Protein 6VU9 (pdb70)

CATH classification: 3.10.20.30 (+2 more: 3.30.930.10, 3.40.50.800)

Nearest PDB structures (foldseek):
  6vu9-assembly1_A  TM=1.002E+00  e=0.000E+00  Stenotrophomonas maltophilia K279a
  1qf6-assembly1_A  TM=6.213E-01  e=1.272E-91  Escherichia coli
  8wij-assembly1_A  TM=9.751E-01  e=1.982E-59  Escherichia coli
  7wmf-assembly1_B  TM=9.621E-01  e=9.230E-60  Salmonella enterica subsp. enterica serovar Cubana str. 76814
  4hwr-assembly1_A  TM=9.696E-01  e=5.591E-59  Escherichia coli K-12

Sequence (631 aa):
NITLPDGSRREFENPVSVMEVAQSIGAGLAKATIAGAVDGVLVDASDVIDHDASLRIITAKDEEGVEIIRHSCAHLVGHAVKQLYPDVKMVIGPVIAEGFYYDIYSERPFTPDDMAAIEKRMGELIAQDYDVIKKMTPRAEVIEIFKARGEDYKLRLIEDMSEDIQAMGMYYHQEYVDMCRGPHVPNTRFLKAFKLTRISGAYWRGDAQNEQLQRIYGTAWADKKQLEAYIKRIEEAEMRDHRRIGKQQDLFHLQEEAPGLVFWHPKGWALWQVVEQQYMRKVYRNSGYGEVRCPQILDVSLWKKSGHWDNYQDNMFFTESEKRTYAVKPMNCPGHIQVFNQGLHSYRDLPIRYGEFGSCHRNEPSGALHGILRVRGFTQDDGHVFCTENQIESEVTAFHQQALAVYQHFGFDEIQIKIALRPESRLGDDATWDKAEGALRSALTACGVEWQELPGEGAFYGPKIEYHLKDAIGRTWQLGTMQVDFMMPGRLGAEYVDENSQKKHPVMLHRAIVGSMERFLGILIEHHAGQFPAWLAPTQVVVANITDAQADYVSGVTKTLAEQGFRVSSDLRNEKIGYKIREHTLQRVPYLLVIGDREKENGAVAVRTRSGEDLGSMSLQAFIERLHAEGA

Organism: Stenotrophomonas maltophilia (strain K279a) (NCBI:txid522373)

Secondary structure (DSSP, 8-state):
-EE-TTS-EE--SS-EEHHHHHHHH-HHHHHHEEEEEETTEEEETT-EE-S-EE--EEETTSHHHHHHHHHHHHHHHHHHHHHHSTTSEE----EETTEEEEEEE-SSPPPHHHHHHHHHHHHHHHTT-PBPEEEEEEHHHHHHHHHHTT-HHHHHHHTTS-TT--EEEEEEETTEEEE-S----SBGGGG-SEEEEEEEEEEGGG-TTS-EEEEEEEEE-SSHHHHHHHHHHHHHHHTT-HHHHHHHTT-EEEETTEEEEEEE-HHHHHHHHHHHHHHHHHHHHTT-EE----SEEEHHHHHHSS-HHHHTTSS-EEEETTEEEEE-S-SHHHHHHHHHHS--BTTT--EEEEEEEEEE----GGG-BTTTB-SEEEEEEEEEEE-GGGHHHHHHHHHHHHHHHHHHTT---EEEEEE---SS--S-HHHHHHHHHHHHHHHHHTT---EEETT-SBTTB-EEEEEEE-TTS-EEEEEEEEEESSHHHHTT--EE-TTS-EEPPEEEEEESS-BHHHHHHHHHHHTTT---TTT-SS-EEEEESSSTTHHHHHHHHHHHHHTT--EEEE--SS-HHHHHHHHHHTT-SEEEEE-HHHHHHTEEEEEESS--EEEEEEHHHHHHHHHHTT-

Foldseek 3Di:
DEAEPVGDDDDDDDWDFQLRVQVVVHPVSSVFAFWKQWQNRTDGRGDTDDDYTYMYGDGQPDPVSQQLLQQVLQLLLVVQCCVVPVQKAWADWHADVQHIKTWIDDPDAADVVNQVSSQVSSLVLLVVFDFWDKDWAFLVVVLVVVVVSVRVNVNVVSVPDDPVDGIFIWIDSPPDIDTDNDDHGGISPQNNAKGWDDKDKAADVRDPPGDITIMTIMGTHRDNVVSVVVVVVVVVVCLQQLVSLCVLLVAWDDDDVFFQDIGGDLLNVLLLCLVVVVLVVLCVVLQADEDAFDQKAFVVLVVLQVCCVVAVPWWDWDDDPHTIITGAQDCVLRVLVVLVPDAAALVRPFHKYWYQYWHFTNDDRVPRDQLQRGGIFGFRKMKTWHALVCLQVSLLSVVVSLVVVCVVLPFPAKAKEKEAAAPQADDDPVSSVSQSVSNVVNVVVVPDDHHYHYRGADRFYMKMWIWTAFPVGDIDTAKMWTKGPDSQVSNVAWHAYDPRDIGGTIMIMIGNGTTSSNSSSRSCSRCSLQDDQSNRSAAEEEEEQDLVCQVVSVVLQVVVVVVVHRYYYDDDPDHVVVVVVSVLVNNHQWYWYDYPVCSVVQWTWIAGSVGDTPGIGHSVVVSVVCVVSVD

Structure (mmCIF, N/CA/C/O backbone):
data_6VU9
#
_entry.id   6VU9
#
_cell.length_a   123.070
_cell.length_b   163.930
_cell.length_c   76.830
_cell.angle_alpha   90.000
_cell.angle_beta   90.000
_cell.angle_gamma   90.000
#
_symmetry.space_group_name_H-M   'C 2 2 21'
#
loop_
_entity.id
_entity.type
_entity.pdbx_description
1 polymer 'Threonine--tRNA ligase'
2 non-polymer 'SULFATE ION'
3 non-polymer 'ZINC ION'
4 water water
#
loop_
_atom_site.group_PDB
_atom_site.id
_atom_site.type_symbol
_atom_site.label_atom_id
_atom_site.label_alt_id
_atom_site.label_comp_id
_atom_site.label_asym_id
_atom_site.label_entity_id
_atom_site.label_seq_id
_atom_site.pdbx_PDB_ins_code
_atom_site.Cartn_x
_atom_site.Cartn_y
_atom_site.Cartn_z
_atom_site.occupancy
_atom_site.B_iso_or_equiv
_atom_site.auth_seq_id
_atom_site.auth_comp_id
_atom_site.auth_asym_id
_atom_site.auth_atom_id
_atom_site.pdbx_PDB_model_num
ATOM 1 N N . ASN A 1 11 ? 5.771 -74.644 -9.309 1.00 105.94 3 ASN A N 1
ATOM 2 C CA . ASN A 1 11 ? 6.708 -74.827 -10.416 1.00 107.09 3 ASN A CA 1
ATOM 3 C C . ASN A 1 11 ? 7.102 -73.498 -11.058 1.00 116.32 3 ASN A C 1
ATOM 4 O O . ASN A 1 11 ? 6.500 -73.068 -12.041 1.00 110.95 3 ASN A O 1
ATOM 6 N N . ILE A 1 12 ? 8.131 -72.856 -10.517 1.00 117.60 4 ILE A N 1
ATOM 7 C CA . ILE A 1 12 ? 8.521 -71.510 -10.922 1.00 102.21 4 ILE A CA 1
ATOM 8 C C . ILE A 1 12 ? 9.802 -71.597 -11.742 1.00 104.72 4 ILE A C 1
ATOM 9 O O . ILE A 1 12 ? 10.830 -72.089 -11.258 1.00 104.18 4 ILE A O 1
ATOM 14 N N . THR A 1 13 ? 9.737 -71.122 -12.985 1.00 102.75 5 THR A N 1
ATOM 15 C CA . THR A 1 13 ? 10.846 -71.199 -13.926 1.00 107.55 5 THR A CA 1
ATOM 16 C C . THR A 1 13 ? 11.650 -69.904 -13.892 1.00 104.69 5 THR A C 1
ATOM 17 O O . THR A 1 13 ? 11.086 -68.809 -13.790 1.00 100.45 5 THR A O 1
ATOM 21 N N . LEU A 1 14 ? 12.968 -70.038 -13.972 1.00 108.88 6 LEU A N 1
ATOM 22 C CA . LEU A 1 14 ? 13.923 -68.950 -13.836 1.00 105.14 6 LEU A CA 1
ATOM 23 C C . LEU A 1 14 ? 14.608 -68.651 -15.169 1.00 101.98 6 LEU A C 1
ATOM 24 O O . LEU A 1 14 ? 14.523 -69.449 -16.109 1.00 113.83 6 LEU A O 1
ATOM 29 N N . PRO A 1 15 ? 15.284 -67.495 -15.294 1.00 96.89 7 PRO A N 1
ATOM 30 C CA . PRO A 1 15 ? 15.935 -67.165 -16.577 1.00 91.79 7 PRO A CA 1
ATOM 31 C C . PRO A 1 15 ? 16.886 -68.236 -17.091 1.00 95.84 7 PRO A C 1
ATOM 32 O O . PRO A 1 15 ? 16.965 -68.446 -18.307 1.00 97.90 7 PRO A O 1
ATOM 36 N N . ASP A 1 16 ? 17.609 -68.921 -16.203 1.00 101.28 8 ASP A N 1
ATOM 37 C CA . ASP A 1 16 ? 18.547 -69.965 -16.629 1.00 106.73 8 ASP A CA 1
ATOM 38 C C . ASP A 1 16 ? 17.851 -71.247 -17.122 1.00 110.52 8 ASP A C 1
ATOM 39 O O . ASP A 1 16 ? 18.553 -72.229 -17.402 1.00 121.07 8 ASP A O 1
ATOM 44 N N . GLY A 1 17 ? 16.524 -71.284 -17.235 1.00 110.07 9 GLY A N 1
ATOM 45 C CA . GLY A 1 17 ? 15.825 -72.445 -17.743 1.00 116.40 9 GLY A CA 1
ATOM 46 C C . GLY A 1 17 ? 15.490 -73.507 -16.718 1.00 122.08 9 GLY A C 1
ATOM 47 O O . GLY A 1 17 ? 14.842 -74.502 -17.071 1.00 126.46 9 GLY A O 1
ATOM 48 N N . SER A 1 18 ? 15.902 -73.336 -15.466 1.00 126.59 10 SER A N 1
ATOM 49 C CA . SER A 1 18 ? 15.636 -74.323 -14.432 1.00 123.57 10 SER A CA 1
ATOM 50 C C . SER A 1 18 ? 14.337 -73.998 -13.694 1.00 121.40 10 SER A C 1
ATOM 51 O O . SER A 1 18 ? 13.708 -72.957 -13.905 1.00 105.55 10 SER A O 1
ATOM 54 N N . ARG A 1 19 ? 13.940 -74.916 -12.813 1.00 118.83 11 ARG A N 1
ATOM 55 C CA . ARG A 1 19 ? 12.710 -74.786 -12.047 1.00 121.57 11 ARG A CA 1
ATOM 56 C C . ARG A 1 19 ? 12.999 -74.943 -10.561 1.00 120.93 11 ARG A C 1
ATOM 57 O O . ARG A 1 19 ? 13.995 -75.552 -10.163 1.00 122.38 11 ARG A O 1
ATOM 59 N N . ARG A 1 20 ? 12.119 -74.369 -9.746 1.00 119.31 12 ARG A N 1
ATOM 60 C CA . ARG A 1 20 ? 12.131 -74.552 -8.302 1.00 117.60 12 ARG A CA 1
ATOM 61 C C . ARG A 1 20 ? 10.697 -74.808 -7.863 1.00 118.10 12 ARG A C 1
ATOM 62 O O . ARG A 1 20 ? 9.794 -74.048 -8.225 1.00 119.66 12 ARG A O 1
ATOM 70 N N . GLU A 1 21 ? 10.484 -75.880 -7.105 1.00 121.66 13 GLU A N 1
ATOM 71 C CA . GLU A 1 21 ? 9.139 -76.243 -6.681 1.00 119.14 13 GLU A CA 1
ATOM 72 C C . GLU A 1 21 ? 8.730 -75.453 -5.444 1.00 116.29 13 GLU A C 1
ATOM 73 O O . GLU A 1 21 ? 9.562 -75.105 -4.599 1.00 116.08 13 GLU A O 1
ATOM 75 N N . PHE A 1 22 ? 7.432 -75.167 -5.344 1.00 107.75 14 PHE A N 1
ATOM 76 C CA . PHE A 1 22 ? 6.904 -74.430 -4.201 1.00 105.21 14 PHE A CA 1
ATOM 77 C C . PHE A 1 22 ? 5.505 -74.919 -3.869 1.00 110.09 14 PHE A C 1
ATOM 78 O O . PHE A 1 22 ? 4.629 -74.953 -4.741 1.00 108.26 14 PHE A O 1
ATOM 86 N N . GLU A 1 23 ? 5.310 -75.303 -2.610 1.00 114.43 15 GLU A N 1
ATOM 87 C CA . GLU A 1 23 ? 4.015 -75.720 -2.092 1.00 130.74 15 GLU A CA 1
ATOM 88 C C . GLU A 1 23 ? 3.442 -74.592 -1.250 1.00 139.77 15 GLU A C 1
ATOM 89 O O . GLU A 1 23 ? 4.154 -74.009 -0.423 1.00 141.21 15 GLU A O 1
ATOM 91 N N . ASN A 1 24 ? 2.149 -74.300 -1.462 1.00 146.95 16 ASN A N 1
ATOM 92 C CA . ASN A 1 24 ? 1.416 -73.156 -0.925 1.00 145.37 16 ASN A CA 1
ATOM 93 C C . ASN A 1 24 ? 1.922 -71.886 -1.598 1.00 141.62 16 ASN A C 1
ATOM 94 O O . ASN A 1 24 ? 3.128 -71.603 -1.555 1.00 142.96 16 ASN A O 1
ATOM 96 N N . PRO A 1 25 ? 1.019 -71.102 -2.241 1.00 134.63 17 PRO A N 1
ATOM 97 C CA . PRO A 1 25 ? 1.431 -69.903 -2.990 1.00 124.85 17 PRO A CA 1
ATOM 98 C C . PRO A 1 25 ? 2.501 -69.062 -2.311 1.00 119.94 17 PRO A C 1
ATOM 99 O O . PRO A 1 25 ? 2.441 -68.793 -1.106 1.00 122.91 17 PRO A O 1
ATOM 103 N N . VAL A 1 26 ? 3.487 -68.642 -3.100 1.00 113.70 18 VAL A N 1
ATOM 104 C CA . VAL A 1 26 ? 4.722 -68.050 -2.604 1.00 105.45 18 VAL A CA 1
ATOM 105 C C . VAL A 1 26 ? 4.877 -66.652 -3.192 1.00 105.43 18 VAL A C 1
ATOM 106 O O . VAL A 1 26 ? 4.524 -66.415 -4.354 1.00 101.68 18 VAL A O 1
ATOM 110 N N . SER A 1 27 ? 5.382 -65.723 -2.380 1.00 101.08 19 SER A N 1
ATOM 111 C CA . SER A 1 27 ? 5.654 -64.373 -2.849 1.00 98.48 19 SER A CA 1
ATOM 112 C C . SER A 1 27 ? 6.972 -64.325 -3.620 1.00 94.64 19 SER A C 1
ATOM 113 O O . SER A 1 27 ? 7.830 -65.203 -3.499 1.00 99.72 19 SER A O 1
ATOM 116 N N . VAL A 1 28 ? 7.110 -63.281 -4.441 1.00 88.45 20 VAL A N 1
ATOM 117 C CA . VAL A 1 28 ? 8.347 -63.066 -5.191 1.00 87.02 20 VAL A CA 1
ATOM 118 C C . VAL A 1 28 ? 9.538 -63.013 -4.244 1.00 83.78 20 VAL A C 1
ATOM 119 O O . VAL A 1 28 ? 10.551 -63.696 -4.451 1.00 82.99 20 VAL A O 1
ATOM 123 N N . MET A 1 29 ? 9.428 -62.202 -3.185 1.00 71.71 21 MET A N 1
ATOM 124 C CA . MET A 1 29 ? 10.503 -62.102 -2.201 1.00 77.93 21 MET A CA 1
ATOM 125 C C . MET A 1 29 ? 10.848 -63.468 -1.602 1.00 91.42 21 MET A C 1
ATOM 126 O O . MET A 1 29 ? 12.025 -63.775 -1.383 1.00 92.95 21 MET A O 1
ATOM 131 N N . GLU A 1 30 ? 9.838 -64.306 -1.345 1.00 90.90 22 GLU A N 1
ATOM 132 C CA . GLU A 1 30 ? 10.089 -65.590 -0.692 1.00 92.60 22 GLU A CA 1
ATOM 133 C C . GLU A 1 30 ? 10.878 -66.531 -1.595 1.00 97.75 22 GLU A C 1
ATOM 134 O O . GLU A 1 30 ? 11.710 -67.310 -1.113 1.00 97.94 22 GLU A O 1
ATOM 140 N N . VAL A 1 31 ? 10.629 -66.483 -2.906 1.00 97.78 23 VAL A N 1
ATOM 141 C CA . VAL A 1 31 ? 11.485 -67.206 -3.844 1.00 95.75 23 VAL A CA 1
ATOM 142 C C . VAL A 1 31 ? 12.915 -66.683 -3.763 1.00 94.91 23 VAL A C 1
ATOM 143 O O . VAL A 1 31 ? 13.879 -67.457 -3.824 1.00 94.38 23 VAL A O 1
ATOM 147 N N . ALA A 1 32 ? 13.079 -65.361 -3.615 1.00 84.71 24 ALA A N 1
ATOM 148 C CA . ALA A 1 32 ? 14.421 -64.801 -3.496 1.00 89.00 24 ALA A CA 1
ATOM 149 C C . ALA A 1 32 ? 15.116 -65.304 -2.234 1.00 91.72 24 ALA A C 1
ATOM 150 O O . ALA A 1 32 ? 16.261 -65.772 -2.288 1.00 86.60 24 ALA A O 1
ATOM 152 N N . GLN A 1 33 ? 14.430 -65.231 -1.088 1.00 87.38 25 GLN A N 1
ATOM 153 C CA . GLN A 1 33 ? 15.014 -65.714 0.160 1.00 90.78 25 GLN A CA 1
ATOM 154 C C . GLN A 1 33 ? 15.379 -67.188 0.075 1.00 101.37 25 GLN A C 1
ATOM 155 O O . GLN A 1 33 ? 16.372 -67.614 0.674 1.00 107.10 25 GLN A O 1
ATOM 161 N N . SER A 1 34 ? 14.598 -67.976 -0.670 1.00 109.91 26 SER A N 1
ATOM 162 C CA . SER A 1 34 ? 14.893 -69.399 -0.818 1.00 110.62 26 SER A CA 1
ATOM 163 C C . SER A 1 34 ? 16.206 -69.629 -1.550 1.00 114.75 26 SER A C 1
ATOM 164 O O . SER A 1 34 ? 16.906 -70.611 -1.275 1.00 118.85 26 SER A O 1
ATOM 167 N N . ILE A 1 35 ? 16.550 -68.746 -2.487 1.00 106.74 27 ILE A N 1
ATOM 168 C CA . ILE A 1 35 ? 17.841 -68.844 -3.159 1.00 111.04 27 ILE A CA 1
ATOM 169 C C . ILE A 1 35 ? 18.958 -68.359 -2.244 1.00 104.75 27 ILE A C 1
ATOM 170 O O . ILE A 1 35 ? 20.058 -68.922 -2.237 1.00 104.89 27 ILE A O 1
ATOM 175 N N . GLY A 1 36 ? 18.694 -67.323 -1.451 1.00 102.16 28 GLY A N 1
ATOM 176 C CA . GLY A 1 36 ? 19.669 -66.842 -0.495 1.00 96.01 28 GLY A CA 1
ATOM 177 C C . GLY A 1 36 ? 19.342 -65.471 0.053 1.00 90.84 28 GLY A C 1
ATOM 178 O O . GLY A 1 36 ? 18.669 -64.676 -0.612 1.00 96.81 28 GLY A O 1
ATOM 179 N N . ALA A 1 37 ? 19.821 -65.178 1.266 1.00 92.54 29 ALA A N 1
ATOM 180 C CA . ALA A 1 37 ? 19.625 -63.848 1.840 1.00 91.09 29 ALA A CA 1
ATOM 181 C C . ALA A 1 37 ? 20.177 -62.759 0.928 1.00 82.27 29 ALA A C 1
ATOM 182 O O . ALA A 1 37 ? 19.604 -61.668 0.835 1.00 80.94 29 ALA A O 1
ATOM 184 N N . GLY A 1 38 ? 21.287 -63.040 0.242 1.00 80.91 30 GLY A N 1
ATOM 185 C CA . GLY A 1 38 ? 21.916 -62.020 -0.584 1.00 78.85 30 GLY A CA 1
ATOM 186 C C . GLY A 1 38 ? 21.035 -61.570 -1.733 1.00 76.70 30 GLY A C 1
ATOM 187 O O . GLY A 1 38 ? 20.827 -60.374 -1.939 1.00 78.24 30 GLY A O 1
ATOM 188 N N . LEU A 1 39 ? 20.500 -62.526 -2.495 1.00 78.12 31 LEU A N 1
ATOM 189 C CA . LEU A 1 39 ? 19.593 -62.184 -3.586 1.00 77.44 31 LEU A CA 1
ATOM 190 C C . LEU A 1 39 ? 18.336 -61.502 -3.061 1.00 75.67 31 LEU A C 1
ATOM 191 O O . LEU A 1 39 ? 17.824 -60.564 -3.683 1.00 76.31 31 LEU A O 1
ATOM 196 N N . ALA A 1 40 ? 17.827 -61.963 -1.916 1.00 79.40 32 ALA A N 1
ATOM 197 C CA . ALA A 1 40 ? 16.674 -61.325 -1.292 1.00 81.40 32 ALA A CA 1
ATOM 198 C C . ALA A 1 40 ? 16.964 -59.862 -0.983 1.00 81.43 32 ALA A C 1
ATOM 199 O O . ALA A 1 40 ? 16.163 -58.978 -1.298 1.00 68.23 32 ALA A O 1
ATOM 201 N N . LYS A 1 41 ? 18.125 -59.588 -0.385 1.00 82.54 33 LYS A N 1
ATOM 202 C CA . LYS A 1 41 ? 18.500 -58.217 -0.070 1.00 73.35 33 LYS A CA 1
ATOM 203 C C . LYS A 1 41 ? 18.544 -57.346 -1.318 1.00 77.77 33 LYS A C 1
ATOM 204 O O . LYS A 1 41 ? 18.314 -56.133 -1.237 1.00 68.73 33 LYS A O 1
ATOM 210 N N . ALA A 1 42 ? 18.813 -57.937 -2.478 1.00 82.49 34 ALA A N 1
ATOM 211 C CA . ALA A 1 42 ? 18.917 -57.177 -3.715 1.00 77.33 34 ALA A CA 1
ATOM 212 C C . ALA A 1 42 ? 17.603 -57.088 -4.478 1.00 73.18 34 ALA A C 1
ATOM 213 O O . ALA A 1 42 ? 17.544 -56.393 -5.496 1.00 71.91 34 ALA A O 1
ATOM 215 N N . THR A 1 43 ? 16.553 -57.758 -4.010 1.00 69.03 35 THR A N 1
ATOM 216 C CA . THR A 1 43 ? 15.308 -57.868 -4.762 1.00 64.83 35 THR A CA 1
ATOM 217 C C . THR A 1 43 ? 14.495 -56.584 -4.643 1.00 75.26 35 THR A C 1
ATOM 218 O O . THR A 1 43 ? 14.145 -56.160 -3.536 1.00 72.34 35 THR A O 1
ATOM 222 N N . ILE A 1 44 ? 14.188 -55.978 -5.785 1.00 70.89 36 ILE A N 1
ATOM 223 C CA . ILE A 1 44 ? 13.331 -54.805 -5.849 1.00 63.86 36 ILE A CA 1
ATOM 224 C C . ILE A 1 44 ? 11.907 -55.177 -6.236 1.00 66.72 36 ILE A C 1
ATOM 225 O O . ILE A 1 44 ? 10.950 -54.669 -5.650 1.00 66.70 36 ILE A O 1
ATOM 230 N N . ALA A 1 45 ? 11.768 -56.058 -7.223 1.00 61.91 37 ALA A N 1
ATOM 231 C CA . ALA A 1 45 ? 10.477 -56.490 -7.739 1.00 61.76 37 ALA A CA 1
ATOM 232 C C . ALA A 1 45 ? 10.704 -57.762 -8.544 1.00 73.01 37 ALA A C 1
ATOM 233 O O . ALA A 1 45 ? 11.825 -58.271 -8.632 1.00 78.96 37 ALA A O 1
ATOM 235 N N . GLY A 1 46 ? 9.629 -58.265 -9.152 1.00 71.96 38 GLY A N 1
ATOM 236 C CA . GLY A 1 46 ? 9.718 -59.456 -9.971 1.00 72.92 38 GLY A CA 1
ATOM 237 C C . GLY A 1 46 ? 8.919 -59.298 -11.250 1.00 76.97 38 GLY A C 1
ATOM 238 O O . GLY A 1 46 ? 8.018 -58.459 -11.353 1.00 76.64 38 GLY A O 1
ATOM 239 N N . ALA A 1 47 ? 9.272 -60.123 -12.233 1.00 79.06 39 ALA A N 1
ATOM 240 C CA . ALA A 1 47 ? 8.599 -60.159 -13.530 1.00 85.19 39 ALA A CA 1
ATOM 241 C C . ALA A 1 47 ? 8.015 -61.556 -13.719 1.00 87.24 39 ALA A C 1
ATOM 242 O O . ALA A 1 47 ? 8.718 -62.480 -14.143 1.00 97.96 39 ALA A O 1
ATOM 244 N N . VAL A 1 48 ? 6.736 -61.710 -13.392 1.00 81.44 40 VAL A N 1
ATOM 245 C CA . VAL A 1 48 ? 6.041 -62.985 -13.529 1.00 87.23 40 VAL A CA 1
ATOM 246 C C . VAL A 1 48 ? 5.494 -63.064 -14.949 1.00 100.81 40 VAL A C 1
ATOM 247 O O . VAL A 1 48 ? 4.544 -62.356 -15.295 1.00 105.89 40 VAL A O 1
ATOM 251 N N . ASP A 1 49 ? 6.101 -63.921 -15.773 1.00 101.39 41 ASP A N 1
ATOM 252 C CA . ASP A 1 49 ? 5.692 -64.104 -17.167 1.00 107.54 41 ASP A CA 1
ATOM 253 C C . ASP A 1 49 ? 5.694 -62.782 -17.931 1.00 114.46 41 ASP A C 1
ATOM 254 O O . ASP A 1 49 ? 4.791 -62.495 -18.720 1.00 120.72 41 ASP A O 1
ATOM 259 N N . GLY A 1 50 ? 6.718 -61.968 -17.695 1.00 110.35 42 GLY A N 1
ATOM 260 C CA . GLY A 1 50 ? 6.843 -60.691 -18.359 1.00 107.29 42 GLY A CA 1
ATOM 261 C C . GLY A 1 50 ? 6.029 -59.566 -17.763 1.00 101.82 42 GLY A C 1
ATOM 262 O O . GLY A 1 50 ? 6.068 -58.451 -18.298 1.00 106.36 42 GLY A O 1
ATOM 263 N N . VAL A 1 51 ? 5.297 -59.810 -16.678 1.00 93.91 43 VAL A N 1
ATOM 264 C CA . VAL A 1 51 ? 4.472 -58.791 -16.037 1.00 86.38 43 VAL A CA 1
ATOM 265 C C . VAL A 1 51 ? 5.153 -58.362 -14.743 1.00 81.37 43 VAL A C 1
ATOM 266 O O . VAL A 1 51 ? 5.346 -59.179 -13.832 1.00 78.64 43 VAL A O 1
ATOM 270 N N . LEU A 1 52 ? 5.505 -57.080 -14.658 1.00 78.75 44 LEU A N 1
ATOM 271 C CA . LEU A 1 52 ? 6.163 -56.559 -13.467 1.00 78.47 44 LEU A CA 1
ATOM 272 C C . LEU A 1 52 ? 5.185 -56.509 -12.301 1.00 82.91 44 LEU A C 1
ATOM 273 O O . LEU A 1 52 ? 4.088 -55.954 -12.418 1.00 88.67 44 LEU A O 1
ATOM 278 N N . VAL A 1 53 ? 5.584 -57.099 -11.173 1.00 79.32 45 VAL A N 1
ATOM 279 C CA . VAL A 1 53 ? 4.761 -57.139 -9.974 1.00 73.91 45 VAL A CA 1
ATOM 280 C C . VAL A 1 53 ? 5.617 -56.755 -8.777 1.00 71.84 45 VAL A C 1
ATOM 281 O O . VAL A 1 53 ? 6.848 -56.820 -8.813 1.00 71.18 45 VAL A O 1
ATOM 285 N N . ASP A 1 54 ? 4.944 -56.345 -7.707 1.00 69.51 46 ASP A N 1
ATOM 286 C CA . ASP A 1 54 ? 5.636 -56.037 -6.466 1.00 65.28 46 ASP A CA 1
ATOM 287 C C . ASP A 1 54 ? 6.268 -57.292 -5.873 1.00 72.16 46 ASP A C 1
ATOM 288 O O . ASP A 1 54 ? 5.828 -58.419 -6.121 1.00 68.80 46 ASP A O 1
ATOM 293 N N . ALA A 1 55 ? 7.315 -57.077 -5.074 1.00 67.19 47 ALA A N 1
ATOM 294 C CA . ALA A 1 55 ? 8.027 -58.179 -4.444 1.00 70.77 47 ALA A CA 1
ATOM 295 C C . ALA A 1 55 ? 7.172 -58.914 -3.419 1.00 82.73 47 ALA A C 1
ATOM 296 O O . ALA A 1 55 ? 7.450 -60.082 -3.120 1.00 87.81 47 ALA A O 1
ATOM 298 N N . SER A 1 56 ? 6.136 -58.268 -2.886 1.00 79.13 48 SER A N 1
ATOM 299 C CA . SER A 1 56 ? 5.258 -58.883 -1.902 1.00 81.79 48 SER A CA 1
ATOM 300 C C . SER A 1 56 ? 4.100 -59.649 -2.526 1.00 81.35 48 SER A C 1
ATOM 301 O O . SER A 1 56 ? 3.361 -60.321 -1.798 1.00 79.92 48 SER A O 1
ATOM 304 N N . ASP A 1 57 ? 3.924 -59.572 -3.842 1.00 80.83 49 ASP A N 1
ATOM 305 C CA . ASP A 1 57 ? 2.812 -60.260 -4.484 1.00 79.64 49 ASP A CA 1
ATOM 306 C C . ASP A 1 57 ? 3.052 -61.761 -4.517 1.00 86.23 49 ASP A C 1
ATOM 307 O O . ASP A 1 57 ? 4.176 -62.224 -4.730 1.00 86.07 49 ASP A O 1
ATOM 312 N N . VAL A 1 58 ? 1.993 -62.521 -4.309 1.00 93.62 50 VAL A N 1
ATOM 313 C CA . VAL A 1 58 ? 2.091 -63.973 -4.310 1.00 100.44 50 VAL A CA 1
ATOM 314 C C . VAL A 1 58 ? 1.797 -64.491 -5.709 1.00 102.33 50 VAL A C 1
ATOM 315 O O . VAL A 1 58 ? 1.081 -63.864 -6.497 1.00 102.88 50 VAL A O 1
ATOM 319 N N . ILE A 1 59 ? 2.386 -65.637 -6.029 1.00 106.37 51 ILE A N 1
ATOM 320 C CA . ILE A 1 59 ? 2.049 -66.401 -7.223 1.00 105.40 51 ILE A CA 1
ATOM 321 C C . ILE A 1 59 ? 1.328 -67.653 -6.753 1.00 101.29 51 ILE A C 1
ATOM 322 O O . ILE A 1 59 ? 1.850 -68.393 -5.911 1.00 108.21 51 ILE A O 1
ATOM 324 N N . ASP A 1 60 ? 0.120 -67.878 -7.267 1.00 102.89 52 ASP A N 1
ATOM 325 C CA . ASP A 1 60 ? -0.655 -69.056 -6.892 1.00 107.45 52 ASP A CA 1
ATOM 326 C C . ASP A 1 60 ? -0.585 -70.172 -7.923 1.00 117.14 52 ASP A C 1
ATOM 327 O O . ASP A 1 60 ? -0.620 -71.348 -7.548 1.00 123.92 52 ASP A O 1
ATOM 332 N N . HIS A 1 61 ? -0.486 -69.835 -9.206 1.00 121.15 53 HIS A N 1
ATOM 333 C CA . HIS A 1 61 ? -0.261 -70.815 -10.257 1.00 131.16 53 HIS A CA 1
ATOM 334 C C . HIS A 1 61 ? 1.246 -70.976 -10.463 1.00 129.37 53 HIS A C 1
ATOM 335 O O . HIS A 1 61 ? 2.055 -70.396 -9.734 1.00 128.18 53 HIS A O 1
ATOM 342 N N . ASP A 1 62 ? 1.647 -71.775 -11.449 1.00 125.02 54 ASP A N 1
ATOM 343 C CA . ASP A 1 62 ? 3.053 -71.858 -11.810 1.00 119.27 54 ASP A CA 1
ATOM 344 C C . ASP A 1 62 ? 3.325 -70.998 -13.041 1.00 118.84 54 ASP A C 1
ATOM 345 O O . ASP A 1 62 ? 2.464 -70.825 -13.907 1.00 121.41 54 ASP A O 1
ATOM 350 N N . ALA A 1 63 ? 4.523 -70.427 -13.090 1.00 116.78 55 ALA A N 1
ATOM 351 C CA . ALA A 1 63 ? 4.876 -69.452 -14.117 1.00 108.28 55 ALA A CA 1
ATOM 352 C C . ALA A 1 63 ? 6.389 -69.287 -14.110 1.00 102.47 55 ALA A C 1
ATOM 353 O O . ALA A 1 63 ? 7.093 -69.876 -13.286 1.00 102.90 55 ALA A O 1
ATOM 355 N N . SER A 1 64 ? 6.883 -68.477 -15.041 1.00 99.96 56 SER A N 1
ATOM 356 C CA . SER A 1 64 ? 8.298 -68.148 -15.129 1.00 103.80 56 SER A CA 1
ATOM 357 C C . SER A 1 64 ? 8.553 -66.838 -14.394 1.00 99.77 56 SER A C 1
ATOM 358 O O . SER A 1 64 ? 7.810 -65.868 -14.572 1.00 97.91 56 SER A O 1
ATOM 361 N N . LEU A 1 65 ? 9.594 -66.816 -13.567 1.00 100.51 57 LEU A N 1
ATOM 362 C CA . LEU A 1 65 ? 9.940 -65.653 -12.764 1.00 89.44 57 LEU A CA 1
ATOM 363 C C . LEU A 1 65 ? 11.280 -65.078 -13.208 1.00 91.54 57 LEU A C 1
ATOM 364 O O . LEU A 1 65 ? 12.120 -65.767 -13.796 1.00 110.44 57 LEU A O 1
ATOM 369 N N . ARG A 1 66 ? 11.457 -63.790 -12.929 1.00 92.35 58 ARG A N 1
ATOM 370 C CA . ARG A 1 66 ? 12.720 -63.100 -13.164 1.00 87.53 58 ARG A CA 1
ATOM 371 C C . ARG A 1 66 ? 12.864 -62.033 -12.093 1.00 87.18 58 ARG A C 1
ATOM 372 O O . ARG A 1 66 ? 12.012 -61.147 -11.984 1.00 84.28 58 ARG A O 1
ATOM 380 N N . ILE A 1 67 ? 13.929 -62.116 -11.304 1.00 88.09 59 ILE A N 1
ATOM 381 C CA . ILE A 1 67 ? 14.164 -61.146 -10.239 1.00 82.20 59 ILE A CA 1
ATOM 382 C C . ILE A 1 67 ? 14.648 -59.837 -10.846 1.00 74.39 59 ILE A C 1
ATOM 383 O O . ILE A 1 67 ? 15.573 -59.816 -11.669 1.00 70.25 59 ILE A O 1
ATOM 388 N N . ILE A 1 68 ? 14.022 -58.741 -10.440 1.00 73.61 60 ILE A N 1
ATOM 389 C CA . ILE A 1 68 ? 14.420 -57.401 -10.848 1.00 64.63 60 ILE A CA 1
ATOM 390 C C . ILE A 1 68 ? 15.174 -56.762 -9.693 1.00 63.34 60 ILE A C 1
ATOM 391 O O . ILE A 1 68 ? 14.697 -56.769 -8.552 1.00 70.13 60 ILE A O 1
ATOM 396 N N . THR A 1 69 ? 16.370 -56.262 -9.978 1.00 63.41 61 THR A N 1
ATOM 397 C CA . THR A 1 69 ? 17.273 -55.657 -9.002 1.00 71.84 61 THR A CA 1
ATOM 398 C C . THR A 1 69 ? 17.663 -54.252 -9.457 1.00 70.94 61 THR A C 1
ATOM 399 O O . THR A 1 69 ? 17.292 -53.802 -10.545 1.00 65.20 61 THR A O 1
ATOM 403 N N . ALA A 1 70 ? 18.462 -53.572 -8.625 1.00 75.98 62 ALA A N 1
ATOM 404 C CA . ALA A 1 70 ? 18.868 -52.201 -8.935 1.00 72.74 62 ALA A CA 1
ATOM 405 C C . ALA A 1 70 ? 19.646 -52.122 -10.244 1.00 78.05 62 ALA A C 1
ATOM 406 O O . ALA A 1 70 ? 19.653 -51.074 -10.897 1.00 77.46 62 ALA A O 1
ATOM 408 N N . LYS A 1 71 ? 20.299 -53.214 -10.648 1.00 80.10 63 LYS A N 1
ATOM 409 C CA . LYS A 1 71 ? 21.079 -53.228 -11.880 1.00 84.14 63 LYS A CA 1
ATOM 410 C C . LYS A 1 71 ? 20.218 -53.177 -13.140 1.00 84.06 63 LYS A C 1
ATOM 411 O O . LYS A 1 71 ? 20.750 -52.897 -14.220 1.00 92.58 63 LYS A O 1
ATOM 417 N N . ASP A 1 72 ? 18.919 -53.440 -13.038 1.00 72.49 64 ASP A N 1
ATOM 418 C CA . ASP A 1 72 ? 18.038 -53.448 -14.198 1.00 71.09 64 ASP A CA 1
ATOM 419 C C . ASP A 1 72 ? 17.451 -52.068 -14.450 1.00 77.48 64 ASP A C 1
ATOM 420 O O . ASP A 1 72 ? 17.088 -51.352 -13.511 1.00 70.79 64 ASP A O 1
ATOM 425 N N . GLU A 1 73 ? 17.345 -51.709 -15.734 1.00 85.94 65 GLU A N 1
ATOM 426 C CA . GLU A 1 73 ? 16.661 -50.474 -16.097 1.00 81.81 65 GLU A CA 1
ATOM 427 C C . GLU A 1 73 ? 15.240 -50.454 -15.548 1.00 83.93 65 GLU A C 1
ATOM 428 O O . GLU A 1 73 ? 14.704 -49.379 -15.252 1.00 79.42 65 GLU A O 1
ATOM 430 N N . GLU A 1 74 ? 14.623 -51.629 -15.388 1.00 83.61 66 GLU A N 1
ATOM 431 C CA . GLU A 1 74 ? 13.312 -51.700 -14.750 1.00 84.13 66 GLU A CA 1
ATOM 432 C C . GLU A 1 74 ? 13.406 -51.412 -13.255 1.00 76.80 66 GLU A C 1
ATOM 433 O O . GLU A 1 74 ? 12.494 -50.811 -12.676 1.00 77.30 66 GLU A O 1
ATOM 439 N N . GLY A 1 75 ? 14.501 -51.828 -12.615 1.00 68.80 67 GLY A N 1
ATOM 440 C CA . GLY A 1 75 ? 14.684 -51.511 -11.207 1.00 64.88 67 GLY A CA 1
ATOM 441 C C . GLY A 1 75 ? 14.920 -50.031 -10.966 1.00 65.01 67 GLY A C 1
ATOM 442 O O . GLY A 1 75 ? 14.471 -49.475 -9.959 1.00 63.86 67 GLY A O 1
ATOM 443 N N . VAL A 1 76 ? 15.631 -49.373 -11.881 1.00 59.97 68 VAL A N 1
ATOM 444 C CA . VAL A 1 76 ? 15.830 -47.938 -11.751 1.00 61.71 68 VAL A CA 1
ATOM 445 C C . VAL A 1 76 ? 14.502 -47.212 -11.908 1.00 65.20 68 VAL A C 1
ATOM 446 O O . VAL A 1 76 ? 14.231 -46.224 -11.214 1.00 62.17 68 VAL A O 1
ATOM 450 N N . GLU A 1 77 ? 13.646 -47.701 -12.808 1.00 65.40 69 GLU A N 1
ATOM 451 C CA . GLU A 1 77 ? 12.338 -47.086 -12.998 1.00 66.27 69 GLU A CA 1
ATOM 452 C C . GLU A 1 77 ? 11.499 -47.189 -11.733 1.00 64.70 69 GLU A C 1
ATOM 453 O O . GLU A 1 77 ? 10.917 -46.196 -11.275 1.00 59.15 69 GLU A O 1
ATOM 459 N N . ILE A 1 78 ? 11.432 -48.391 -11.152 1.00 58.24 70 ILE A N 1
ATOM 460 C CA . ILE A 1 78 ? 10.700 -48.591 -9.904 1.00 57.73 70 ILE A CA 1
ATOM 461 C C . ILE A 1 78 ? 11.276 -47.717 -8.799 1.00 60.87 70 ILE A C 1
ATOM 462 O O . ILE A 1 78 ? 10.532 -47.128 -8.003 1.00 64.20 70 ILE A O 1
ATOM 467 N N . ILE A 1 79 ? 12.607 -47.627 -8.725 1.00 56.81 71 ILE A N 1
ATOM 468 C CA . ILE A 1 79 ? 13.252 -46.668 -7.829 1.00 57.39 71 ILE A CA 1
ATOM 469 C C . ILE A 1 79 ? 12.708 -45.264 -8.067 1.00 65.43 71 ILE A C 1
ATOM 470 O O . ILE A 1 79 ? 12.382 -44.534 -7.120 1.00 62.45 71 ILE A O 1
ATOM 475 N N . ARG A 1 80 ? 12.597 -44.866 -9.338 1.00 69.15 72 ARG A N 1
ATOM 476 C CA . ARG A 1 80 ? 12.124 -43.519 -9.643 1.00 67.58 72 ARG A CA 1
ATOM 477 C C . ARG A 1 80 ? 10.655 -43.357 -9.272 1.00 68.18 72 ARG A C 1
ATOM 478 O O . ARG A 1 80 ? 10.249 -42.298 -8.778 1.00 66.68 72 ARG A O 1
ATOM 486 N N . HIS A 1 81 ? 9.852 -44.405 -9.470 1.00 68.34 73 HIS A N 1
ATOM 487 C CA . HIS A 1 81 ? 8.453 -44.355 -9.058 1.00 72.09 73 HIS A CA 1
ATOM 488 C C . HIS A 1 81 ? 8.332 -44.115 -7.558 1.00 67.60 73 HIS A C 1
ATOM 489 O O . HIS A 1 81 ? 7.550 -43.268 -7.113 1.00 64.29 73 HIS A O 1
ATOM 496 N N . SER A 1 82 ? 9.123 -44.836 -6.761 1.00 58.78 74 SER A N 1
ATOM 497 C CA . SER A 1 82 ? 9.013 -44.723 -5.310 1.00 58.20 74 SER A CA 1
ATOM 498 C C . SER A 1 82 ? 9.573 -43.402 -4.798 1.00 56.21 74 SER A C 1
ATOM 499 O O . SER A 1 82 ? 9.134 -42.910 -3.752 1.00 62.81 74 SER A O 1
ATOM 502 N N . CYS A 1 83 ? 10.537 -42.812 -5.505 1.00 54.70 75 CYS A N 1
ATOM 503 C CA . CYS A 1 83 ? 10.975 -41.471 -5.130 1.00 62.59 75 CYS A CA 1
ATOM 504 C C . CYS A 1 83 ? 9.855 -40.453 -5.313 1.00 66.32 75 CYS A C 1
ATOM 505 O O . CYS A 1 83 ? 9.747 -39.505 -4.530 1.00 73.01 75 CYS A O 1
ATOM 508 N N . ALA A 1 84 ? 9.005 -40.639 -6.327 1.00 57.72 76 ALA A N 1
ATOM 509 C CA . ALA A 1 84 ? 7.810 -39.810 -6.449 1.00 52.94 76 ALA A CA 1
ATOM 510 C C . ALA A 1 84 ? 6.920 -39.960 -5.222 1.00 61.45 76 ALA A C 1
ATOM 511 O O . ALA A 1 84 ? 6.447 -38.967 -4.662 1.00 57.99 76 ALA A O 1
ATOM 513 N N . HIS A 1 85 ? 6.695 -41.200 -4.773 1.00 66.10 77 HIS A N 1
ATOM 514 C CA . HIS A 1 85 ? 5.881 -41.390 -3.578 1.00 62.25 77 HIS A CA 1
ATOM 515 C C . HIS A 1 85 ? 6.499 -40.692 -2.374 1.00 60.93 77 HIS A C 1
ATOM 516 O O . HIS A 1 85 ? 5.781 -40.112 -1.549 1.00 59.08 77 HIS A O 1
ATOM 523 N N . LEU A 1 86 ? 7.828 -40.706 -2.270 1.00 54.73 78 LEU A N 1
ATOM 524 C CA . LEU A 1 86 ? 8.467 -40.024 -1.153 1.00 56.67 78 LEU A CA 1
ATOM 525 C C . LEU A 1 86 ? 8.291 -38.509 -1.218 1.00 60.46 78 LEU A C 1
ATOM 526 O O . LEU A 1 86 ? 8.267 -37.854 -0.169 1.00 64.70 78 LEU A O 1
ATOM 531 N N . VAL A 1 87 ? 8.184 -37.931 -2.421 1.00 63.03 79 VAL A N 1
ATOM 532 C CA . VAL A 1 87 ? 7.882 -36.503 -2.525 1.00 60.10 79 VAL A CA 1
ATOM 533 C C . VAL A 1 87 ? 6.568 -36.192 -1.821 1.00 63.11 79 VAL A C 1
ATOM 534 O O . VAL A 1 87 ? 6.471 -35.240 -1.036 1.00 76.99 79 VAL A O 1
ATOM 538 N N . GLY A 1 88 ? 5.538 -36.998 -2.089 1.00 58.64 80 GLY A N 1
ATOM 539 C CA . GLY A 1 88 ? 4.267 -36.809 -1.410 1.00 59.73 80 GLY A CA 1
ATOM 540 C C . GLY A 1 88 ? 4.370 -37.009 0.089 1.00 61.86 80 GLY A C 1
ATOM 541 O O . GLY A 1 88 ? 3.783 -36.253 0.867 1.00 62.23 80 GLY A O 1
ATOM 542 N N . HIS A 1 89 ? 5.121 -38.026 0.516 1.00 56.38 81 HIS A N 1
ATOM 543 C CA . HIS A 1 89 ? 5.306 -38.261 1.944 1.00 63.89 81 HIS A CA 1
ATOM 544 C C . HIS A 1 89 ? 5.879 -37.025 2.627 1.00 69.62 81 HIS A C 1
ATOM 545 O O . HIS A 1 89 ? 5.397 -36.605 3.687 1.00 74.20 81 HIS A O 1
ATOM 552 N N . ALA A 1 90 ? 6.896 -36.413 2.015 1.00 59.57 82 ALA A N 1
ATOM 553 C CA . ALA A 1 90 ? 7.539 -35.256 2.627 1.00 63.06 82 ALA A CA 1
ATOM 554 C C . ALA A 1 90 ? 6.651 -34.015 2.567 1.00 71.90 82 ALA A C 1
ATOM 555 O O . ALA A 1 90 ? 6.627 -33.224 3.520 1.00 78.22 82 ALA A O 1
ATOM 557 N N . VAL A 1 91 ? 5.923 -33.808 1.462 1.00 65.53 83 VAL A N 1
ATOM 558 C CA . VAL A 1 91 ? 5.145 -32.571 1.361 1.00 77.60 83 VAL A CA 1
ATOM 559 C C . VAL A 1 91 ? 3.911 -32.622 2.253 1.00 80.41 83 VAL A C 1
ATOM 560 O O . VAL A 1 91 ? 3.488 -31.592 2.788 1.00 81.05 83 VAL A O 1
ATOM 564 N N . LYS A 1 92 ? 3.314 -33.803 2.434 1.00 81.58 84 LYS A N 1
ATOM 565 C CA . LYS A 1 92 ? 2.148 -33.902 3.303 1.00 79.04 84 LYS A CA 1
ATOM 566 C C . LYS A 1 92 ? 2.500 -33.648 4.764 1.00 76.60 84 LYS A C 1
ATOM 567 O O . LYS A 1 92 ? 1.624 -33.244 5.540 1.00 73.35 84 LYS A O 1
ATOM 573 N N . GLN A 1 93 ? 3.757 -33.868 5.153 1.00 77.88 85 GLN A N 1
ATOM 574 C CA . GLN A 1 93 ? 4.217 -33.449 6.472 1.00 81.88 85 GLN A CA 1
ATOM 575 C C . GLN A 1 93 ? 4.546 -31.962 6.499 1.00 82.66 85 GLN A C 1
ATOM 576 O O . GLN A 1 93 ? 4.224 -31.267 7.471 1.00 84.16 85 GLN A O 1
ATOM 582 N N . LEU A 1 94 ? 5.181 -31.458 5.439 1.00 81.32 86 LEU A N 1
ATOM 583 C CA . LEU A 1 94 ? 5.607 -30.063 5.408 1.00 78.17 86 LEU A CA 1
ATOM 584 C C . LEU A 1 94 ? 4.444 -29.122 5.102 1.00 80.61 86 LEU A C 1
ATOM 585 O O . LEU A 1 94 ? 4.259 -28.110 5.787 1.00 75.45 86 LEU A O 1
ATOM 590 N N . TYR A 1 95 ? 3.649 -29.439 4.077 1.00 80.86 87 TYR A N 1
ATOM 591 C CA . TYR A 1 95 ? 2.532 -28.608 3.626 1.00 77.32 87 TYR A CA 1
ATOM 592 C C . TYR A 1 95 ? 1.275 -29.468 3.648 1.00 75.80 87 TYR A C 1
ATOM 593 O O . TYR A 1 95 ? 0.804 -29.921 2.597 1.00 72.40 87 TYR A O 1
ATOM 602 N N . PRO A 1 96 ? 0.697 -29.705 4.830 1.00 77.39 88 PRO A N 1
ATOM 603 C CA . PRO A 1 96 ? -0.370 -30.716 4.938 1.00 78.17 88 PRO A CA 1
ATOM 604 C C . PRO A 1 96 ? -1.639 -30.383 4.175 1.00 85.28 88 PRO A C 1
ATOM 605 O O . PRO A 1 96 ? -2.457 -31.286 3.955 1.00 87.58 88 PRO A O 1
ATOM 609 N N . ASP A 1 97 ? -1.832 -29.135 3.756 1.00 79.07 89 ASP A N 1
ATOM 610 C CA . ASP A 1 97 ? -3.066 -28.741 3.091 1.00 82.77 89 ASP A CA 1
ATOM 611 C C . ASP A 1 97 ? -3.008 -28.857 1.571 1.00 78.83 89 ASP A C 1
ATOM 612 O O . ASP A 1 97 ? -4.049 -28.714 0.917 1.00 74.56 89 ASP A O 1
ATOM 617 N N . VAL A 1 98 ? -1.836 -29.113 0.990 1.00 77.06 90 VAL A N 1
ATOM 618 C CA . VAL A 1 98 ? -1.748 -29.269 -0.457 1.00 78.60 90 VAL A CA 1
ATOM 619 C C . VAL A 1 98 ? -2.302 -30.631 -0.867 1.00 75.89 90 VAL A C 1
ATOM 620 O O . VAL A 1 98 ? -2.461 -31.543 -0.051 1.00 74.08 90 VAL A O 1
ATOM 624 N N . LYS A 1 99 ? -2.612 -30.762 -2.155 1.00 77.55 91 LYS A N 1
ATOM 625 C CA . LYS A 1 99 ? -3.257 -31.952 -2.700 1.00 73.47 91 LYS A CA 1
ATOM 626 C C . LYS A 1 99 ? -2.318 -32.653 -3.675 1.00 70.48 91 LYS A C 1
ATOM 627 O O . LYS A 1 99 ? -1.774 -32.019 -4.586 1.00 71.63 91 LYS A O 1
ATOM 633 N N . MET A 1 100 ? -2.137 -33.959 -3.494 1.00 62.28 92 MET A N 1
ATOM 634 C CA . MET A 1 100 ? -1.340 -34.726 -4.441 1.00 63.66 92 MET A CA 1
ATOM 635 C C . MET A 1 100 ? -2.170 -35.021 -5.687 1.00 62.60 92 MET A C 1
ATOM 636 O O . MET A 1 100 ? -3.333 -35.425 -5.588 1.00 72.44 92 MET A O 1
ATOM 641 N N . VAL A 1 101 ? -1.577 -34.795 -6.861 1.00 55.40 93 VAL A N 1
ATOM 642 C CA . VAL A 1 101 ? -2.235 -35.103 -8.126 1.00 55.28 93 VAL A CA 1
ATOM 643 C C . VAL A 1 101 ? -1.625 -36.377 -8.710 1.00 61.89 93 VAL A C 1
ATOM 644 O O . VAL A 1 101 ? -2.023 -37.485 -8.331 1.00 72.73 93 VAL A O 1
ATOM 648 N N . ILE A 1 102 ? -0.646 -36.238 -9.611 1.00 61.79 94 ILE A N 1
ATOM 649 C CA . ILE A 1 102 ? 0.002 -37.368 -10.277 1.00 60.53 94 ILE A CA 1
ATOM 650 C C . ILE A 1 102 ? 1.504 -37.310 -10.030 1.00 62.95 94 ILE A C 1
ATOM 651 O O . ILE A 1 102 ? 2.099 -36.228 -9.979 1.00 66.07 94 ILE A O 1
ATOM 656 N N . GLY A 1 103 ? 2.124 -38.486 -9.899 1.00 60.74 95 GLY A N 1
ATOM 657 C CA . GLY A 1 103 ? 3.551 -38.572 -9.702 1.00 49.99 95 GLY A CA 1
ATOM 658 C C . GLY A 1 103 ? 4.218 -39.629 -10.568 1.00 66.40 95 GLY A C 1
ATOM 659 O O . GLY A 1 103 ? 4.675 -40.666 -10.076 1.00 57.87 95 GLY A O 1
ATOM 660 N N . PRO A 1 104 ? 4.313 -39.374 -11.875 1.00 64.83 96 PRO A N 1
ATOM 661 C CA . PRO A 1 104 ? 4.760 -40.432 -12.792 1.00 52.34 96 PRO A CA 1
ATOM 662 C C . PRO A 1 104 ? 6.253 -40.448 -13.036 1.00 60.92 96 PRO A C 1
ATOM 663 O O . PRO A 1 104 ? 6.986 -39.599 -12.527 1.00 62.67 96 PRO A O 1
ATOM 667 N N . VAL A 1 105 ? 6.702 -41.439 -13.815 1.00 52.32 97 VAL A N 1
ATOM 668 C CA . VAL A 1 105 ? 8.105 -41.628 -14.155 1.00 51.96 97 VAL A CA 1
ATOM 669 C C . VAL A 1 105 ? 8.342 -41.063 -15.545 1.00 58.21 97 VAL A C 1
ATOM 670 O O . VAL A 1 105 ? 7.471 -41.115 -16.419 1.00 66.21 97 VAL A O 1
ATOM 674 N N . ILE A 1 106 ? 9.530 -40.503 -15.753 1.00 59.00 98 ILE A N 1
ATOM 675 C CA . ILE A 1 106 ? 9.949 -39.987 -17.047 1.00 60.17 98 ILE A CA 1
ATOM 676 C C . ILE A 1 106 ? 11.371 -40.459 -17.301 1.00 60.08 98 ILE A C 1
ATOM 677 O O . ILE A 1 106 ? 12.040 -40.993 -16.413 1.00 56.56 98 ILE A O 1
ATOM 682 N N . ALA A 1 107 ? 11.829 -40.254 -18.533 1.00 69.11 99 ALA A N 1
ATOM 683 C CA . ALA A 1 107 ? 13.188 -40.631 -18.892 1.00 76.29 99 ALA A CA 1
ATOM 684 C C . ALA A 1 107 ? 14.179 -39.910 -17.991 1.00 85.35 99 ALA A C 1
ATOM 685 O O . ALA A 1 107 ? 14.246 -38.677 -17.990 1.00 94.74 99 ALA A O 1
ATOM 687 N N . GLU A 1 108 ? 14.919 -40.686 -17.201 1.00 75.20 100 GLU A N 1
ATOM 688 C CA . GLU A 1 108 ? 15.984 -40.233 -16.306 1.00 65.61 100 GLU A CA 1
ATOM 689 C C . GLU A 1 108 ? 15.459 -39.597 -15.027 1.00 58.74 100 GLU A C 1
ATOM 690 O O . GLU A 1 108 ? 16.255 -38.994 -14.293 1.00 63.40 100 GLU A O 1
ATOM 696 N N . GLY A 1 109 ? 14.167 -39.716 -14.722 1.00 61.82 101 GLY A N 1
ATOM 697 C CA . GLY A 1 109 ? 13.662 -39.163 -13.480 1.00 58.90 101 GLY A CA 1
ATOM 698 C C . GLY A 1 109 ? 12.189 -39.374 -13.198 1.00 66.57 101 GLY A C 1
ATOM 699 O O . GLY A 1 109 ? 11.623 -40.431 -13.494 1.00 71.56 101 GLY A O 1
ATOM 700 N N . PHE A 1 110 ? 11.563 -38.353 -12.622 1.00 71.95 102 PHE A N 1
ATOM 701 C CA . PHE A 1 110 ? 10.177 -38.393 -12.175 1.00 68.66 102 PHE A CA 1
ATOM 702 C C . PHE A 1 110 ? 9.744 -36.958 -11.903 1.00 67.46 102 PHE A C 1
ATOM 703 O O . PHE A 1 110 ? 10.563 -36.035 -11.895 1.00 65.83 102 PHE A O 1
ATOM 711 N N . TYR A 1 111 ? 8.448 -36.781 -11.663 1.00 58.97 103 TYR A N 1
ATOM 712 C CA . TYR A 1 111 ? 7.938 -35.524 -11.140 1.00 66.42 103 TYR A CA 1
ATOM 713 C C . TYR A 1 111 ? 6.655 -35.813 -10.380 1.00 62.53 103 TYR A C 1
ATOM 714 O O . TYR A 1 111 ? 6.087 -36.903 -10.477 1.00 70.66 103 TYR A O 1
ATOM 723 N N . TYR A 1 112 ? 6.211 -34.828 -9.602 1.00 58.76 104 TYR A N 1
ATOM 724 C CA . TYR A 1 112 ? 4.928 -34.890 -8.912 1.00 65.46 104 TYR A CA 1
ATOM 725 C C . TYR A 1 112 ? 4.204 -33.563 -9.089 1.00 67.43 104 TYR A C 1
ATOM 726 O O . TYR A 1 112 ? 4.696 -32.517 -8.652 1.00 70.68 104 TYR A O 1
ATOM 735 N N . ASP A 1 113 ? 3.047 -33.609 -9.741 1.00 59.67 105 ASP A N 1
ATOM 736 C CA . ASP A 1 113 ? 2.194 -32.442 -9.878 1.00 60.04 105 ASP A CA 1
ATOM 737 C C . ASP A 1 113 ? 1.343 -32.303 -8.623 1.00 71.86 105 ASP A C 1
ATOM 738 O O . ASP A 1 113 ? 0.730 -33.275 -8.165 1.00 70.08 105 ASP A O 1
ATOM 743 N N . ILE A 1 114 ? 1.339 -31.100 -8.049 1.00 70.03 106 ILE A N 1
ATOM 744 C CA . ILE A 1 114 ? 0.738 -30.837 -6.746 1.00 72.86 106 ILE A CA 1
ATOM 745 C C . ILE A 1 114 ? -0.042 -29.535 -6.827 1.00 76.89 106 ILE A C 1
ATOM 746 O O . ILE A 1 114 ? 0.468 -28.532 -7.341 1.00 81.02 106 ILE A O 1
ATOM 751 N N . TYR A 1 115 ? -1.267 -29.538 -6.309 1.00 72.61 107 TYR A N 1
ATOM 752 C CA . TYR A 1 115 ? -2.037 -28.306 -6.207 1.00 74.77 107 TYR A CA 1
ATOM 753 C C . TYR A 1 115 ? -1.661 -27.596 -4.914 1.00 70.29 107 TYR A C 1
ATOM 754 O O . TYR A 1 115 ? -1.916 -28.112 -3.820 1.00 73.22 107 TYR A O 1
ATOM 763 N N . SER A 1 116 ? -1.068 -26.413 -5.040 1.00 85.62 108 SER A N 1
ATOM 764 C CA . SER A 1 116 ? -0.752 -25.562 -3.903 1.00 82.06 108 SER A CA 1
ATOM 765 C C . SER A 1 116 ? -1.263 -24.161 -4.197 1.00 79.49 108 SER A C 1
ATOM 766 O O . SER A 1 116 ? -1.037 -23.633 -5.290 1.00 80.15 108 SER A O 1
ATOM 769 N N . GLU A 1 117 ? -1.960 -23.567 -3.227 1.00 78.91 109 GLU A N 1
ATOM 770 C CA . GLU A 1 117 ? -2.519 -22.237 -3.436 1.00 79.90 109 GLU A CA 1
ATOM 771 C C . GLU A 1 117 ? -1.426 -21.243 -3.812 1.00 85.33 109 GLU A C 1
ATOM 772 O O . GLU A 1 117 ? -1.529 -20.540 -4.824 1.00 79.96 109 GLU A O 1
ATOM 778 N N . ARG A 1 118 ? -0.349 -21.209 -3.033 1.00 88.63 110 ARG A N 1
ATOM 779 C CA . ARG A 1 118 ? 0.844 -20.425 -3.310 1.00 99.63 110 ARG A CA 1
ATOM 780 C C . ARG A 1 118 ? 1.882 -21.273 -4.044 1.00 91.04 110 ARG A C 1
ATOM 781 O O . ARG A 1 118 ? 1.959 -22.489 -3.837 1.00 84.65 110 ARG A O 1
ATOM 789 N N . PRO A 1 119 ? 2.687 -20.662 -4.909 1.00 88.61 111 PRO A N 1
ATOM 790 C CA . PRO A 1 119 ? 3.710 -21.422 -5.637 1.00 82.57 111 PRO A CA 1
ATOM 791 C C . PRO A 1 119 ? 4.809 -21.916 -4.707 1.00 93.47 111 PRO A C 1
ATOM 792 O O . PRO A 1 119 ? 4.913 -21.519 -3.546 1.00 99.74 111 PRO A O 1
ATOM 796 N N . PHE A 1 120 ? 5.644 -22.802 -5.247 1.00 88.02 112 PHE A N 1
ATOM 797 C CA . PHE A 1 120 ? 6.785 -23.359 -4.530 1.00 81.88 112 PHE A CA 1
ATOM 798 C C . PHE A 1 120 ? 8.062 -22.637 -4.947 1.00 82.74 112 PHE A C 1
ATOM 799 O O . PHE A 1 120 ? 8.304 -22.432 -6.141 1.00 80.18 112 PHE A O 1
ATOM 807 N N . THR A 1 121 ? 8.872 -22.262 -3.969 1.00 85.74 113 THR A N 1
ATOM 808 C CA . THR A 1 121 ? 10.127 -21.558 -4.187 1.00 92.83 113 THR A CA 1
ATOM 809 C C . THR A 1 121 ? 11.292 -22.533 -4.128 1.00 92.82 113 THR A C 1
ATOM 810 O O . THR A 1 121 ? 11.119 -23.710 -3.802 1.00 83.68 113 THR A O 1
ATOM 814 N N . PRO A 1 122 ? 12.509 -22.084 -4.464 1.00 101.33 114 PRO A N 1
ATOM 815 C CA . PRO A 1 122 ? 13.678 -22.938 -4.197 1.00 93.61 114 PRO A CA 1
ATOM 816 C C . PRO A 1 122 ? 13.796 -23.343 -2.739 1.00 87.46 114 PRO A C 1
ATOM 817 O O . PRO A 1 122 ? 14.168 -24.488 -2.452 1.00 89.34 114 PRO A O 1
ATOM 821 N N . ASP A 1 123 ? 13.478 -22.441 -1.804 1.00 79.57 115 ASP A N 1
ATOM 822 C CA . ASP A 1 123 ? 13.500 -22.815 -0.393 1.00 86.90 115 ASP A CA 1
ATOM 823 C C . ASP A 1 123 ? 12.523 -23.948 -0.094 1.00 87.19 115 ASP A C 1
ATOM 824 O O . ASP A 1 123 ? 12.765 -24.750 0.818 1.00 77.61 115 ASP A O 1
ATOM 829 N N . ASP A 1 124 ? 11.415 -24.027 -0.837 1.00 83.98 116 ASP A N 1
ATOM 830 C CA . ASP A 1 124 ? 10.500 -25.152 -0.678 1.00 76.46 116 ASP A CA 1
ATOM 831 C C . ASP A 1 124 ? 11.159 -26.446 -1.129 1.00 76.83 116 ASP A C 1
ATOM 832 O O . ASP A 1 124 ? 11.134 -27.447 -0.407 1.00 75.25 116 ASP A O 1
ATOM 837 N N . MET A 1 125 ? 11.751 -26.436 -2.327 1.00 79.52 117 MET A N 1
ATOM 838 C CA . MET A 1 125 ? 12.498 -27.591 -2.814 1.00 80.80 117 MET A CA 1
ATOM 839 C C . MET A 1 125 ? 13.494 -28.084 -1.776 1.00 77.30 117 MET A C 1
ATOM 840 O O . MET A 1 125 ? 13.494 -29.264 -1.414 1.00 76.07 117 MET A O 1
ATOM 845 N N . ALA A 1 126 ? 14.344 -27.181 -1.278 1.00 76.77 118 ALA A N 1
ATOM 846 C CA . ALA A 1 126 ? 15.377 -27.568 -0.321 1.00 74.98 118 ALA A CA 1
ATOM 847 C C . ALA A 1 126 ? 14.769 -28.239 0.904 1.00 77.09 118 ALA A C 1
ATOM 848 O O . ALA A 1 126 ? 15.220 -29.309 1.330 1.00 77.16 118 ALA A O 1
ATOM 850 N N . ALA A 1 127 ? 13.729 -27.629 1.477 1.00 77.45 119 ALA A N 1
ATOM 851 C CA . ALA A 1 127 ? 13.068 -28.248 2.621 1.00 82.77 119 ALA A CA 1
ATOM 852 C C . ALA A 1 127 ? 12.471 -29.600 2.247 1.00 78.59 119 ALA A C 1
ATOM 853 O O . ALA A 1 127 ? 12.494 -30.537 3.054 1.00 74.25 119 ALA A O 1
ATOM 855 N N . ILE A 1 128 ? 11.946 -29.726 1.025 1.00 72.03 120 ILE A N 1
ATOM 856 C CA . ILE A 1 128 ? 11.312 -30.976 0.613 1.00 70.58 120 ILE A CA 1
ATOM 857 C C . ILE A 1 128 ? 12.359 -32.063 0.397 1.00 78.11 120 ILE A C 1
ATOM 858 O O . ILE A 1 128 ? 12.240 -33.172 0.933 1.00 75.60 120 ILE A O 1
ATOM 863 N N . GLU A 1 129 ? 13.395 -31.769 -0.396 1.00 75.38 121 GLU A N 1
ATOM 864 C CA . GLU A 1 129 ? 14.434 -32.765 -0.639 1.00 77.92 121 GLU A CA 1
ATOM 865 C C . GLU A 1 129 ? 15.064 -33.225 0.668 1.00 75.61 121 GLU A C 1
ATOM 866 O O . GLU A 1 129 ? 15.218 -34.428 0.909 1.00 78.07 121 GLU A O 1
ATOM 872 N N . LYS A 1 130 ? 15.431 -32.272 1.528 1.00 71.38 122 LYS A N 1
ATOM 873 C CA . LYS A 1 130 ? 15.975 -32.613 2.837 1.00 69.58 122 LYS A CA 1
ATOM 874 C C . LYS A 1 130 ? 15.033 -33.539 3.593 1.00 76.44 122 LYS A C 1
ATOM 875 O O . LYS A 1 130 ? 15.447 -34.588 4.102 1.00 73.35 122 LYS A O 1
ATOM 881 N N . ARG A 1 131 ? 13.751 -33.169 3.661 1.00 72.36 123 ARG A N 1
ATOM 882 C CA . ARG A 1 131 ? 12.789 -33.998 4.376 1.00 76.98 123 ARG A CA 1
ATOM 883 C C . ARG A 1 131 ? 12.644 -35.371 3.731 1.00 78.69 123 ARG A C 1
ATOM 884 O O . ARG A 1 131 ? 12.458 -36.367 4.437 1.00 70.19 123 ARG A O 1
ATOM 892 N N . MET A 1 132 ? 12.727 -35.448 2.399 1.00 79.11 124 MET A N 1
ATOM 893 C CA . MET A 1 132 ? 12.752 -36.749 1.738 1.00 73.91 124 MET A CA 1
ATOM 894 C C . MET A 1 132 ? 13.975 -37.548 2.165 1.00 81.03 124 MET A C 1
ATOM 895 O O . MET A 1 132 ? 13.868 -38.727 2.524 1.00 78.61 124 MET A O 1
ATOM 900 N N . GLY A 1 133 ? 15.153 -36.916 2.118 1.00 86.23 125 GLY A N 1
ATOM 901 C CA . GLY A 1 133 ? 16.371 -37.597 2.527 1.00 85.81 125 GLY A CA 1
ATOM 902 C C . GLY A 1 133 ? 16.299 -38.112 3.951 1.00 87.55 125 GLY A C 1
ATOM 903 O O . GLY A 1 133 ? 16.782 -39.207 4.250 1.00 96.60 125 GLY A O 1
ATOM 904 N N . GLU A 1 134 ? 15.694 -37.329 4.849 1.00 82.53 126 GLU A N 1
ATOM 905 C CA . GLU A 1 134 ? 15.441 -37.821 6.197 1.00 80.36 126 GLU A CA 1
ATOM 906 C C . GLU A 1 134 ? 14.549 -39.055 6.165 1.00 85.21 126 GLU A C 1
ATOM 907 O O . GLU A 1 134 ? 14.822 -40.046 6.855 1.00 96.57 126 GLU A O 1
ATOM 913 N N . LEU A 1 135 ? 13.486 -39.021 5.354 1.00 70.19 127 LEU A N 1
ATOM 914 C CA . LEU A 1 135 ? 12.536 -40.130 5.345 1.00 79.78 127 LEU A CA 1
ATOM 915 C C . LEU A 1 135 ? 13.152 -41.394 4.746 1.00 80.12 127 LEU A C 1
ATOM 916 O O . LEU A 1 135 ? 12.946 -42.494 5.270 1.00 77.27 127 LEU A O 1
ATOM 921 N N . ILE A 1 136 ? 13.920 -41.260 3.661 1.00 82.37 128 ILE A N 1
ATOM 922 C CA . ILE A 1 136 ? 14.572 -42.428 3.069 1.00 83.67 128 ILE A CA 1
ATOM 923 C C . ILE A 1 136 ? 15.558 -43.051 4.045 1.00 89.97 128 ILE A C 1
ATOM 924 O O . ILE A 1 136 ? 15.760 -44.271 4.042 1.00 92.57 128 ILE A O 1
ATOM 926 N N . ALA A 1 137 ? 16.182 -42.234 4.897 1.00 91.38 129 ALA A N 1
ATOM 927 C CA . ALA A 1 137 ? 17.222 -42.720 5.797 1.00 92.31 129 ALA A CA 1
ATOM 928 C C . ALA A 1 137 ? 16.680 -43.599 6.918 1.00 91.45 129 ALA A C 1
ATOM 929 O O . ALA A 1 137 ? 17.470 -44.276 7.589 1.00 82.10 129 ALA A O 1
ATOM 931 N N . GLN A 1 138 ? 15.365 -43.605 7.143 1.00 96.74 130 GLN A N 1
ATOM 932 C CA . GLN A 1 138 ? 14.793 -44.468 8.170 1.00 98.88 130 GLN A CA 1
ATOM 933 C C . GLN A 1 138 ? 14.845 -45.940 7.789 1.00 93.25 130 GLN A C 1
ATOM 934 O O . GLN A 1 138 ? 14.739 -46.792 8.675 1.00 95.41 130 GLN A O 1
ATOM 940 N N . ASP A 1 139 ? 15.003 -46.252 6.504 1.00 96.36 131 ASP A N 1
ATOM 941 C CA . ASP A 1 139 ? 14.992 -47.627 6.002 1.00 99.92 131 ASP A CA 1
ATOM 942 C C . ASP A 1 139 ? 13.716 -48.356 6.425 1.00 98.51 131 ASP A C 1
ATOM 943 O O . ASP A 1 139 ? 13.750 -49.408 7.062 1.00 106.89 131 ASP A O 1
ATOM 948 N N . TYR A 1 140 ? 12.579 -47.773 6.067 1.00 93.96 132 TYR A N 1
ATOM 949 C CA . TYR A 1 140 ? 11.295 -48.382 6.370 1.00 84.75 132 TYR A CA 1
ATOM 950 C C . TYR A 1 140 ? 10.774 -49.141 5.157 1.00 81.13 132 TYR A C 1
ATOM 951 O O . TYR A 1 140 ? 11.132 -48.857 4.013 1.00 71.61 132 TYR A O 1
ATOM 960 N N . ASP A 1 141 ? 9.929 -50.131 5.430 1.00 81.52 133 ASP A N 1
ATOM 961 C CA . ASP A 1 141 ? 9.315 -50.917 4.374 1.00 73.24 133 ASP A CA 1
ATOM 962 C C . ASP A 1 141 ? 8.149 -50.159 3.754 1.00 73.72 133 ASP A C 1
ATOM 963 O O . ASP A 1 141 ? 7.363 -49.512 4.455 1.00 72.76 133 ASP A O 1
ATOM 968 N N . VAL A 1 142 ? 8.047 -50.235 2.432 1.00 73.97 134 VAL A N 1
ATOM 969 C CA . VAL A 1 142 ? 6.819 -49.855 1.744 1.00 72.14 134 VAL A CA 1
ATOM 970 C C . VAL A 1 142 ? 5.884 -51.058 1.775 1.00 76.81 134 VAL A C 1
ATOM 971 O O . VAL A 1 142 ? 6.255 -52.158 1.347 1.00 74.72 134 VAL A O 1
ATOM 975 N N . ILE A 1 143 ? 4.681 -50.860 2.305 1.00 71.81 135 ILE A N 1
ATOM 976 C CA . ILE A 1 143 ? 3.715 -51.935 2.506 1.00 72.81 135 ILE A CA 1
ATOM 977 C C . ILE A 1 143 ? 2.573 -51.738 1.520 1.00 67.66 135 ILE A C 1
ATOM 978 O O . ILE A 1 143 ? 1.819 -50.761 1.608 1.00 68.86 135 ILE A O 1
ATOM 983 N N . LYS A 1 144 ? 2.441 -52.668 0.581 1.00 65.95 136 LYS A N 1
ATOM 984 C CA . LYS A 1 144 ? 1.368 -52.631 -0.397 1.00 68.42 136 LYS A CA 1
ATOM 985 C C . LYS A 1 144 ? 0.162 -53.391 0.134 1.00 75.32 136 LYS A C 1
ATOM 986 O O . LYS A 1 144 ? 0.286 -54.537 0.577 1.00 80.06 136 LYS A O 1
ATOM 992 N N . LYS A 1 145 ? -1.003 -52.749 0.091 1.00 72.84 137 LYS A N 1
ATOM 993 C CA . LYS A 1 145 ? -2.260 -53.385 0.461 1.00 76.26 137 LYS A CA 1
ATOM 994 C C . LYS A 1 145 ? -3.240 -53.206 -0.686 1.00 76.64 137 LYS A C 1
ATOM 995 O O . LYS A 1 145 ? -3.557 -52.073 -1.059 1.00 77.47 137 LYS A O 1
ATOM 997 N N . MET A 1 146 ? -3.700 -54.316 -1.255 1.00 76.94 138 MET A N 1
ATOM 998 C CA . MET A 1 146 ? -4.742 -54.256 -2.271 1.00 79.73 138 MET A CA 1
ATOM 999 C C . MET A 1 146 ? -6.072 -53.945 -1.594 1.00 82.55 138 MET A C 1
ATOM 1000 O O . MET A 1 146 ? -6.556 -54.733 -0.773 1.00 76.27 138 MET A O 1
ATOM 1005 N N . THR A 1 147 ? -6.660 -52.800 -1.936 1.00 78.93 139 THR A N 1
ATOM 1006 C CA . THR A 1 147 ? -7.768 -52.236 -1.188 1.00 84.51 139 THR A CA 1
ATOM 1007 C C . THR A 1 147 ? -8.993 -52.070 -2.080 1.00 87.41 139 THR A C 1
ATOM 1008 O O . THR A 1 147 ? -8.866 -51.573 -3.209 1.00 83.94 139 THR A O 1
ATOM 1012 N N . PRO A 1 148 ? -10.185 -52.463 -1.619 1.00 85.93 140 PRO A N 1
ATOM 1013 C CA . PRO A 1 148 ? -11.398 -52.271 -2.427 1.00 80.02 140 PRO A CA 1
ATOM 1014 C C . PRO A 1 148 ? -11.623 -50.809 -2.780 1.00 74.45 140 PRO A C 1
ATOM 1015 O O . PRO A 1 148 ? -11.171 -49.894 -2.088 1.00 74.72 140 PRO A O 1
ATOM 1019 N N . ARG A 1 149 ? -12.357 -50.603 -3.878 1.00 73.27 141 ARG A N 1
ATOM 1020 C CA . ARG A 1 149 ? -12.518 -49.266 -4.444 1.00 75.94 141 ARG A CA 1
ATOM 1021 C C . ARG A 1 149 ? -13.272 -48.337 -3.500 1.00 85.15 141 ARG A C 1
ATOM 1022 O O . ARG A 1 149 ? -12.959 -47.143 -3.415 1.00 85.68 141 ARG A O 1
ATOM 1030 N N . ALA A 1 150 ? -14.277 -48.858 -2.793 1.00 89.85 142 ALA A N 1
ATOM 1031 C CA . ALA A 1 150 ? -15.016 -48.023 -1.852 1.00 91.71 142 ALA A CA 1
ATOM 1032 C C . ALA A 1 150 ? -14.139 -47.618 -0.675 1.00 90.34 142 ALA A C 1
ATOM 1033 O O . ALA A 1 150 ? -14.215 -46.478 -0.200 1.00 82.29 142 ALA A O 1
ATOM 1035 N N . GLU A 1 151 ? -13.295 -48.537 -0.197 1.00 91.52 143 GLU A N 1
ATOM 1036 C CA . GLU A 1 151 ? -12.398 -48.211 0.907 1.00 95.68 143 GLU A CA 1
ATOM 1037 C C . GLU A 1 151 ? -11.336 -47.206 0.474 1.00 92.51 143 GLU A C 1
ATOM 1038 O O . GLU A 1 151 ? -11.000 -46.288 1.231 1.00 87.57 143 GLU A O 1
ATOM 1044 N N . VAL A 1 152 ? -10.807 -47.356 -0.744 1.00 92.83 144 VAL A N 1
ATOM 1045 C CA . VAL A 1 152 ? -9.818 -46.407 -1.250 1.00 90.34 144 VAL A CA 1
ATOM 1046 C C . VAL A 1 152 ? -10.411 -45.008 -1.321 1.00 85.22 144 VAL A C 1
ATOM 1047 O O . VAL A 1 152 ? -9.760 -44.025 -0.949 1.00 85.05 144 VAL A O 1
ATOM 1051 N N . ILE A 1 153 ? -11.653 -44.897 -1.801 1.00 88.77 145 ILE A N 1
ATOM 1052 C CA . ILE A 1 153 ? -12.328 -43.600 -1.839 1.00 80.77 145 ILE A CA 1
ATOM 1053 C C . ILE A 1 153 ? -12.492 -43.047 -0.429 1.00 76.24 145 ILE A C 1
ATOM 1054 O O . ILE A 1 153 ? -12.194 -41.876 -0.162 1.00 76.28 145 ILE A O 1
ATOM 1059 N N . GLU A 1 154 ? -12.959 -43.886 0.498 1.00 80.35 146 GLU A N 1
ATOM 1060 C CA . GLU A 1 154 ? -13.091 -43.459 1.888 1.00 84.00 146 GLU A CA 1
ATOM 1061 C C . GLU A 1 154 ? -11.751 -43.005 2.460 1.00 90.82 146 GLU A C 1
ATOM 1062 O O . GLU A 1 154 ? -11.695 -42.044 3.237 1.00 89.38 146 GLU A O 1
ATOM 1064 N N . ILE A 1 155 ? -10.660 -43.675 2.080 1.00 92.57 147 ILE A N 1
ATOM 1065 C CA . ILE A 1 155 ? -9.341 -43.314 2.596 1.00 89.72 147 ILE A CA 1
ATOM 1066 C C . ILE A 1 155 ? -8.932 -41.928 2.110 1.00 79.89 147 ILE A C 1
ATOM 1067 O O . ILE A 1 155 ? -8.525 -41.071 2.902 1.00 78.43 147 ILE A O 1
ATOM 1072 N N . PHE A 1 156 ? -9.026 -41.689 0.798 1.00 76.96 148 PHE A N 1
ATOM 1073 C CA . PHE A 1 156 ? -8.562 -40.418 0.251 1.00 78.53 148 PHE A CA 1
ATOM 1074 C C . PHE A 1 156 ? -9.502 -39.269 0.595 1.00 79.06 148 PHE A C 1
ATOM 1075 O O . PHE A 1 156 ? -9.055 -38.123 0.708 1.00 80.49 148 PHE A O 1
ATOM 1083 N N . LYS A 1 157 ? -10.798 -39.546 0.758 1.00 81.49 149 LYS A N 1
ATOM 1084 C CA . LYS A 1 157 ? -11.719 -38.497 1.189 1.00 87.25 149 LYS A CA 1
ATOM 1085 C C . LYS A 1 157 ? -11.380 -38.015 2.594 1.00 89.74 149 LYS A C 1
ATOM 1086 O O . LYS A 1 157 ? -11.466 -36.817 2.885 1.00 93.90 149 LYS A O 1
ATOM 1088 N N . ALA A 1 158 ? -10.981 -38.932 3.476 1.00 91.23 150 ALA A N 1
ATOM 1089 C CA . ALA A 1 158 ? -10.599 -38.534 4.825 1.00 88.60 150 ALA A CA 1
ATOM 1090 C C . ALA A 1 158 ? -9.290 -37.753 4.835 1.00 91.70 150 ALA A C 1
ATOM 1091 O O . ALA A 1 158 ? -9.059 -36.952 5.747 1.00 91.91 150 ALA A O 1
ATOM 1093 N N . ARG A 1 159 ? -8.425 -37.969 3.843 1.00 87.22 151 ARG A N 1
ATOM 1094 C CA . ARG A 1 159 ? -7.166 -37.241 3.732 1.00 83.61 151 ARG A CA 1
ATOM 1095 C C . ARG A 1 159 ? -7.309 -35.924 2.978 1.00 86.71 151 ARG A C 1
ATOM 1096 O O . ARG A 1 159 ? -6.319 -35.198 2.833 1.00 83.25 151 ARG A O 1
ATOM 1104 N N . GLY A 1 160 ? -8.510 -35.597 2.503 1.00 85.30 152 GLY A N 1
ATOM 1105 C CA . GLY A 1 160 ? -8.714 -34.372 1.756 1.00 73.99 152 GLY A CA 1
ATOM 1106 C C . GLY A 1 160 ? -8.069 -34.340 0.390 1.00 80.76 152 GLY A C 1
ATOM 1107 O O . GLY A 1 160 ? -7.836 -33.254 -0.145 1.00 79.30 152 GLY A O 1
ATOM 1108 N N . GLU A 1 161 ? -7.770 -35.504 -0.196 1.00 82.34 153 GLU A N 1
ATOM 1109 C CA . GLU A 1 161 ? -7.113 -35.575 -1.504 1.00 78.00 153 GLU A CA 1
ATOM 1110 C C . GLU A 1 161 ? -8.181 -35.608 -2.594 1.00 79.79 153 GLU A C 1
ATOM 1111 O O . GLU A 1 161 ? -8.541 -36.654 -3.138 1.00 73.51 153 GLU A O 1
ATOM 1117 N N . ASP A 1 162 ? -8.681 -34.416 -2.926 1.00 79.55 154 ASP A N 1
ATOM 1118 C CA . ASP A 1 162 ? -9.781 -34.309 -3.879 1.00 83.43 154 ASP A CA 1
ATOM 1119 C C . ASP A 1 162 ? -9.352 -34.680 -5.292 1.00 80.00 154 ASP A C 1
ATOM 1120 O O . ASP A 1 162 ? -10.180 -35.141 -6.087 1.00 73.83 154 ASP A O 1
ATOM 1125 N N . TYR A 1 163 ? -8.076 -34.490 -5.629 1.00 82.33 155 TYR A N 1
ATOM 1126 C CA . TYR A 1 163 ? -7.624 -34.835 -6.972 1.00 77.92 155 TYR A CA 1
ATOM 1127 C C . TYR A 1 163 ? -7.447 -36.337 -7.154 1.00 72.14 155 TYR A C 1
ATOM 1128 O O . TYR A 1 163 ? -7.715 -36.850 -8.246 1.00 65.25 155 TYR A O 1
ATOM 1137 N N . LYS A 1 164 ? -7.017 -37.055 -6.113 1.00 69.94 156 LYS A N 1
ATOM 1138 C CA . LYS A 1 164 ? -6.962 -38.513 -6.206 1.00 72.64 156 LYS A CA 1
ATOM 1139 C C . LYS A 1 164 ? -8.351 -39.095 -6.438 1.00 79.97 156 LYS A C 1
ATOM 1140 O O . LYS A 1 164 ? -8.518 -40.037 -7.221 1.00 78.80 156 LYS A O 1
ATOM 1146 N N . LEU A 1 165 ? -9.363 -38.536 -5.768 1.00 81.91 157 LEU A N 1
ATOM 1147 C CA . LEU A 1 165 ? -10.725 -39.041 -5.908 1.00 79.46 157 LEU A CA 1
ATOM 1148 C C . LEU A 1 165 ? -11.255 -38.824 -7.318 1.00 76.72 157 LEU A C 1
ATOM 1149 O O . LEU A 1 165 ? -12.010 -39.656 -7.835 1.00 80.79 157 LEU A O 1
ATOM 1154 N N . ARG A 1 166 ? -10.876 -37.715 -7.957 1.00 76.57 158 ARG A N 1
ATOM 1155 C CA . ARG A 1 166 ? -11.278 -37.503 -9.344 1.00 79.03 158 ARG A CA 1
ATOM 1156 C C . ARG A 1 166 ? -10.594 -38.500 -10.267 1.00 74.63 158 ARG A C 1
ATOM 1157 O O . ARG A 1 166 ? -11.198 -38.973 -11.237 1.00 73.80 158 ARG A O 1
ATOM 1165 N N . LEU A 1 167 ? -9.335 -38.837 -9.975 1.00 73.08 159 LEU A N 1
ATOM 1166 C CA . LEU A 1 167 ? -8.658 -39.883 -10.730 1.00 76.22 159 LEU A CA 1
ATOM 1167 C C . LEU A 1 167 ? -9.326 -41.237 -10.529 1.00 79.51 159 LEU A C 1
ATOM 1168 O O . LEU A 1 167 ? -9.332 -42.067 -11.445 1.00 85.42 159 LEU A O 1
ATOM 1173 N N . ILE A 1 168 ? -9.884 -41.481 -9.343 1.00 79.40 160 ILE A N 1
ATOM 1174 C CA . ILE A 1 168 ? -10.556 -42.752 -9.093 1.00 85.78 160 ILE A CA 1
ATOM 1175 C C . ILE A 1 168 ? -11.886 -42.806 -9.836 1.00 91.41 160 ILE A C 1
ATOM 1176 O O . ILE A 1 168 ? -12.254 -43.844 -10.401 1.00 90.59 160 ILE A O 1
ATOM 1181 N N . GLU A 1 169 ? -12.618 -41.687 -9.868 1.00 89.58 161 GLU A N 1
ATOM 1182 C CA . GLU A 1 169 ? -13.868 -41.631 -10.616 1.00 86.93 161 GLU A CA 1
ATOM 1183 C C . GLU A 1 169 ? -13.653 -41.757 -12.118 1.00 90.48 161 GLU A C 1
ATOM 1184 O O . GLU A 1 169 ? -14.635 -41.822 -12.863 1.00 93.97 161 GLU A O 1
ATOM 1186 N N . ASP A 1 170 ? -12.402 -41.778 -12.577 1.00 95.95 162 ASP A N 1
ATOM 1187 C CA . ASP A 1 170 ? -12.079 -41.968 -13.985 1.00 102.46 162 ASP A CA 1
ATOM 1188 C C . ASP A 1 170 ? -11.949 -43.439 -14.356 1.00 101.14 162 ASP A C 1
ATOM 1189 O O . ASP A 1 170 ? -12.393 -43.846 -15.435 1.00 108.87 162 ASP A O 1
ATOM 1194 N N . MET A 1 171 ? -11.332 -44.234 -13.486 1.00 93.52 163 MET A N 1
ATOM 1195 C CA . MET A 1 171 ? -11.138 -45.650 -13.760 1.00 95.16 163 MET A CA 1
ATOM 1196 C C . MET A 1 171 ? -12.482 -46.343 -13.946 1.00 96.34 163 MET A C 1
ATOM 1197 O O . MET A 1 171 ? -13.455 -46.043 -13.248 1.00 95.66 163 MET A O 1
ATOM 1202 N N . SER A 1 172 ? -12.539 -47.260 -14.910 1.00 99.92 164 SER A N 1
ATOM 1203 C CA . SER A 1 172 ? -13.793 -47.922 -15.239 1.00 93.96 164 SER A CA 1
ATOM 1204 C C . SER A 1 172 ? -14.230 -48.846 -14.104 1.00 91.56 164 SER A C 1
ATOM 1205 O O . SER A 1 172 ? -13.460 -49.181 -13.198 1.00 84.05 164 SER A O 1
ATOM 1208 N N . GLU A 1 173 ? -15.499 -49.262 -14.166 1.00 99.03 165 GLU A N 1
ATOM 1209 C CA . GLU A 1 173 ? -16.045 -50.169 -13.161 1.00 100.26 165 GLU A CA 1
ATOM 1210 C C . GLU A 1 173 ? -15.342 -51.522 -13.156 1.00 99.75 165 GLU A C 1
ATOM 1211 O O . GLU A 1 173 ? -15.467 -52.269 -12.180 1.00 95.62 165 GLU A O 1
ATOM 1213 N N . ASP A 1 174 ? -14.605 -51.849 -14.221 1.00 103.34 166 ASP A N 1
ATOM 1214 C CA . ASP A 1 174 ? -13.816 -53.074 -14.260 1.00 108.18 166 ASP A CA 1
ATOM 1215 C C . ASP A 1 174 ? -12.786 -53.144 -13.140 1.00 101.66 166 ASP A C 1
ATOM 1216 O O . ASP A 1 174 ? -12.374 -54.249 -12.765 1.00 101.09 166 ASP A O 1
ATOM 1221 N N . ILE A 1 175 ? -12.366 -52.003 -12.600 1.00 92.79 167 ILE A N 1
ATOM 1222 C CA . ILE A 1 175 ? -11.360 -51.947 -11.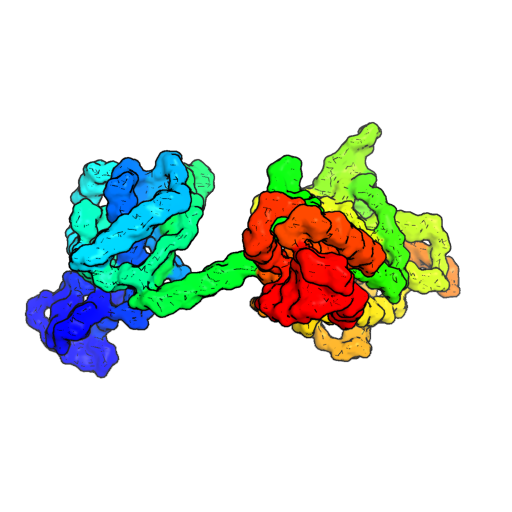547 1.00 86.76 167 ILE A CA 1
ATOM 1223 C C . ILE A 1 175 ? -12.098 -51.800 -10.220 1.00 87.26 167 ILE A C 1
ATOM 1224 O O . ILE A 1 175 ? -12.571 -50.714 -9.873 1.00 93.49 167 ILE A O 1
ATOM 1229 N N . GLN A 1 176 ? -12.195 -52.897 -9.470 1.00 79.55 168 GLN A N 1
ATOM 1230 C CA . GLN A 1 176 ? -12.871 -52.902 -8.181 1.00 73.74 168 GLN A CA 1
ATOM 1231 C C . GLN A 1 176 ? -11.910 -52.908 -6.999 1.00 74.37 168 GLN A C 1
ATOM 1232 O O . GLN A 1 176 ? -12.360 -52.763 -5.856 1.00 78.22 168 GLN A O 1
ATOM 1234 N N . ALA A 1 177 ? -10.612 -53.076 -7.241 1.00 75.35 169 ALA A N 1
ATOM 1235 C CA . ALA A 1 177 ? -9.593 -52.948 -6.209 1.00 79.35 169 ALA A CA 1
ATOM 1236 C C . ALA A 1 177 ? -8.383 -52.241 -6.805 1.00 88.10 169 ALA A C 1
ATOM 1237 O O . ALA A 1 177 ? -8.177 -52.241 -8.020 1.00 91.09 169 ALA A O 1
ATOM 1239 N N . MET A 1 178 ? -7.580 -51.630 -5.937 1.00 87.30 170 MET A N 1
ATOM 1240 C CA . MET A 1 178 ? -6.414 -50.893 -6.398 1.00 84.89 170 MET A CA 1
ATOM 1241 C C . MET A 1 178 ? -5.323 -50.933 -5.339 1.00 78.49 170 MET A C 1
ATOM 1242 O O . MET A 1 178 ? -5.598 -50.984 -4.137 1.00 76.93 170 MET A O 1
ATOM 1247 N N . GLY A 1 179 ? -4.077 -50.906 -5.806 1.00 73.82 171 GLY A N 1
ATOM 1248 C CA . GLY A 1 179 ? -2.943 -51.024 -4.913 1.00 78.17 171 GLY A CA 1
ATOM 1249 C C . GLY A 1 179 ? -2.722 -49.748 -4.123 1.00 74.74 171 GLY A C 1
ATOM 1250 O O . GLY A 1 179 ? -2.516 -48.673 -4.710 1.00 66.05 171 GLY A O 1
ATOM 1251 N N . MET A 1 180 ? -2.765 -49.845 -2.800 1.00 72.43 172 MET A N 1
ATOM 1252 C CA . MET A 1 180 ? -2.444 -48.742 -1.908 1.00 63.95 172 MET A CA 1
ATOM 1253 C C . MET A 1 180 ? -1.080 -49.001 -1.285 1.00 70.55 172 MET A C 1
ATOM 1254 O O . MET A 1 180 ? -0.855 -50.063 -0.693 1.00 72.69 172 MET A O 1
ATOM 1259 N N . TYR A 1 181 ? -0.175 -48.039 -1.429 1.00 60.63 173 TYR A N 1
ATOM 1260 C CA . TYR A 1 181 ? 1.202 -48.167 -0.972 1.00 61.72 173 TYR A CA 1
ATOM 1261 C C . TYR A 1 181 ? 1.408 -47.254 0.228 1.00 70.89 173 TYR A C 1
ATOM 1262 O O . TYR A 1 181 ? 1.334 -46.025 0.099 1.00 71.89 173 TYR A O 1
ATOM 1271 N N . TYR A 1 182 ? 1.671 -47.856 1.386 1.00 75.33 174 TYR A N 1
ATOM 1272 C CA . TYR A 1 182 ? 1.748 -47.140 2.654 1.00 76.96 174 TYR A CA 1
ATOM 1273 C C . TYR A 1 182 ? 3.203 -46.842 2.995 1.00 79.24 174 TYR A C 1
ATOM 1274 O O . TYR A 1 182 ? 4.016 -47.765 3.124 1.00 82.80 174 TYR A O 1
ATOM 1283 N N . HIS A 1 183 ? 3.520 -45.556 3.142 1.00 74.49 175 HIS A N 1
ATOM 1284 C CA . HIS A 1 183 ? 4.836 -45.076 3.561 1.00 81.54 175 HIS A CA 1
ATOM 1285 C C . HIS A 1 183 ? 4.672 -44.508 4.970 1.00 82.63 175 HIS A C 1
ATOM 1286 O O . HIS A 1 183 ? 4.429 -43.311 5.148 1.00 77.78 175 HIS A O 1
ATOM 1293 N N . GLN A 1 184 ? 4.815 -45.378 5.972 1.00 84.40 176 GLN A N 1
ATOM 1294 C CA . GLN A 1 184 ? 4.532 -45.032 7.361 1.00 85.93 176 GLN A CA 1
ATOM 1295 C C . GLN A 1 184 ? 3.112 -44.491 7.488 1.00 89.12 176 GLN A C 1
ATOM 1296 O O . GLN A 1 184 ? 2.148 -45.241 7.307 1.00 94.03 176 GLN A O 1
ATOM 1302 N N . GLU A 1 185 ? 2.960 -43.201 7.790 1.00 87.23 177 GLU A N 1
ATOM 1303 C CA . GLU A 1 185 ? 1.629 -42.617 7.900 1.00 86.96 177 GLU A CA 1
ATOM 1304 C C . GLU A 1 185 ? 1.114 -42.071 6.574 1.00 90.76 177 GLU A C 1
ATOM 1305 O O . GLU A 1 185 ? -0.071 -41.732 6.476 1.00 90.28 177 GLU A O 1
ATOM 1311 N N . TYR A 1 186 ? 1.967 -41.989 5.558 1.00 82.78 178 TYR A N 1
ATOM 1312 C CA . TYR A 1 186 ? 1.561 -41.552 4.232 1.00 77.89 178 TYR A CA 1
ATOM 1313 C C . TYR A 1 186 ? 1.107 -42.747 3.403 1.00 78.12 178 TYR A C 1
ATOM 1314 O O . TYR A 1 186 ? 1.549 -43.878 3.614 1.00 80.73 178 TYR A O 1
ATOM 1323 N N . VAL A 1 187 ? 0.207 -42.491 2.460 1.00 77.75 179 VAL A N 1
ATOM 1324 C CA . VAL A 1 187 ? -0.293 -43.531 1.568 1.00 73.43 179 VAL A CA 1
ATOM 1325 C C . VAL A 1 187 ? -0.547 -42.918 0.197 1.00 72.23 179 VAL A C 1
ATOM 1326 O O . VAL A 1 187 ? -1.040 -41.791 0.084 1.00 69.42 179 VAL A O 1
ATOM 1330 N N . ASP A 1 188 ? -0.188 -43.661 -0.846 1.00 69.70 180 ASP A N 1
ATOM 1331 C CA . ASP A 1 188 ? -0.400 -43.236 -2.220 1.00 69.02 180 ASP A CA 1
ATOM 1332 C C . ASP A 1 188 ? -0.878 -44.439 -3.018 1.00 66.65 180 ASP A C 1
ATOM 1333 O O . ASP A 1 188 ? -0.729 -45.587 -2.594 1.00 67.78 180 ASP A O 1
ATOM 1338 N N . MET A 1 189 ? -1.461 -44.171 -4.180 1.00 66.62 181 MET A N 1
ATOM 1339 C CA . MET A 1 189 ? -1.953 -45.227 -5.048 1.00 75.86 181 MET A CA 1
ATOM 1340 C C . MET A 1 189 ? -1.280 -45.117 -6.407 1.00 81.76 181 MET A C 1
ATOM 1341 O O . MET A 1 189 ? -0.853 -44.036 -6.820 1.00 82.01 181 MET A O 1
ATOM 1346 N N . CYS A 1 190 ? -1.176 -46.254 -7.085 1.00 98.07 182 CYS A N 1
ATOM 1347 C CA . CYS A 1 190 ? -0.549 -46.346 -8.397 1.00 111.79 182 CYS A CA 1
ATOM 1348 C C . CYS A 1 190 ? -0.651 -47.794 -8.847 1.00 111.56 182 CYS A C 1
ATOM 1349 O O . CYS A 1 190 ? -1.043 -48.678 -8.079 1.00 107.08 182 CYS A O 1
ATOM 1352 N N . ARG A 1 191 ? -0.292 -48.027 -10.110 1.00 109.51 183 ARG A N 1
ATOM 1353 C CA . ARG A 1 191 ? -0.152 -49.401 -10.574 1.00 105.92 183 ARG A CA 1
ATOM 1354 C C . ARG A 1 191 ? 1.112 -50.040 -10.016 1.00 90.64 183 ARG A C 1
ATOM 1355 O O . ARG A 1 191 ? 1.124 -51.241 -9.730 1.00 87.70 183 ARG A O 1
ATOM 1357 N N . GLY A 1 192 ? 2.171 -49.252 -9.833 1.00 79.13 184 GLY A N 1
ATOM 1358 C CA . GLY A 1 192 ? 3.440 -49.763 -9.378 1.00 69.29 184 GLY A CA 1
ATOM 1359 C C . GLY A 1 192 ? 4.093 -50.669 -10.406 1.00 70.60 184 GLY A C 1
ATOM 1360 O O . GLY A 1 192 ? 3.714 -50.692 -11.580 1.00 71.67 184 GLY A O 1
ATOM 1361 N N . PRO A 1 193 ? 5.058 -51.489 -9.969 1.00 65.86 185 PRO A N 1
ATOM 1362 C CA . PRO A 1 193 ? 5.391 -51.658 -8.552 1.00 72.24 185 PRO A CA 1
ATOM 1363 C C . PRO A 1 193 ? 6.281 -50.569 -7.961 1.00 70.78 185 PRO A C 1
ATOM 1364 O O . PRO A 1 193 ? 6.696 -49.622 -8.637 1.00 78.49 185 PRO A O 1
ATOM 1368 N N . HIS A 1 194 ? 6.533 -50.702 -6.665 1.00 70.56 186 HIS A N 1
ATOM 1369 C CA . HIS A 1 194 ? 7.379 -49.795 -5.908 1.00 69.68 186 HIS A CA 1
ATOM 1370 C C . HIS A 1 194 ? 8.439 -50.618 -5.189 1.00 70.22 186 HIS A C 1
ATOM 1371 O O . HIS A 1 194 ? 8.361 -51.845 -5.132 1.00 61.77 186 HIS A O 1
ATOM 1378 N N . VAL A 1 195 ? 9.455 -49.945 -4.659 1.00 69.90 187 VAL A N 1
ATOM 1379 C CA . VAL A 1 195 ? 10.531 -50.659 -3.972 1.00 69.12 187 VAL A CA 1
ATOM 1380 C C . VAL A 1 195 ? 9.950 -51.308 -2.720 1.00 61.81 187 VAL A C 1
ATOM 1381 O O . VAL A 1 195 ? 8.911 -50.855 -2.216 1.00 61.96 187 VAL A O 1
ATOM 1385 N N . PRO A 1 196 ? 10.554 -52.379 -2.199 1.00 62.00 188 PRO A N 1
ATOM 1386 C CA . PRO A 1 196 ? 10.045 -52.974 -0.955 1.00 69.58 188 PRO A CA 1
ATOM 1387 C C . PRO A 1 196 ? 10.479 -52.228 0.292 1.00 77.64 188 PRO A C 1
ATOM 1388 O O . PRO A 1 196 ? 9.928 -52.492 1.370 1.00 77.93 188 PRO A O 1
ATOM 1392 N N . ASN A 1 197 ? 11.427 -51.299 0.171 1.00 69.34 189 ASN A N 1
ATOM 1393 C CA . ASN A 1 197 ? 12.061 -50.635 1.301 1.00 65.95 189 ASN A CA 1
ATOM 1394 C C . ASN A 1 197 ? 12.863 -49.456 0.770 1.00 69.68 189 ASN A C 1
ATOM 1395 O O . ASN A 1 197 ? 13.445 -49.530 -0.316 1.00 70.38 189 ASN A O 1
ATOM 1400 N N . THR A 1 198 ? 12.909 -48.382 1.559 1.00 65.23 190 THR A N 1
ATOM 1401 C CA . THR A 1 198 ? 13.560 -47.150 1.127 1.00 65.20 190 THR A CA 1
ATOM 1402 C C . THR A 1 198 ? 15.087 -47.255 1.063 1.00 67.22 190 THR A C 1
ATOM 1403 O O . THR A 1 198 ? 15.734 -46.294 0.631 1.00 64.49 190 THR A O 1
ATOM 1407 N N . ARG A 1 199 ? 15.692 -48.380 1.457 1.00 73.95 191 ARG A N 1
ATOM 1408 C CA . ARG A 1 199 ? 17.145 -48.484 1.345 1.00 73.70 191 ARG A CA 1
ATOM 1409 C C . ARG A 1 199 ? 17.616 -48.424 -0.106 1.00 69.56 191 ARG A C 1
ATOM 1410 O O . ARG A 1 199 ? 18.781 -48.096 -0.353 1.00 79.43 191 ARG A O 1
ATOM 1418 N N . PHE A 1 200 ? 16.732 -48.688 -1.069 1.00 67.84 192 PHE A N 1
ATOM 1419 C CA . PHE A 1 200 ? 17.054 -48.579 -2.487 1.00 70.30 192 PHE A CA 1
ATOM 1420 C C . PHE A 1 200 ? 16.972 -47.151 -3.018 1.00 78.07 192 PHE A C 1
ATOM 1421 O O . PHE A 1 200 ? 17.256 -46.933 -4.200 1.00 81.74 192 PHE A O 1
ATOM 1429 N N . LEU A 1 201 ? 16.580 -46.176 -2.199 1.00 77.58 193 LEU A N 1
ATOM 1430 C CA . LEU A 1 201 ? 16.322 -44.823 -2.681 1.00 77.64 193 LEU A CA 1
ATOM 1431 C C . LEU A 1 201 ? 17.434 -43.849 -2.311 1.00 81.15 193 LEU A C 1
ATOM 1432 O O . LEU A 1 201 ? 17.181 -42.648 -2.157 1.00 89.78 193 LEU A O 1
ATOM 1437 N N . LYS A 1 202 ? 18.668 -44.338 -2.187 1.00 70.56 194 LYS A N 1
ATOM 1438 C CA . LYS A 1 202 ? 19.746 -43.502 -1.671 1.00 76.15 194 LYS A CA 1
ATOM 1439 C C . LYS A 1 202 ? 20.080 -42.368 -2.634 1.00 84.91 194 LYS A C 1
ATOM 1440 O O . LYS A 1 202 ? 20.123 -41.196 -2.240 1.00 97.80 194 LYS A O 1
ATOM 1442 N N . ALA A 1 203 ? 20.291 -42.693 -3.909 1.00 82.49 195 ALA A N 1
ATOM 1443 C CA . ALA A 1 203 ? 20.822 -41.738 -4.879 1.00 76.95 195 ALA A CA 1
ATOM 1444 C C . ALA A 1 203 ? 19.675 -41.091 -5.651 1.00 78.88 195 ALA A C 1
ATOM 1445 O O . ALA A 1 203 ? 19.317 -41.499 -6.756 1.00 81.46 195 ALA A O 1
ATOM 1447 N N . PHE A 1 204 ? 19.103 -40.050 -5.051 1.00 69.99 196 PHE A N 1
ATOM 1448 C CA . PHE A 1 204 ? 18.106 -39.212 -5.696 1.00 69.93 196 PHE A CA 1
ATOM 1449 C C . PHE A 1 204 ? 18.478 -37.749 -5.488 1.00 68.33 196 PHE A C 1
ATOM 1450 O O . PHE A 1 204 ? 19.362 -37.415 -4.696 1.00 71.72 196 PHE A O 1
ATOM 1458 N N . LYS A 1 205 ? 17.786 -36.873 -6.214 1.00 66.33 197 LYS A N 1
ATOM 1459 C CA . LYS A 1 205 ? 17.891 -35.434 -6.009 1.00 75.52 197 LYS A CA 1
ATOM 1460 C C . LYS A 1 205 ? 16.719 -34.760 -6.704 1.00 72.81 197 LYS A C 1
ATOM 1461 O O . LYS A 1 205 ? 16.290 -35.207 -7.771 1.00 70.56 197 LYS A O 1
ATOM 1463 N N . LEU A 1 206 ? 16.193 -33.706 -6.086 1.00 68.09 198 LEU A N 1
ATOM 1464 C CA . LEU A 1 206 ? 15.230 -32.854 -6.764 1.00 69.99 198 LEU A CA 1
ATOM 1465 C C . LEU A 1 206 ? 15.976 -31.859 -7.644 1.00 74.94 198 LEU A C 1
ATOM 1466 O O . LEU A 1 206 ? 17.080 -31.418 -7.319 1.00 69.31 198 LEU A O 1
ATOM 1471 N N . THR A 1 207 ? 15.369 -31.518 -8.783 1.00 74.05 199 THR A N 1
ATOM 1472 C CA . THR A 1 207 ? 16.066 -30.749 -9.797 1.00 77.14 199 THR A CA 1
ATOM 1473 C C . THR A 1 207 ? 15.370 -29.401 -9.948 1.00 72.23 199 THR A C 1
ATOM 1474 O O . THR A 1 207 ? 15.693 -28.457 -9.219 1.00 69.22 199 THR A O 1
ATOM 1478 N N . ARG A 1 208 ? 14.436 -29.266 -10.875 1.00 73.28 200 ARG A N 1
ATOM 1479 C CA . ARG A 1 208 ? 13.716 -28.019 -11.070 1.00 75.71 200 ARG A CA 1
ATOM 1480 C C . ARG A 1 208 ? 12.324 -28.104 -10.458 1.00 83.02 200 ARG A C 1
ATOM 1481 O O . ARG A 1 208 ? 11.777 -29.186 -10.215 1.00 80.42 200 ARG A O 1
ATOM 1483 N N . ILE A 1 209 ? 11.764 -26.934 -10.193 1.00 77.17 201 ILE A N 1
ATOM 1484 C CA . ILE A 1 209 ? 10.358 -26.788 -9.854 1.00 81.05 201 ILE A CA 1
ATOM 1485 C C . ILE A 1 209 ? 9.726 -25.972 -10.970 1.00 79.44 201 ILE A C 1
ATOM 1486 O O . ILE A 1 209 ? 10.330 -25.016 -11.467 1.00 81.27 201 ILE A O 1
ATOM 1491 N N . SER A 1 210 ? 8.549 -26.385 -11.422 1.00 76.03 202 SER A N 1
ATOM 1492 C CA . SER A 1 210 ? 7.977 -25.757 -12.601 1.00 62.49 202 SER A CA 1
ATOM 1493 C C . SER A 1 210 ? 6.461 -25.744 -12.477 1.00 55.21 202 SER A C 1
ATOM 1494 O O . SER A 1 210 ? 5.900 -26.051 -11.421 1.00 60.95 202 SER A O 1
ATOM 1497 N N . GLY A 1 211 ? 5.801 -25.390 -13.573 1.00 56.07 203 GLY A N 1
ATOM 1498 C CA . GLY A 1 211 ? 4.354 -25.248 -13.610 1.00 59.23 203 GLY A CA 1
ATOM 1499 C C . GLY A 1 211 ? 3.707 -26.344 -14.442 1.00 63.56 203 GLY A C 1
ATOM 1500 O O . GLY A 1 211 ? 4.243 -26.757 -15.477 1.00 57.34 203 GLY A O 1
ATOM 1501 N N . ALA A 1 212 ? 2.545 -26.791 -13.984 1.00 53.71 204 ALA A N 1
ATOM 1502 C CA . ALA A 1 212 ? 1.758 -27.793 -14.683 1.00 68.95 204 ALA A CA 1
ATOM 1503 C C . ALA A 1 212 ? 0.296 -27.386 -14.601 1.00 73.83 204 ALA A C 1
ATOM 1504 O O . ALA A 1 212 ? -0.042 -26.316 -14.089 1.00 73.76 204 ALA A O 1
ATOM 1506 N N . TYR A 1 213 ? -0.576 -28.251 -15.114 1.00 68.91 205 TYR A N 1
ATOM 1507 C CA . TYR A 1 213 ? -2.006 -27.998 -15.123 1.00 59.89 205 TYR A CA 1
ATOM 1508 C C . TYR A 1 213 ? -2.761 -29.293 -14.888 1.00 67.01 205 TYR A C 1
ATOM 1509 O O . TYR A 1 213 ? -2.319 -30.372 -15.293 1.00 65.90 205 TYR A O 1
ATOM 1518 N N . TRP A 1 214 ? -3.903 -29.168 -14.219 1.00 67.85 206 TRP A N 1
ATOM 1519 C CA . TRP A 1 214 ? -4.838 -30.273 -14.114 1.00 73.45 206 TRP A CA 1
ATOM 1520 C C . TRP A 1 214 ? -5.232 -30.753 -15.508 1.00 70.45 206 TRP A C 1
ATOM 1521 O O . TRP A 1 214 ? -5.508 -29.943 -16.399 1.00 59.53 206 TRP A O 1
ATOM 1532 N N . ARG A 1 215 ? -5.220 -32.075 -15.704 1.00 70.44 207 ARG A N 1
ATOM 1533 C CA . ARG A 1 215 ? -5.500 -32.711 -16.992 1.00 65.16 207 ARG A CA 1
ATOM 1534 C C . ARG A 1 215 ? -4.560 -32.241 -18.100 1.00 58.49 207 ARG A C 1
ATOM 1535 O O . ARG A 1 215 ? -4.850 -32.437 -19.286 1.00 65.78 207 ARG A O 1
ATOM 1543 N N . GLY A 1 216 ? -3.450 -31.592 -17.756 1.00 57.34 208 GLY A N 1
ATOM 1544 C CA . GLY A 1 216 ? -2.604 -30.966 -18.758 1.00 57.15 208 GLY A CA 1
ATOM 1545 C C . GLY A 1 216 ? -3.279 -29.897 -19.614 1.00 67.92 208 GLY A C 1
ATOM 1546 O O . GLY A 1 216 ? -2.700 -29.444 -20.610 1.00 72.43 208 GLY A O 1
ATOM 1547 N N . ASP A 1 217 ? -4.497 -29.486 -19.257 1.00 64.50 209 ASP A N 1
ATOM 1548 C CA . ASP A 1 217 ? -5.222 -28.466 -20.016 1.00 74.62 209 ASP A CA 1
ATOM 1549 C C . ASP A 1 217 ? -4.961 -27.085 -19.420 1.00 71.70 209 ASP A C 1
ATOM 1550 O O . ASP A 1 217 ? -5.160 -26.877 -18.219 1.00 73.62 209 ASP A O 1
ATOM 1555 N N . ALA A 1 218 ? -4.548 -26.137 -20.271 1.00 74.96 210 ALA A N 1
ATOM 1556 C CA . ALA A 1 218 ? -4.133 -24.805 -19.821 1.00 83.68 210 ALA A CA 1
ATOM 1557 C C . ALA A 1 218 ? -5.274 -23.953 -19.272 1.00 85.89 210 ALA A C 1
ATOM 1558 O O . ALA A 1 218 ? -5.003 -22.888 -18.708 1.00 90.32 210 ALA A O 1
ATOM 1560 N N . GLN A 1 219 ? -6.525 -24.376 -19.425 1.00 79.58 211 GLN A N 1
ATOM 1561 C CA . GLN A 1 219 ? -7.669 -23.616 -18.942 1.00 69.43 211 GLN A CA 1
ATOM 1562 C C . GLN A 1 219 ? -8.144 -24.066 -17.567 1.00 77.96 211 GLN A C 1
ATOM 1563 O O . GLN A 1 219 ? -9.136 -23.531 -17.063 1.00 73.12 211 GLN A O 1
ATOM 1565 N N . ASN A 1 220 ? -7.483 -25.050 -16.964 1.00 79.05 212 ASN A N 1
ATOM 1566 C CA . ASN A 1 220 ? -7.796 -25.484 -15.614 1.00 71.83 212 ASN A CA 1
ATOM 1567 C C . ASN A 1 220 ? -6.749 -24.936 -14.649 1.00 76.50 212 ASN A C 1
ATOM 1568 O O . ASN A 1 220 ? -5.799 -24.251 -15.038 1.00 65.35 212 ASN A O 1
ATOM 1573 N N . GLU A 1 221 ? -6.927 -25.258 -13.370 1.00 86.14 213 GLU A N 1
ATOM 1574 C CA . GLU A 1 221 ? -6.021 -24.772 -12.339 1.00 91.38 213 GLU A CA 1
ATOM 1575 C C . GLU A 1 221 ? -4.588 -25.202 -12.625 1.00 94.81 213 GLU A C 1
ATOM 1576 O O . GLU A 1 221 ? -4.335 -26.312 -13.102 1.00 97.32 213 GLU A O 1
ATOM 1582 N N . GLN A 1 222 ? -3.647 -24.309 -12.343 1.00 91.29 214 GLN A N 1
ATOM 1583 C CA . GLN A 1 222 ? -2.240 -24.633 -12.497 1.00 92.66 214 GLN A CA 1
ATOM 1584 C C . GLN A 1 222 ? -1.737 -25.414 -11.288 1.00 85.79 214 GLN A C 1
ATOM 1585 O O . GLN A 1 222 ? -2.306 -25.351 -10.194 1.00 89.33 214 GLN A O 1
ATOM 1591 N N . LEU A 1 223 ? -0.661 -26.163 -11.499 1.00 80.63 215 LEU A N 1
ATOM 1592 C CA . LEU A 1 223 ? -0.105 -27.028 -10.472 1.00 67.83 215 LEU A CA 1
ATOM 1593 C C . LEU A 1 223 ? 1.385 -26.751 -10.329 1.00 63.10 215 LEU A C 1
ATOM 1594 O O . LEU A 1 223 ? 2.027 -26.198 -11.232 1.00 62.96 215 LEU A O 1
ATOM 1599 N N . GLN A 1 224 ? 1.924 -27.130 -9.171 1.00 59.18 216 GLN A N 1
ATOM 1600 C CA . GLN A 1 224 ? 3.365 -27.131 -8.956 1.00 64.55 216 GLN A CA 1
ATOM 1601 C C . GLN A 1 224 ? 3.922 -28.471 -9.422 1.00 72.89 216 GLN A C 1
ATOM 1602 O O . GLN A 1 224 ? 3.489 -29.522 -8.943 1.00 67.88 216 GLN A O 1
ATOM 1608 N N . ARG A 1 225 ? 4.883 -28.443 -10.339 1.00 79.03 217 ARG A N 1
ATOM 1609 C CA . ARG A 1 225 ? 5.569 -29.650 -10.777 1.00 80.75 217 ARG A CA 1
ATOM 1610 C C . ARG A 1 225 ? 6.934 -29.720 -10.101 1.00 81.91 217 ARG A C 1
ATOM 1611 O O . ARG A 1 225 ? 7.775 -28.836 -10.300 1.00 79.56 217 ARG A O 1
ATOM 1619 N N . ILE A 1 226 ? 7.148 -30.763 -9.302 1.00 72.50 218 ILE A N 1
ATOM 1620 C CA . ILE A 1 226 ? 8.414 -30.980 -8.611 1.00 65.04 218 ILE A CA 1
ATOM 1621 C C . ILE A 1 226 ? 9.178 -32.047 -9.380 1.00 67.55 218 ILE A C 1
ATOM 1622 O O . ILE A 1 226 ? 8.825 -33.231 -9.328 1.00 71.58 218 ILE A O 1
ATOM 1627 N N . TYR A 1 227 ? 10.222 -31.637 -10.097 1.00 61.77 219 TYR A N 1
ATOM 1628 C CA . TYR A 1 227 ? 11.053 -32.579 -10.828 1.00 63.85 219 TYR A CA 1
ATOM 1629 C C . TYR A 1 227 ? 12.123 -33.170 -9.920 1.00 66.19 219 TYR A C 1
ATOM 1630 O O . TYR A 1 227 ? 12.609 -32.522 -8.990 1.00 71.26 219 TYR A O 1
ATOM 1639 N N . GLY A 1 228 ? 12.492 -34.416 -10.209 1.00 65.11 220 GLY A N 1
ATOM 1640 C CA . GLY A 1 228 ? 13.580 -35.084 -9.520 1.00 58.25 220 GLY A CA 1
ATOM 1641 C C . GLY A 1 228 ? 14.152 -36.178 -10.393 1.00 64.68 220 GLY A C 1
ATOM 1642 O O . GLY A 1 228 ? 13.565 -36.570 -11.404 1.00 65.00 220 GLY A O 1
ATOM 1643 N N . THR A 1 229 ? 15.323 -36.666 -9.989 1.00 66.81 221 THR A N 1
ATOM 1644 C CA . THR A 1 229 ? 16.009 -37.740 -10.686 1.00 67.98 221 THR A CA 1
ATOM 1645 C C . THR A 1 229 ? 16.451 -38.784 -9.670 1.00 70.57 221 THR A C 1
ATOM 1646 O O . THR A 1 229 ? 16.607 -38.491 -8.482 1.00 71.79 221 THR A O 1
ATOM 1650 N N . ALA A 1 230 ? 16.641 -40.017 -10.143 1.00 62.70 222 ALA A N 1
ATOM 1651 C CA . ALA A 1 230 ? 17.083 -41.095 -9.266 1.00 63.55 222 ALA A CA 1
ATOM 1652 C C . ALA A 1 230 ? 17.807 -42.159 -10.078 1.00 76.44 222 ALA A C 1
ATOM 1653 O O . ALA A 1 230 ? 17.480 -42.407 -11.243 1.00 75.59 222 ALA A O 1
ATOM 1655 N N . TRP A 1 231 ? 18.785 -42.798 -9.436 1.00 67.04 223 TRP A N 1
ATOM 1656 C CA . TRP A 1 231 ? 19.672 -43.741 -10.100 1.00 67.43 223 TRP A CA 1
ATOM 1657 C C . TRP A 1 231 ? 20.025 -44.851 -9.121 1.00 76.06 223 TRP A C 1
ATOM 1658 O O . TRP A 1 231 ? 19.675 -44.802 -7.940 1.00 74.60 223 TRP A O 1
ATOM 1669 N N . ALA A 1 232 ? 20.727 -45.867 -9.628 1.00 84.78 224 ALA A N 1
ATOM 1670 C CA . ALA A 1 232 ? 21.094 -46.987 -8.768 1.00 84.99 224 ALA A CA 1
ATOM 1671 C C . ALA A 1 232 ? 22.182 -46.598 -7.777 1.00 87.49 224 ALA A C 1
ATOM 1672 O O . ALA A 1 232 ? 22.248 -47.169 -6.682 1.00 89.39 224 ALA A O 1
ATOM 1674 N N . ASP A 1 233 ? 23.026 -45.622 -8.126 1.00 83.55 225 ASP A N 1
ATOM 1675 C CA . ASP A 1 233 ? 24.121 -45.224 -7.252 1.00 87.72 225 ASP A CA 1
ATOM 1676 C C . ASP A 1 233 ? 24.460 -43.757 -7.480 1.00 88.01 225 ASP A C 1
ATOM 1677 O O . ASP A 1 233 ? 24.119 -43.173 -8.511 1.00 83.74 225 ASP A O 1
ATOM 1682 N N . LYS A 1 234 ? 25.149 -43.169 -6.495 1.00 91.78 226 LYS A N 1
ATOM 1683 C CA . LYS A 1 234 ? 25.537 -41.764 -6.583 1.00 95.38 226 LYS A CA 1
ATOM 1684 C C . LYS A 1 234 ? 26.433 -41.505 -7.785 1.00 99.65 226 LYS A C 1
ATOM 1685 O O . LYS A 1 234 ? 26.402 -40.409 -8.354 1.00 100.32 226 LYS A O 1
ATOM 1687 N N . LYS A 1 235 ? 27.226 -42.501 -8.189 1.00 101.61 227 LYS A N 1
ATOM 1688 C CA . LYS A 1 235 ? 28.071 -42.363 -9.371 1.00 102.53 227 LYS A CA 1
ATOM 1689 C C . LYS A 1 235 ? 27.249 -41.966 -10.593 1.00 93.77 227 LYS A C 1
ATOM 1690 O O . LYS A 1 235 ? 27.540 -40.965 -11.257 1.00 85.27 227 LYS A O 1
ATOM 1696 N N . GLN A 1 236 ? 26.205 -42.740 -10.897 1.00 92.10 228 GLN A N 1
ATOM 1697 C CA . GLN A 1 236 ? 25.362 -42.430 -12.047 1.00 85.61 228 GLN A CA 1
ATOM 1698 C C . GLN A 1 236 ? 24.566 -41.150 -11.825 1.00 79.53 228 GLN A C 1
ATOM 1699 O O . GLN A 1 236 ? 24.299 -40.414 -12.783 1.00 72.14 228 GLN A O 1
ATOM 1705 N N . LEU A 1 237 ? 24.181 -40.870 -10.577 1.00 75.12 229 LEU A N 1
ATOM 1706 C CA . LEU A 1 237 ? 23.503 -39.614 -10.275 1.00 81.09 229 LEU A CA 1
ATOM 1707 C C . LEU A 1 237 ? 24.362 -38.419 -10.667 1.00 77.42 229 LEU A C 1
ATOM 1708 O O . LEU A 1 237 ? 23.876 -37.470 -11.289 1.00 84.10 229 LEU A O 1
ATOM 1713 N N . GLU A 1 238 ? 25.649 -38.452 -10.315 1.00 84.76 230 GLU A N 1
ATOM 1714 C CA . GLU A 1 238 ? 26.529 -37.319 -10.599 1.00 92.38 230 GLU A CA 1
ATOM 1715 C C . GLU A 1 238 ? 26.809 -37.192 -12.090 1.00 82.62 230 GLU A C 1
ATOM 1716 O O . GLU A 1 238 ? 26.935 -36.077 -12.608 1.00 76.39 230 GLU A O 1
ATOM 1722 N N . ALA A 1 239 ? 26.928 -38.322 -12.793 1.00 90.55 231 ALA A N 1
ATOM 1723 C CA . ALA A 1 239 ? 27.055 -38.272 -14.245 1.00 84.72 231 ALA A CA 1
ATOM 1724 C C . ALA A 1 239 ? 25.867 -37.552 -14.864 1.00 85.85 231 ALA A C 1
ATOM 1725 O O . ALA A 1 239 ? 26.027 -36.750 -15.793 1.00 86.00 231 ALA A O 1
ATOM 1727 N N . TYR A 1 240 ? 24.666 -37.816 -14.347 1.00 84.48 232 TYR A N 1
ATOM 1728 C CA . TYR A 1 240 ? 23.478 -37.123 -14.826 1.00 84.37 232 TYR A CA 1
ATOM 1729 C C . TYR A 1 240 ? 23.535 -35.634 -14.499 1.00 80.45 232 TYR A C 1
ATOM 1730 O O . TYR A 1 240 ? 23.088 -34.797 -15.295 1.00 78.91 232 TYR A O 1
ATOM 1739 N N . ILE A 1 241 ? 24.083 -35.279 -13.335 1.00 82.37 233 ILE A N 1
ATOM 1740 C CA . ILE A 1 241 ? 24.136 -33.871 -12.948 1.00 80.94 233 ILE A CA 1
ATOM 1741 C C . ILE A 1 241 ? 25.083 -33.096 -13.856 1.00 75.71 233 ILE A C 1
ATOM 1742 O O . ILE A 1 241 ? 24.783 -31.968 -14.269 1.00 67.17 233 ILE A O 1
ATOM 1747 N N . LYS A 1 242 ? 26.239 -33.685 -14.182 1.00 78.18 234 LYS A N 1
ATOM 1748 C CA . LYS A 1 242 ? 27.176 -33.023 -15.084 1.00 75.95 234 LYS A CA 1
ATOM 1749 C C . LYS A 1 242 ? 26.542 -32.771 -16.445 1.00 73.20 234 LYS A C 1
ATOM 1750 O O . LYS A 1 242 ? 26.718 -31.693 -17.026 1.00 84.62 234 LYS A O 1
ATOM 1752 N N . ARG A 1 243 ? 25.779 -33.742 -16.958 1.00 68.32 235 ARG A N 1
ATOM 1753 C CA . ARG A 1 243 ? 25.112 -33.554 -18.244 1.00 69.28 235 ARG A CA 1
ATOM 1754 C C . ARG A 1 243 ? 24.117 -32.400 -18.185 1.00 75.58 235 ARG A C 1
ATOM 1755 O O . ARG A 1 243 ? 24.067 -31.563 -19.095 1.00 77.52 235 ARG A O 1
ATOM 1763 N N . ILE A 1 244 ? 23.316 -32.341 -17.119 1.00 73.97 236 ILE A N 1
ATOM 1764 C CA . ILE A 1 244 ? 22.341 -31.261 -16.980 1.00 79.68 236 ILE A CA 1
ATOM 1765 C C . ILE A 1 244 ? 23.045 -29.910 -16.892 1.00 81.55 236 ILE A C 1
ATOM 1766 O O . ILE A 1 244 ? 22.587 -28.916 -17.469 1.00 75.31 236 ILE A O 1
ATOM 1771 N N . GLU A 1 245 ? 24.172 -29.852 -16.180 1.00 88.59 237 GLU A N 1
ATOM 1772 C CA . GLU A 1 245 ? 24.926 -28.607 -16.093 1.00 86.15 237 GLU A CA 1
ATOM 1773 C C . GLU A 1 245 ? 25.512 -28.230 -17.450 1.00 85.10 237 GLU A C 1
ATOM 1774 O O . GLU A 1 245 ? 25.345 -27.094 -17.917 1.00 74.70 237 GLU A O 1
ATOM 1776 N N . GLU A 1 246 ? 26.189 -29.180 -18.106 1.00 86.46 238 GLU A N 1
ATOM 1777 C CA . GLU A 1 246 ? 26.787 -28.914 -19.410 1.00 89.48 238 GLU A CA 1
ATOM 1778 C C . GLU A 1 246 ? 25.742 -28.585 -20.471 1.00 99.61 238 GLU A C 1
ATOM 1779 O O . GLU A 1 246 ? 26.082 -27.968 -21.490 1.00 101.26 238 GLU A O 1
ATOM 1781 N N . ALA A 1 247 ? 24.480 -28.977 -20.260 1.00 93.00 239 ALA A N 1
ATOM 1782 C CA . ALA A 1 247 ? 23.435 -28.689 -21.237 1.00 81.74 239 ALA A CA 1
ATOM 1783 C C . ALA A 1 247 ? 22.852 -27.295 -21.039 1.00 75.95 239 ALA A C 1
ATOM 1784 O O . ALA A 1 247 ? 22.544 -26.604 -22.017 1.00 75.34 239 ALA A O 1
ATOM 1786 N N . GLU A 1 248 ? 22.676 -26.868 -19.784 1.00 75.50 240 GLU A N 1
ATOM 1787 C CA . GLU A 1 248 ? 22.300 -25.484 -19.521 1.00 81.91 240 GLU A CA 1
ATOM 1788 C C . GLU A 1 248 ? 23.399 -24.517 -19.945 1.00 86.16 240 GLU A C 1
ATOM 1789 O O . GLU A 1 248 ? 23.121 -23.335 -20.179 1.00 86.16 240 GLU A O 1
ATOM 1791 N N . MET A 1 249 ? 24.636 -25.008 -20.056 1.00 81.80 241 MET A N 1
ATOM 1792 C CA . MET A 1 249 ? 25.774 -24.251 -20.564 1.00 82.00 241 MET A CA 1
ATOM 1793 C C . MET A 1 249 ? 25.604 -23.835 -22.023 1.00 79.75 241 MET A C 1
ATOM 1794 O O . MET A 1 249 ? 26.427 -23.065 -22.529 1.00 85.84 241 MET A O 1
ATOM 1799 N N . ARG A 1 250 ? 24.572 -24.319 -22.714 1.00 71.10 242 ARG A N 1
ATOM 1800 C CA . ARG A 1 250 ? 24.374 -23.991 -24.121 1.00 71.96 242 ARG A CA 1
ATOM 1801 C C . ARG A 1 250 ? 22.957 -23.504 -24.390 1.00 66.98 242 ARG A C 1
ATOM 1802 O O . ARG A 1 250 ? 22.439 -23.672 -25.495 1.00 72.68 242 ARG A O 1
ATOM 1810 N N . ASP A 1 251 ? 22.309 -22.918 -23.390 1.00 58.57 243 ASP A N 1
ATOM 1811 C CA . ASP A 1 251 ? 21.011 -22.278 -23.570 1.00 64.03 243 ASP A CA 1
ATOM 1812 C C . ASP A 1 251 ? 21.267 -20.780 -23.721 1.00 58.87 243 ASP A C 1
ATOM 1813 O O . ASP A 1 251 ? 21.699 -20.119 -22.772 1.00 57.69 243 ASP A O 1
ATOM 1818 N N . HIS A 1 252 ? 21.024 -20.253 -24.924 1.00 60.48 244 HIS A N 1
ATOM 1819 C CA . HIS A 1 252 ? 21.359 -18.859 -25.203 1.00 56.07 244 HIS A CA 1
ATOM 1820 C C . HIS A 1 252 ? 20.529 -17.902 -24.360 1.00 57.64 244 HIS A C 1
ATOM 1821 O O . HIS A 1 252 ? 20.994 -16.805 -24.028 1.00 62.30 244 HIS A O 1
ATOM 1828 N N . ARG A 1 253 ? 19.306 -18.295 -24.003 1.00 55.96 245 ARG A N 1
ATOM 1829 C CA . ARG A 1 253 ? 18.513 -17.470 -23.101 1.00 54.59 245 ARG A CA 1
ATOM 1830 C C . ARG A 1 253 ? 19.169 -17.372 -21.730 1.00 61.98 245 ARG A C 1
ATOM 1831 O O . ARG A 1 253 ? 19.249 -16.279 -21.156 1.00 62.78 245 ARG A O 1
ATOM 1839 N N . ARG A 1 254 ? 19.654 -18.501 -21.193 1.00 58.87 246 ARG A N 1
ATOM 1840 C CA . ARG A 1 254 ? 20.357 -18.468 -19.912 1.00 55.14 246 ARG A CA 1
ATOM 1841 C C . ARG A 1 254 ? 21.680 -17.722 -20.028 1.00 61.41 246 ARG A C 1
ATOM 1842 O O . ARG A 1 254 ? 22.075 -16.999 -19.104 1.00 55.65 246 ARG A O 1
ATOM 1844 N N . ILE A 1 255 ? 22.393 -17.898 -21.143 1.00 50.81 247 ILE A N 1
ATOM 1845 C CA . ILE A 1 255 ? 23.660 -17.193 -21.299 1.00 55.05 247 ILE A CA 1
ATOM 1846 C C . ILE A 1 255 ? 23.408 -15.710 -21.530 1.00 54.79 247 ILE A C 1
ATOM 1847 O O . ILE A 1 255 ? 24.103 -14.856 -20.969 1.00 60.47 247 ILE A O 1
ATOM 1852 N N . GLY A 1 256 ? 22.396 -15.381 -22.335 1.00 53.38 248 GLY A N 1
ATOM 1853 C CA . GLY A 1 256 ? 22.038 -13.985 -22.528 1.00 58.03 248 GLY A CA 1
ATOM 1854 C C . GLY A 1 256 ? 21.696 -13.282 -21.229 1.00 65.69 248 GLY A C 1
ATOM 1855 O O . GLY A 1 256 ? 22.033 -12.110 -21.043 1.00 69.92 248 GLY A O 1
ATOM 1856 N N . LYS A 1 257 ? 21.038 -13.989 -20.303 1.00 59.83 249 LYS A N 1
ATOM 1857 C CA . LYS A 1 257 ? 20.706 -13.354 -19.033 1.00 66.80 249 LYS A CA 1
ATOM 1858 C C . LYS A 1 257 ? 21.933 -13.222 -18.143 1.00 72.62 249 LYS A C 1
ATOM 1859 O O . LYS A 1 257 ? 22.138 -12.180 -17.512 1.00 71.14 249 LYS A O 1
ATOM 1865 N N . GLN A 1 258 ? 22.760 -14.265 -18.089 1.00 73.71 250 GLN A N 1
ATOM 1866 C CA . GLN A 1 258 ? 23.894 -14.265 -17.172 1.00 70.22 250 GLN A CA 1
ATOM 1867 C C . GLN A 1 258 ? 24.958 -13.258 -17.594 1.00 60.74 250 GLN A C 1
ATOM 1868 O O . GLN A 1 258 ? 25.623 -12.659 -16.743 1.00 57.73 250 GLN A O 1
ATOM 1874 N N . GLN A 1 259 ? 25.136 -13.059 -18.897 1.00 60.91 251 GLN A N 1
ATOM 1875 C CA . GLN A 1 259 ? 26.151 -12.148 -19.406 1.00 66.87 251 GLN A CA 1
ATOM 1876 C C . GLN A 1 259 ? 25.591 -10.781 -19.778 1.00 59.66 251 GLN A C 1
ATOM 1877 O O . GLN A 1 259 ? 26.336 -9.956 -20.313 1.00 56.78 251 GLN A O 1
ATOM 1883 N N . ASP A 1 260 ? 24.303 -10.529 -19.514 1.00 58.24 252 ASP A N 1
ATOM 1884 C CA . ASP A 1 260 ? 23.679 -9.221 -19.735 1.00 51.07 252 ASP A CA 1
ATOM 1885 C C . ASP A 1 260 ? 23.782 -8.808 -21.203 1.00 53.92 252 ASP A C 1
ATOM 1886 O O . ASP A 1 260 ? 24.229 -7.709 -21.536 1.00 54.41 252 ASP A O 1
ATOM 1891 N N . LEU A 1 261 ? 23.360 -9.704 -22.093 1.00 50.99 253 LEU A N 1
ATOM 1892 C CA . LEU A 1 261 ? 23.473 -9.435 -23.520 1.00 47.35 253 LEU A CA 1
ATOM 1893 C C . LEU A 1 261 ? 22.203 -8.847 -24.121 1.00 53.76 253 LEU A C 1
ATOM 1894 O O . LEU A 1 261 ? 22.287 -8.014 -25.035 1.00 50.48 253 LEU A O 1
ATOM 1899 N N . PHE A 1 262 ? 21.033 -9.257 -23.640 1.00 56.02 254 PHE A N 1
ATOM 1900 C CA . PHE A 1 262 ? 19.774 -8.874 -24.267 1.00 52.77 254 PHE A CA 1
ATOM 1901 C C . PHE A 1 262 ? 18.626 -9.272 -23.348 1.00 56.31 254 PHE A C 1
ATOM 1902 O O . PHE A 1 262 ? 18.812 -9.981 -22.359 1.00 55.62 254 PHE A O 1
ATOM 1910 N N . HIS A 1 263 ? 17.428 -8.811 -23.702 1.00 51.33 255 HIS A N 1
ATOM 1911 C CA . HIS A 1 263 ? 16.212 -9.241 -23.027 1.00 45.50 255 HIS A CA 1
ATOM 1912 C C . HIS A 1 263 ? 15.035 -8.930 -23.934 1.00 51.41 255 HIS A C 1
ATOM 1913 O O . HIS A 1 263 ? 15.111 -8.054 -24.802 1.00 52.66 255 HIS A O 1
ATOM 1920 N N . LEU A 1 264 ? 13.953 -9.678 -23.741 1.00 44.76 256 LEU A N 1
ATOM 1921 C CA . LEU A 1 264 ? 12.690 -9.387 -24.395 1.00 40.33 256 LEU A CA 1
ATOM 1922 C C . LEU A 1 264 ? 11.638 -9.095 -23.336 1.00 46.07 256 LEU A C 1
ATOM 1923 O O . LEU A 1 264 ? 11.815 -9.407 -22.158 1.00 51.22 256 LEU A O 1
ATOM 1928 N N . GLN A 1 265 ? 10.547 -8.461 -23.764 1.00 46.39 257 GLN A N 1
ATOM 1929 C CA . GLN A 1 265 ? 9.465 -8.146 -22.845 1.00 43.69 257 GLN A CA 1
ATOM 1930 C C . GLN A 1 265 ? 8.180 -7.959 -23.639 1.00 47.77 257 GLN A C 1
ATOM 1931 O O . GLN A 1 265 ? 8.202 -7.769 -24.862 1.00 47.67 257 GLN A O 1
ATOM 1937 N N . GLU A 1 266 ? 7.051 -8.043 -22.923 1.00 53.40 258 GLU A N 1
ATOM 1938 C CA . GLU A 1 266 ? 5.749 -8.169 -23.575 1.00 47.62 258 GLU A CA 1
ATOM 1939 C C . GLU A 1 266 ? 5.305 -6.895 -24.285 1.00 51.95 258 GLU A C 1
ATOM 1940 O O . GLU A 1 266 ? 4.415 -6.960 -25.139 1.00 46.59 258 GLU A O 1
ATOM 1946 N N . GLU A 1 267 ? 5.905 -5.744 -23.974 1.00 46.80 259 GLU A N 1
ATOM 1947 C CA . GLU A 1 267 ? 5.571 -4.536 -24.718 1.00 51.07 259 GLU A CA 1
ATOM 1948 C C . GLU A 1 267 ? 6.005 -4.621 -26.173 1.00 47.91 259 GLU A C 1
ATOM 1949 O O . GLU A 1 267 ? 5.498 -3.854 -27.001 1.00 42.14 259 GLU A O 1
ATOM 1955 N N . ALA A 1 268 ? 6.923 -5.532 -26.498 1.00 40.74 260 ALA A N 1
ATOM 1956 C CA . ALA A 1 268 ? 7.392 -5.723 -27.874 1.00 43.43 260 ALA A CA 1
ATOM 1957 C C . ALA A 1 268 ? 7.728 -7.192 -28.075 1.00 43.84 260 ALA A C 1
ATOM 1958 O O . ALA A 1 268 ? 8.895 -7.600 -28.005 1.00 45.83 260 ALA A O 1
ATOM 1960 N N . PRO A 1 269 ? 6.715 -8.028 -28.311 1.00 52.30 261 PRO A N 1
ATOM 1961 C CA . PRO A 1 269 ? 6.945 -9.479 -28.378 1.00 47.36 261 PRO A CA 1
ATOM 1962 C C . PRO A 1 269 ? 7.778 -9.861 -29.594 1.00 48.09 261 PRO A C 1
ATOM 1963 O O . PRO A 1 269 ? 7.498 -9.432 -30.718 1.00 47.94 261 PRO A O 1
ATOM 1967 N N . GLY A 1 270 ? 8.792 -10.694 -29.364 1.00 46.76 262 GLY A N 1
ATOM 1968 C CA . GLY A 1 270 ? 9.646 -11.137 -30.449 1.00 48.65 262 GLY A CA 1
ATOM 1969 C C . GLY A 1 270 ? 10.603 -10.092 -30.983 1.00 49.31 262 GLY A C 1
ATOM 1970 O O . GLY A 1 270 ? 11.118 -10.249 -32.091 1.00 42.22 262 GLY A O 1
ATOM 1971 N N . LEU A 1 271 ? 10.849 -9.024 -30.229 1.00 48.90 263 LEU A N 1
ATOM 1972 C CA . LEU A 1 271 ? 11.755 -7.955 -30.633 1.00 42.74 263 LEU A CA 1
ATOM 1973 C C . LEU A 1 271 ? 12.807 -7.793 -29.553 1.00 37.39 263 LEU A C 1
ATOM 1974 O O . LEU A 1 271 ? 12.477 -7.679 -28.368 1.00 39.80 263 LEU A O 1
ATOM 1979 N N . VAL A 1 272 ? 14.064 -7.782 -29.956 1.00 40.07 264 VAL A N 1
ATOM 1980 C CA . VAL A 1 272 ? 15.169 -7.914 -29.021 1.00 44.72 264 VAL A CA 1
ATOM 1981 C C . VAL A 1 272 ? 15.620 -6.542 -28.539 1.00 47.93 264 VAL A C 1
ATOM 1982 O O . VAL A 1 272 ? 15.835 -5.633 -29.344 1.00 49.08 264 VAL A O 1
ATOM 1986 N N . PHE A 1 273 ? 15.768 -6.402 -27.217 1.00 48.28 265 PHE A N 1
ATOM 1987 C CA . PHE A 1 273 ? 16.509 -5.310 -26.598 1.00 42.57 265 PHE A CA 1
ATOM 1988 C C . PHE A 1 273 ? 17.956 -5.762 -26.455 1.00 49.81 265 PHE A C 1
ATOM 1989 O O . PHE A 1 273 ? 18.273 -6.549 -25.561 1.00 50.97 265 PHE A O 1
ATOM 1997 N N . TRP A 1 274 ? 18.843 -5.255 -27.303 1.00 42.42 266 TRP A N 1
ATOM 1998 C CA . TRP A 1 274 ? 20.261 -5.574 -27.194 1.00 46.09 266 TRP A CA 1
ATOM 1999 C C . TRP A 1 274 ? 20.918 -4.657 -26.167 1.00 46.66 266 TRP A C 1
ATOM 2000 O O . TRP A 1 274 ? 20.955 -3.441 -26.355 1.00 47.70 266 TRP A O 1
ATOM 2011 N N . HIS A 1 275 ? 21.434 -5.235 -25.088 1.00 48.46 267 HIS A N 1
ATOM 2012 C CA . HIS A 1 275 ? 22.177 -4.471 -24.094 1.00 43.89 267 HIS A CA 1
ATOM 2013 C C . HIS A 1 275 ? 23.578 -4.185 -24.627 1.00 52.09 267 HIS A C 1
ATOM 2014 O O . HIS A 1 275 ? 23.971 -4.728 -25.662 1.00 52.10 267 HIS A O 1
ATOM 2021 N N . PRO A 1 276 ? 24.353 -3.314 -23.956 1.00 48.42 268 PRO A N 1
ATOM 2022 C CA . PRO A 1 276 ? 25.672 -2.939 -24.509 1.00 50.54 268 PRO A CA 1
ATOM 2023 C C . PRO A 1 276 ? 26.567 -4.111 -24.889 1.00 44.85 268 PRO A C 1
ATOM 2024 O O . PRO A 1 276 ? 27.142 -4.116 -25.984 1.00 44.10 268 PRO A O 1
ATOM 2028 N N . LYS A 1 277 ? 26.702 -5.109 -24.016 1.00 44.42 269 LYS A N 1
ATOM 2029 C CA . LYS A 1 277 ? 27.558 -6.250 -24.336 1.00 56.60 269 LYS A CA 1
ATOM 2030 C C . LYS A 1 277 ? 27.004 -7.070 -25.497 1.00 55.76 269 LYS A C 1
ATOM 2031 O O . LYS A 1 277 ? 27.777 -7.589 -26.313 1.00 45.27 269 LYS A O 1
ATOM 2037 N N . GLY A 1 278 ? 25.680 -7.179 -25.608 1.00 51.90 270 GLY A N 1
ATOM 2038 C CA . GLY A 1 278 ? 25.111 -7.937 -26.710 1.00 44.74 270 GLY A CA 1
ATOM 2039 C C . GLY A 1 278 ? 25.270 -7.223 -28.037 1.00 50.99 270 GLY A C 1
ATOM 2040 O O . GLY A 1 278 ? 25.568 -7.849 -29.061 1.00 42.55 270 GLY A O 1
ATOM 2041 N N . TRP A 1 279 ? 25.073 -5.899 -28.036 1.00 36.86 271 TRP A N 1
ATOM 2042 C CA . TRP A 1 279 ? 25.232 -5.118 -29.255 1.00 40.15 271 TRP A CA 1
ATOM 2043 C C . TRP A 1 279 ? 26.693 -5.032 -29.678 1.00 35.63 271 TRP A C 1
ATOM 2044 O O . TRP A 1 279 ? 26.985 -4.981 -30.878 1.00 41.28 271 TRP A O 1
ATOM 2055 N N . ALA A 1 280 ? 27.619 -5.023 -28.716 1.00 34.17 272 ALA A N 1
ATOM 2056 C CA . ALA A 1 280 ? 29.035 -5.173 -29.044 1.00 45.20 272 ALA A CA 1
ATOM 2057 C C . ALA A 1 280 ? 29.296 -6.469 -29.811 1.00 52.64 272 ALA A C 1
ATOM 2058 O O . ALA A 1 280 ? 30.041 -6.477 -30.801 1.00 51.03 272 ALA A O 1
ATOM 2060 N N . LEU A 1 281 ? 28.695 -7.579 -29.370 1.00 50.60 273 LEU A N 1
ATOM 2061 C CA . LEU A 1 281 ? 28.817 -8.823 -30.129 1.00 48.59 273 LEU A CA 1
ATOM 2062 C C . LEU A 1 281 ? 28.213 -8.669 -31.517 1.00 42.78 273 LEU A C 1
ATOM 2063 O O . LEU A 1 281 ? 28.818 -9.080 -32.518 1.00 40.39 273 LEU A O 1
ATOM 2068 N N . TRP A 1 282 ? 27.017 -8.078 -31.599 1.00 41.72 274 TRP A N 1
ATOM 2069 C CA . TRP A 1 282 ? 26.406 -7.821 -32.901 1.00 44.56 274 TRP A CA 1
ATOM 2070 C C . TRP A 1 282 ? 27.346 -7.023 -33.799 1.00 46.77 274 TRP A C 1
ATOM 2071 O O . TRP A 1 282 ? 27.562 -7.379 -34.967 1.00 40.77 274 TRP A O 1
ATOM 2082 N N . GLN A 1 283 ? 27.928 -5.945 -33.261 1.00 43.70 275 GLN A N 1
ATOM 2083 C CA . GLN A 1 283 ? 28.757 -5.063 -34.077 1.00 46.97 275 GLN A CA 1
ATOM 2084 C C . GLN A 1 283 ? 29.964 -5.799 -34.654 1.00 43.33 275 GLN A C 1
ATOM 2085 O O . GLN A 1 283 ? 30.344 -5.569 -35.807 1.00 43.52 275 GLN A O 1
ATOM 2091 N N . VAL A 1 284 ? 30.592 -6.679 -33.870 1.00 43.67 276 VAL A N 1
ATOM 2092 C CA . VAL A 1 284 ? 31.701 -7.464 -34.411 1.00 46.44 276 VAL A CA 1
ATOM 2093 C C . VAL A 1 284 ? 31.261 -8.187 -35.678 1.00 45.44 276 VAL A C 1
ATOM 2094 O O . VAL A 1 284 ? 31.923 -8.121 -36.721 1.00 45.57 276 VAL A O 1
ATOM 2098 N N . VAL A 1 285 ? 30.111 -8.859 -35.615 1.00 47.29 277 VAL A N 1
ATOM 2099 C CA . VAL A 1 285 ? 29.646 -9.639 -36.757 1.00 46.80 277 VAL A CA 1
ATOM 2100 C C . VAL A 1 285 ? 29.230 -8.723 -37.903 1.00 48.67 277 VAL A C 1
ATOM 2101 O O . VAL A 1 285 ? 29.626 -8.932 -39.057 1.00 47.68 277 VAL A O 1
ATOM 2105 N N . GLU A 1 286 ? 28.435 -7.684 -37.614 1.00 40.38 278 GLU A N 1
ATOM 2106 C CA . GLU A 1 286 ? 27.960 -6.850 -38.714 1.00 34.89 278 GLU A CA 1
ATOM 2107 C C . GLU A 1 286 ? 29.121 -6.150 -39.420 1.00 35.55 278 GLU A C 1
ATOM 2108 O O . GLU A 1 286 ? 29.146 -6.072 -40.655 1.00 38.87 278 GLU A O 1
ATOM 2114 N N . GLN A 1 287 ? 30.110 -5.663 -38.666 1.00 35.59 279 GLN A N 1
ATOM 2115 C CA A GLN A 1 287 ? 31.233 -4.989 -39.314 0.50 44.51 279 GLN A CA 1
ATOM 2116 C CA B GLN A 1 287 ? 31.238 -4.990 -39.303 0.50 44.53 279 GLN A CA 1
ATOM 2117 C C . GLN A 1 287 ? 32.085 -5.962 -40.120 1.00 51.92 279 GLN A C 1
ATOM 2118 O O . GLN A 1 287 ? 32.665 -5.574 -41.143 1.00 49.79 279 GLN A O 1
ATOM 2129 N N . TYR A 1 288 ? 32.177 -7.225 -39.689 1.00 41.65 280 TYR A N 1
ATOM 2130 C CA . TYR A 1 288 ? 32.883 -8.204 -40.510 1.00 40.26 280 TYR A CA 1
ATOM 2131 C C . TYR A 1 288 ? 32.100 -8.510 -41.784 1.00 41.13 280 TYR A C 1
ATOM 2132 O O . TYR A 1 288 ? 32.674 -8.552 -42.878 1.00 44.88 280 TYR A O 1
ATOM 2141 N N . MET A 1 289 ? 30.783 -8.703 -41.666 1.00 40.89 281 MET A N 1
ATOM 2142 C CA . MET A 1 289 ? 29.969 -8.941 -42.854 1.00 44.34 281 MET A CA 1
ATOM 2143 C C . MET A 1 289 ? 29.898 -7.719 -43.761 1.00 43.50 281 MET A C 1
ATOM 2144 O O . MET A 1 289 ? 29.666 -7.874 -44.968 1.00 40.29 281 MET A O 1
ATOM 2149 N N . ARG A 1 290 ? 30.092 -6.513 -43.215 1.00 43.90 282 ARG A N 1
ATOM 2150 C CA . ARG A 1 290 ? 30.147 -5.329 -44.073 1.00 41.21 282 ARG A CA 1
ATOM 2151 C C . ARG A 1 290 ? 31.382 -5.373 -44.961 1.00 40.37 282 ARG A C 1
ATOM 2152 O O . ARG A 1 290 ? 31.319 -5.007 -46.145 1.00 45.17 282 ARG A O 1
ATOM 2160 N N . LYS A 1 291 ? 32.511 -5.840 -44.415 1.00 40.23 283 LYS A N 1
ATOM 2161 C CA . LYS A 1 291 ? 33.686 -6.070 -45.253 1.00 53.33 283 LYS A CA 1
ATOM 2162 C C . LYS A 1 291 ? 33.402 -7.111 -46.329 1.00 51.58 283 LYS A C 1
ATOM 2163 O O . LYS A 1 291 ? 33.878 -6.986 -47.463 1.00 53.21 283 LYS A O 1
ATOM 2169 N N . VAL A 1 292 ? 32.624 -8.145 -45.996 1.00 44.56 284 VAL A N 1
ATOM 2170 C CA . VAL A 1 292 ? 32.275 -9.150 -46.997 1.00 44.05 284 VAL A CA 1
ATOM 2171 C C . VAL A 1 292 ? 31.532 -8.498 -48.156 1.00 45.59 284 VAL A C 1
ATOM 2172 O O . VAL A 1 292 ? 31.829 -8.761 -49.328 1.00 46.67 284 VAL A O 1
ATOM 2176 N N . TYR A 1 293 ? 30.559 -7.633 -47.843 1.00 41.38 285 TYR A N 1
ATOM 2177 C CA . TYR A 1 293 ? 29.902 -6.831 -48.879 1.00 46.12 285 TYR A CA 1
ATOM 2178 C C . TYR A 1 293 ? 30.922 -6.125 -49.752 1.00 46.92 285 TYR A C 1
ATOM 2179 O O . TYR A 1 293 ? 30.883 -6.221 -50.983 1.00 45.20 285 TYR A O 1
ATOM 2188 N N . ARG A 1 294 ? 31.841 -5.403 -49.109 1.00 49.87 286 ARG A N 1
ATOM 2189 C CA . ARG A 1 294 ? 32.845 -4.612 -49.809 1.00 50.19 286 ARG A CA 1
ATOM 2190 C C . ARG A 1 294 ? 33.711 -5.488 -50.709 1.00 57.37 286 ARG A C 1
ATOM 2191 O O . ARG A 1 294 ? 33.902 -5.189 -51.893 1.00 56.12 286 ARG A O 1
ATOM 2199 N N . ASN A 1 295 ? 34.237 -6.588 -50.164 1.00 50.33 287 ASN A N 1
ATOM 2200 C CA . ASN A 1 295 ? 35.149 -7.429 -50.928 1.00 50.39 287 ASN A CA 1
ATOM 2201 C C . ASN A 1 295 ? 34.433 -8.306 -51.949 1.00 56.72 287 ASN A C 1
ATOM 2202 O O . ASN A 1 295 ? 35.086 -8.829 -52.857 1.00 61.06 287 ASN A O 1
ATOM 2207 N N . SER A 1 296 ? 33.116 -8.471 -51.837 1.00 55.86 288 SER A N 1
ATOM 2208 C CA . SER A 1 296 ? 32.353 -9.284 -52.777 1.00 53.82 288 SER A CA 1
ATOM 2209 C C . SER A 1 296 ? 31.721 -8.477 -53.901 1.00 57.72 288 SER A C 1
ATOM 2210 O O . SER A 1 296 ? 31.006 -9.052 -54.725 1.00 52.45 288 SER A O 1
ATOM 2213 N N . GLY A 1 297 ? 31.940 -7.164 -53.945 1.00 53.44 289 GLY A N 1
ATOM 2214 C CA . GLY A 1 297 ? 31.363 -6.365 -55.006 1.00 46.44 289 GLY A CA 1
ATOM 2215 C C . GLY A 1 297 ? 29.942 -5.906 -54.775 1.00 47.88 289 GLY A C 1
ATOM 2216 O O . GLY A 1 297 ? 29.224 -5.634 -55.744 1.00 56.82 289 GLY A O 1
ATOM 2217 N N . TYR A 1 298 ? 29.506 -5.811 -53.523 1.00 44.29 290 TYR A N 1
ATOM 2218 C CA . TYR A 1 298 ? 28.187 -5.292 -53.189 1.00 48.51 290 TYR A CA 1
ATOM 2219 C C . TYR A 1 298 ? 28.298 -3.830 -52.772 1.00 50.79 290 TYR A C 1
ATOM 2220 O O . TYR A 1 298 ? 29.177 -3.467 -51.981 1.00 47.36 290 TYR A O 1
ATOM 2229 N N . GLY A 1 299 ? 27.416 -2.995 -53.310 1.00 50.01 291 GLY A N 1
ATOM 2230 C CA . GLY A 1 299 ? 27.249 -1.657 -52.775 1.00 47.79 291 GLY A CA 1
ATOM 2231 C C . GLY A 1 299 ? 26.215 -1.686 -51.669 1.00 49.57 291 GLY A C 1
ATOM 2232 O O . GLY A 1 299 ? 25.044 -1.982 -51.931 1.00 49.37 291 GLY A O 1
ATOM 2233 N N . GLU A 1 300 ? 26.621 -1.421 -50.428 1.00 42.12 292 GLU A N 1
ATOM 2234 C CA . GLU A 1 300 ? 25.664 -1.473 -49.333 1.00 42.03 292 GLU A CA 1
ATOM 2235 C C . GLU A 1 300 ? 24.699 -0.302 -49.432 1.00 46.42 292 GLU A C 1
ATOM 2236 O O . GLU A 1 300 ? 25.102 0.828 -49.724 1.00 42.43 292 GLU A O 1
ATOM 2242 N N . VAL A 1 301 ? 23.420 -0.582 -49.179 1.00 38.54 293 VAL A N 1
ATOM 2243 C CA . VAL A 1 301 ? 22.355 0.405 -49.242 1.00 38.01 293 VAL A CA 1
ATOM 2244 C C . VAL A 1 301 ? 21.554 0.347 -47.949 1.00 40.41 293 VAL A C 1
ATOM 2245 O O . VAL A 1 301 ? 21.777 -0.499 -47.080 1.00 44.07 293 VAL A O 1
ATOM 2249 N N . ARG A 1 302 ? 20.606 1.273 -47.839 1.00 47.46 294 ARG A N 1
ATOM 2250 C CA . ARG A 1 302 ? 19.644 1.303 -46.744 1.00 45.75 294 ARG A CA 1
ATOM 2251 C C . ARG A 1 302 ? 18.337 1.845 -47.306 1.00 50.17 294 ARG A C 1
ATOM 2252 O O . ARG A 1 302 ? 18.326 2.921 -47.908 1.00 43.36 294 ARG A O 1
ATOM 2260 N N . CYS A 1 303 ? 17.247 1.094 -47.131 1.00 46.06 295 CYS A N 1
ATOM 2261 C CA . CYS A 1 303 ? 15.997 1.446 -47.783 1.00 41.57 295 CYS A CA 1
ATOM 2262 C C . CYS A 1 303 ? 14.857 1.556 -46.778 1.00 43.84 295 CYS A C 1
ATOM 2263 O O . CYS A 1 303 ? 14.902 0.930 -45.714 1.00 41.47 295 CYS A O 1
ATOM 2266 N N . PRO A 1 304 ? 13.816 2.335 -47.095 1.00 35.05 296 PRO A N 1
ATOM 2267 C CA . PRO A 1 304 ? 12.713 2.535 -46.150 1.00 31.33 296 PRO A CA 1
ATOM 2268 C C . PRO A 1 304 ? 12.098 1.231 -45.656 1.00 37.73 296 PRO A C 1
ATOM 2269 O O . PRO A 1 304 ? 12.043 0.234 -46.376 1.00 38.59 296 PRO A O 1
ATOM 2273 N N . GLN A 1 305 ? 11.602 1.271 -44.420 1.00 37.81 297 GLN A N 1
ATOM 2274 C CA . GLN A 1 305 ? 10.930 0.145 -43.794 1.00 41.98 297 GLN A CA 1
ATOM 2275 C C . GLN A 1 305 ? 9.419 0.167 -43.953 1.00 44.13 297 GLN A C 1
ATOM 2276 O O . GLN A 1 305 ? 8.773 -0.833 -43.634 1.00 40.42 297 GLN A O 1
ATOM 2282 N N . ILE A 1 306 ? 8.826 1.275 -44.389 1.00 41.10 298 ILE A N 1
ATOM 2283 C CA . ILE A 1 306 ? 7.374 1.396 -44.443 1.00 38.64 298 ILE A CA 1
ATOM 2284 C C . ILE A 1 306 ? 7.002 1.734 -45.873 1.00 45.39 298 ILE A C 1
ATOM 2285 O O . ILE A 1 306 ? 7.298 2.838 -46.358 1.00 38.90 298 ILE A O 1
ATOM 2290 N N . LEU A 1 307 ? 6.356 0.780 -46.555 1.00 40.79 299 LEU A N 1
ATOM 2291 C CA . LEU A 1 307 ? 6.126 0.867 -47.989 1.00 45.39 299 LEU A CA 1
ATOM 2292 C C . LEU A 1 307 ? 4.652 0.663 -48.315 1.00 47.94 299 LEU A C 1
ATOM 2293 O O . LEU A 1 307 ? 3.970 -0.154 -47.685 1.00 47.35 299 LEU A O 1
ATOM 2298 N N . ASP A 1 308 ? 4.172 1.425 -49.300 1.00 39.68 300 ASP A N 1
ATOM 2299 C CA . ASP A 1 308 ? 2.773 1.386 -49.708 1.00 39.40 300 ASP A CA 1
ATOM 2300 C C . ASP A 1 308 ? 2.329 -0.056 -49.937 1.00 46.61 300 ASP A C 1
ATOM 2301 O O . ASP A 1 308 ? 3.033 -0.846 -50.570 1.00 38.48 300 ASP A O 1
ATOM 2306 N N . VAL A 1 309 ? 1.152 -0.391 -49.412 1.00 43.53 301 VAL A N 1
ATOM 2307 C CA . VAL A 1 309 ? 0.596 -1.722 -49.615 1.00 54.61 301 VAL A CA 1
ATOM 2308 C C . VAL A 1 309 ? 0.529 -2.063 -51.101 1.00 56.74 301 VAL A C 1
ATOM 2309 O O . VAL A 1 309 ? 0.654 -3.231 -51.480 1.00 57.52 301 VAL A O 1
ATOM 2313 N N . SER A 1 310 ? 0.389 -1.050 -51.965 1.00 51.33 302 SER A N 1
ATOM 2314 C CA . SER A 1 310 ? 0.316 -1.289 -53.404 1.00 53.46 302 SER A CA 1
ATOM 2315 C C . SER A 1 310 ? 1.579 -1.953 -53.933 1.00 53.26 302 SER A C 1
ATOM 2316 O O . SER A 1 310 ? 1.516 -2.743 -54.883 1.00 56.83 302 SER A O 1
ATOM 2319 N N . LEU A 1 311 ? 2.733 -1.643 -53.346 1.00 50.86 303 LEU A N 1
ATOM 2320 C CA . LEU A 1 311 ? 3.964 -2.290 -53.777 1.00 53.46 303 LEU A CA 1
ATOM 2321 C C . LEU A 1 311 ? 3.978 -3.767 -53.387 1.00 53.53 303 LEU A C 1
ATOM 2322 O O . LEU A 1 311 ? 4.439 -4.615 -54.157 1.00 56.73 303 LEU A O 1
ATOM 2327 N N . TRP A 1 312 ? 3.480 -4.097 -52.194 1.00 48.67 304 TRP A N 1
ATOM 2328 C CA . TRP A 1 312 ? 3.471 -5.495 -51.779 1.00 51.57 304 TRP A CA 1
ATOM 2329 C C . TRP A 1 312 ? 2.462 -6.306 -52.582 1.00 47.55 304 TRP A C 1
ATOM 2330 O O . TRP A 1 312 ? 2.677 -7.499 -52.811 1.00 54.38 304 TRP A O 1
ATOM 2341 N N . LYS A 1 313 ? 1.384 -5.675 -53.057 1.00 43.74 305 LYS A N 1
ATOM 2342 C CA . LYS A 1 313 ? 0.426 -6.389 -53.892 1.00 53.41 305 LYS A CA 1
ATOM 2343 C C . LYS A 1 313 ? 0.977 -6.659 -55.286 1.00 59.80 305 LYS A C 1
ATOM 2344 O O . LYS A 1 313 ? 0.554 -7.622 -55.938 1.00 68.61 305 LYS A O 1
ATOM 2350 N N . LYS A 1 314 ? 1.905 -5.826 -55.763 1.00 51.69 306 LYS A N 1
ATOM 2351 C CA . LYS A 1 314 ? 2.537 -6.061 -57.057 1.00 55.63 306 LYS A CA 1
ATOM 2352 C C . LYS A 1 314 ? 3.699 -7.040 -56.976 1.00 56.97 306 LYS A C 1
ATOM 2353 O O . LYS A 1 314 ? 4.117 -7.570 -58.011 1.00 63.81 306 LYS A O 1
ATOM 2359 N N . SER A 1 315 ? 4.236 -7.274 -55.778 1.00 52.26 307 SER A N 1
ATOM 2360 C CA . SER A 1 315 ? 5.531 -7.927 -55.642 1.00 54.27 307 SER A CA 1
ATOM 2361 C C . SER A 1 315 ? 5.499 -9.382 -56.069 1.00 58.53 307 SER A C 1
ATOM 2362 O O . SER A 1 315 ? 6.549 -9.935 -56.410 1.00 65.60 307 SER A O 1
ATOM 2365 N N . GLY A 1 316 ? 4.325 -10.004 -56.068 1.00 54.65 308 GLY A N 1
ATOM 2366 C CA . GLY A 1 316 ? 4.210 -11.433 -56.253 1.00 57.33 308 GLY A CA 1
ATOM 2367 C C . GLY A 1 316 ? 4.168 -12.230 -54.968 1.00 56.40 308 GLY A C 1
ATOM 2368 O O . GLY A 1 316 ? 3.967 -13.447 -55.022 1.00 56.71 308 GLY A O 1
ATOM 2369 N N . HIS A 1 317 ? 4.340 -11.579 -53.816 1.00 52.27 309 HIS A N 1
ATOM 2370 C CA . HIS A 1 317 ? 4.388 -12.233 -52.515 1.00 50.42 309 HIS A CA 1
ATOM 2371 C C . HIS A 1 317 ? 3.204 -11.875 -51.631 1.00 51.75 309 HIS A C 1
ATOM 2372 O O . HIS A 1 317 ? 3.224 -12.192 -50.438 1.00 55.90 309 HIS A O 1
ATOM 2379 N N . TRP A 1 318 ? 2.169 -11.239 -52.187 1.00 54.57 310 TRP A N 1
ATOM 2380 C CA . TRP A 1 318 ? 1.083 -10.716 -51.363 1.00 49.46 310 TRP A CA 1
ATOM 2381 C C . TRP A 1 318 ? 0.362 -11.819 -50.593 1.00 58.03 310 TRP A C 1
ATOM 2382 O O . TRP A 1 318 ? 0.038 -11.647 -49.412 1.00 60.31 310 TRP A O 1
ATOM 2393 N N . ASP A 1 319 ? 0.092 -12.955 -51.243 1.00 59.49 311 ASP A N 1
ATOM 2394 C CA . ASP A 1 319 ? -0.647 -14.023 -50.577 1.00 62.27 311 ASP A CA 1
ATOM 2395 C C . ASP A 1 319 ? 0.157 -14.661 -49.445 1.00 60.47 311 ASP A C 1
ATOM 2396 O O . ASP A 1 319 ? -0.422 -15.044 -48.422 1.00 55.04 311 ASP A O 1
ATOM 2401 N N . ASN A 1 320 ? 1.482 -14.764 -49.588 1.00 54.48 312 ASN A N 1
ATOM 2402 C CA . ASN A 1 320 ? 2.290 -15.311 -48.502 1.00 64.31 312 ASN A CA 1
ATOM 2403 C C . ASN A 1 320 ? 2.360 -14.369 -47.303 1.00 64.85 312 ASN A C 1
ATOM 2404 O O . ASN A 1 320 ? 2.451 -14.835 -46.161 1.00 64.46 312 ASN A O 1
ATOM 2409 N N . TYR A 1 321 ? 2.323 -13.052 -47.527 1.00 48.97 313 TYR A N 1
ATOM 2410 C CA . TYR A 1 321 ? 2.595 -12.103 -46.455 1.00 54.44 313 TYR A CA 1
ATOM 2411 C C . TYR A 1 321 ? 1.389 -11.287 -46.000 1.00 50.42 313 TYR A C 1
ATOM 2412 O O . TYR A 1 321 ? 1.499 -10.583 -44.992 1.00 60.86 313 TYR A O 1
ATOM 2421 N N . GLN A 1 322 ? 0.245 -11.380 -46.688 1.00 46.66 314 GLN A N 1
ATOM 2422 C CA . GLN A 1 322 ? -0.914 -10.556 -46.346 1.00 51.59 314 GLN A CA 1
ATOM 2423 C C . GLN A 1 322 ? -1.355 -10.737 -44.898 1.00 60.91 314 GLN A C 1
ATOM 2424 O O . GLN A 1 322 ? -1.934 -9.817 -44.308 1.00 67.11 314 GLN A O 1
ATOM 2430 N N . ASP A 1 323 ? -1.099 -11.904 -44.309 1.00 55.64 315 ASP A N 1
ATOM 2431 C CA . ASP A 1 323 ? -1.453 -12.168 -42.919 1.00 56.00 315 ASP A CA 1
ATOM 2432 C C . ASP A 1 323 ? -0.229 -12.244 -42.016 1.00 50.93 315 ASP A C 1
ATOM 2433 O O . ASP A 1 323 ? -0.342 -12.652 -40.855 1.00 52.20 315 ASP A O 1
ATOM 2438 N N . ASN A 1 324 ? 0.936 -11.842 -42.517 1.00 52.25 316 ASN A N 1
ATOM 2439 C CA . ASN A 1 324 ? 2.184 -11.971 -41.778 1.00 47.60 316 ASN A CA 1
ATOM 2440 C C . ASN A 1 324 ? 2.960 -10.655 -41.749 1.00 44.40 316 ASN A C 1
ATOM 2441 O O . ASN A 1 324 ? 4.182 -10.667 -41.559 1.00 43.45 316 ASN A O 1
ATOM 2446 N N . MET A 1 325 ? 2.281 -9.519 -41.938 1.00 44.44 317 MET A N 1
ATOM 2447 C CA . MET A 1 325 ? 2.922 -8.208 -41.948 1.00 47.33 317 MET A CA 1
ATOM 2448 C C . MET A 1 325 ? 2.248 -7.270 -40.952 1.00 44.40 317 MET A C 1
ATOM 2449 O O . MET A 1 325 ? 1.053 -7.382 -40.678 1.00 43.64 317 MET A O 1
ATOM 2454 N N . PHE A 1 326 ? 3.024 -6.343 -40.400 1.00 42.05 318 PHE A N 1
ATOM 2455 C CA . PHE A 1 326 ? 2.427 -5.210 -39.701 1.00 47.99 318 PHE A CA 1
ATOM 2456 C C . PHE A 1 326 ? 1.968 -4.193 -40.737 1.00 42.38 318 PHE A C 1
ATOM 2457 O O . PHE A 1 326 ? 2.745 -3.792 -41.607 1.00 43.94 318 PHE A O 1
ATOM 2465 N N . PHE A 1 327 ? 0.705 -3.798 -40.658 1.00 48.56 319 PHE A N 1
ATOM 2466 C CA . PHE A 1 327 ? 0.149 -2.760 -41.513 1.00 46.27 319 PHE A CA 1
ATOM 2467 C C . PHE A 1 327 ? 0.015 -1.468 -40.725 1.00 46.00 319 PHE A C 1
ATOM 2468 O O . PHE A 1 327 ? -0.182 -1.481 -39.508 1.00 39.60 319 PHE A O 1
ATOM 2476 N N . THR A 1 328 ? 0.135 -0.346 -41.430 1.00 43.48 320 THR A N 1
ATOM 2477 C CA . THR A 1 328 ? -0.025 0.953 -40.797 1.00 48.38 320 THR A CA 1
ATOM 2478 C C . THR A 1 328 ? -0.564 1.933 -41.826 1.00 49.09 320 THR A C 1
ATOM 2479 O O . THR A 1 328 ? -0.470 1.717 -43.038 1.00 57.01 320 THR A O 1
ATOM 2483 N N . GLU A 1 329 ? -1.151 3.008 -41.322 1.00 50.04 321 GLU A N 1
ATOM 2484 C CA . GLU A 1 329 ? -1.871 3.971 -42.139 1.00 55.31 321 GLU A CA 1
ATOM 2485 C C . GLU A 1 329 ? -1.312 5.367 -41.926 1.00 53.59 321 GLU A C 1
ATOM 2486 O O . GLU A 1 329 ? -0.910 5.724 -40.815 1.00 47.17 321 GLU A O 1
ATOM 2492 N N . SER A 1 330 ? -1.311 6.159 -42.998 1.00 52.96 322 SER A N 1
ATOM 2493 C CA . SER A 1 330 ? -1.028 7.585 -42.897 1.00 55.52 322 SER A CA 1
ATOM 2494 C C . SER A 1 330 ? -1.771 8.331 -43.994 1.00 51.96 322 SER A C 1
ATOM 2495 O O . SER A 1 330 ? -1.656 7.973 -45.171 1.00 48.06 322 SER A O 1
ATOM 2498 N N . GLU A 1 331 ? -2.519 9.367 -43.603 1.00 53.23 323 GLU A N 1
ATOM 2499 C CA . GLU A 1 331 ? -3.187 10.258 -44.553 1.00 54.27 323 GLU A CA 1
ATOM 2500 C C . GLU A 1 331 ? -3.996 9.462 -45.572 1.00 53.78 323 GLU A C 1
ATOM 2501 O O . GLU A 1 331 ? -3.970 9.734 -46.774 1.00 56.05 323 GLU A O 1
ATOM 2507 N N . LYS A 1 332 ? -4.688 8.436 -45.077 1.00 51.54 324 LYS A N 1
ATOM 2508 C CA . LYS A 1 332 ? -5.596 7.574 -45.829 1.00 65.29 324 LYS A CA 1
ATOM 2509 C C . LYS A 1 332 ? -4.888 6.613 -46.785 1.00 59.86 324 LYS A C 1
ATOM 2510 O O . LYS A 1 3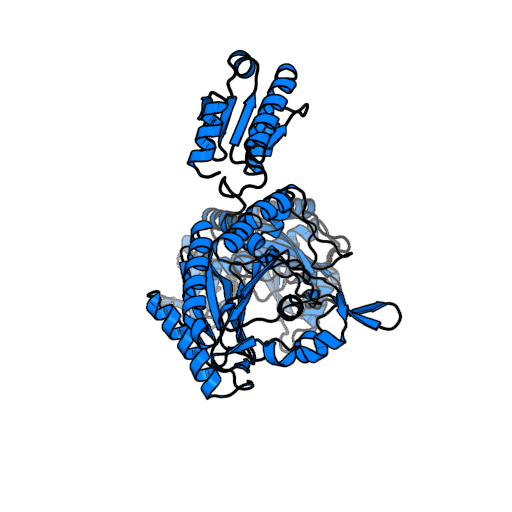32 ? -5.558 5.971 -47.603 1.00 64.53 324 LYS A O 1
ATOM 2512 N N . ARG A 1 333 ? -3.564 6.489 -46.713 1.00 52.58 325 ARG A N 1
ATOM 2513 C CA . ARG A 1 333 ? -2.832 5.473 -47.464 1.00 54.90 325 ARG A CA 1
ATOM 2514 C C . ARG A 1 333 ? -2.463 4.322 -46.537 1.00 55.88 325 ARG A C 1
ATOM 2515 O O . ARG A 1 333 ? -2.132 4.540 -45.367 1.00 57.36 325 ARG A O 1
ATOM 2523 N N . THR A 1 334 ? -2.499 3.098 -47.065 1.00 53.63 326 THR A N 1
ATOM 2524 C CA . THR A 1 334 ? -2.170 1.914 -46.285 1.00 45.67 326 THR A CA 1
ATOM 2525 C C . THR A 1 334 ? -0.759 1.443 -46.625 1.00 47.97 326 THR A C 1
ATOM 2526 O O . THR A 1 334 ? -0.398 1.334 -47.801 1.00 48.96 326 THR A O 1
ATOM 2530 N N . TYR A 1 335 ? 0.030 1.159 -45.595 1.00 39.41 327 TYR A N 1
ATOM 2531 C CA . TYR A 1 335 ? 1.404 0.723 -45.760 1.00 38.30 327 TYR A CA 1
ATOM 2532 C C . TYR A 1 335 ? 1.613 -0.577 -44.995 1.00 43.92 327 TYR A C 1
ATOM 2533 O O . TYR A 1 335 ? 0.832 -0.933 -44.110 1.00 37.60 327 TYR A O 1
ATOM 2542 N N . ALA A 1 336 ? 2.704 -1.266 -45.314 1.00 38.13 328 ALA A N 1
ATOM 2543 C CA . ALA A 1 336 ? 3.156 -2.401 -44.526 1.00 43.16 328 ALA A CA 1
ATOM 2544 C C . ALA A 1 336 ? 4.600 -2.182 -44.108 1.00 37.22 328 ALA A C 1
ATOM 2545 O O . ALA A 1 336 ? 5.414 -1.677 -44.888 1.00 40.79 328 ALA A O 1
ATOM 2547 N N . VAL A 1 337 ? 4.914 -2.551 -42.867 1.00 40.99 329 VAL A N 1
ATOM 2548 C CA . VAL A 1 337 ? 6.307 -2.610 -42.458 1.00 40.88 329 VAL A CA 1
ATOM 2549 C C . VAL A 1 337 ? 6.977 -3.744 -43.218 1.00 41.79 329 VAL A C 1
ATOM 2550 O O . VAL A 1 337 ? 6.415 -4.842 -43.349 1.00 43.29 329 VAL A O 1
ATOM 2554 N N . LYS A 1 338 ? 8.161 -3.482 -43.764 1.00 37.37 330 LYS A N 1
ATOM 2555 C CA . LYS A 1 338 ? 8.727 -4.426 -44.731 1.00 40.47 330 LYS A CA 1
ATOM 2556 C C . LYS A 1 338 ? 9.098 -5.751 -44.060 1.00 38.45 330 LYS A C 1
ATOM 2557 O O . LYS A 1 338 ? 9.707 -5.755 -42.981 1.00 37.43 330 LYS A O 1
ATOM 2563 N N . PRO A 1 339 ? 8.720 -6.886 -44.647 1.00 41.40 331 PRO A N 1
ATOM 2564 C CA . PRO A 1 339 ? 9.232 -8.193 -44.188 1.00 37.46 331 PRO A CA 1
ATOM 2565 C C . PRO A 1 339 ? 10.412 -8.710 -45.000 1.00 42.93 331 PRO A C 1
ATOM 2566 O O . PRO A 1 339 ? 10.976 -9.749 -44.636 1.00 46.81 331 PRO A O 1
ATOM 2570 N N . MET A 1 340 ? 10.781 -8.010 -46.067 1.00 45.03 332 MET A N 1
ATOM 2571 C CA . MET A 1 340 ? 11.869 -8.388 -46.954 1.00 42.33 332 MET A CA 1
ATOM 2572 C C . MET A 1 340 ? 12.393 -7.113 -47.608 1.00 44.65 332 MET A C 1
ATOM 2573 O O . MET A 1 340 ? 11.673 -6.117 -47.720 1.00 42.40 332 MET A O 1
ATOM 2578 N N . ASN A 1 341 ? 13.658 -7.146 -48.037 1.00 40.40 333 ASN A N 1
ATOM 2579 C CA . ASN A 1 341 ? 14.304 -5.973 -48.626 1.00 38.59 333 ASN A CA 1
ATOM 2580 C C . ASN A 1 341 ? 14.195 -5.917 -50.134 1.00 42.12 333 ASN A C 1
ATOM 2581 O O . ASN A 1 341 ? 14.543 -4.890 -50.721 1.00 39.91 333 ASN A O 1
ATOM 2586 N N . CYS A 1 342 ? 13.769 -7.003 -50.777 1.00 40.16 334 CYS A N 1
ATOM 2587 C CA . CYS A 1 342 ? 13.984 -7.125 -52.218 1.00 35.98 334 CYS A CA 1
ATOM 2588 C C . CYS A 1 342 ? 13.262 -6.052 -53.028 1.00 38.04 334 CYS A C 1
ATOM 2589 O O . CYS A 1 342 ? 13.865 -5.528 -53.982 1.00 44.25 334 CYS A O 1
ATOM 2592 N N . PRO A 1 343 ? 11.997 -5.707 -52.773 1.00 40.89 335 PRO A N 1
ATOM 2593 C CA . PRO A 1 343 ? 11.386 -4.660 -53.608 1.00 46.73 335 PRO A CA 1
ATOM 2594 C C . PRO A 1 343 ? 12.025 -3.299 -53.396 1.00 43.95 335 PRO A C 1
ATOM 2595 O O . PRO A 1 343 ? 12.147 -2.535 -54.360 1.00 47.91 335 PRO A O 1
ATOM 2599 N N . GLY A 1 344 ? 12.469 -2.984 -52.176 1.00 40.37 336 GLY A N 1
ATOM 2600 C CA . GLY A 1 344 ? 13.246 -1.772 -51.983 1.00 43.27 336 GLY A CA 1
ATOM 2601 C C . GLY A 1 344 ? 14.490 -1.753 -52.849 1.00 51.80 336 GLY A C 1
ATOM 2602 O O . GLY A 1 344 ? 14.829 -0.727 -53.440 1.00 49.97 336 GLY A O 1
ATOM 2603 N N . HIS A 1 345 ? 15.173 -2.899 -52.964 1.00 48.76 337 HIS A N 1
ATOM 2604 C CA . HIS A 1 345 ? 16.390 -2.932 -53.768 1.00 42.58 337 HIS A CA 1
ATOM 2605 C C . HIS A 1 345 ? 16.082 -2.797 -55.249 1.00 44.08 337 HIS A C 1
ATOM 2606 O O . HIS A 1 345 ? 16.885 -2.222 -55.996 1.00 48.39 337 HIS A O 1
ATOM 2613 N N . ILE A 1 346 ? 14.918 -3.288 -55.683 1.00 34.31 338 ILE A N 1
ATOM 2614 C CA . ILE A 1 346 ? 14.519 -3.089 -57.069 1.00 41.91 338 ILE A CA 1
ATOM 2615 C C . ILE A 1 346 ? 14.225 -1.616 -57.333 1.00 42.96 338 ILE A C 1
ATOM 2616 O O . ILE A 1 346 ? 14.501 -1.115 -58.432 1.00 48.60 338 ILE A O 1
ATOM 2621 N N . GLN A 1 347 ? 13.677 -0.897 -56.344 1.00 46.36 339 GLN A N 1
ATOM 2622 C CA . GLN A 1 347 ? 13.464 0.544 -56.517 1.00 53.79 339 GLN A CA 1
ATOM 2623 C C . GLN A 1 347 ? 14.779 1.264 -56.783 1.00 48.40 339 GLN A C 1
ATOM 2624 O O . GLN A 1 347 ? 14.850 2.139 -57.653 1.00 53.00 339 GLN A O 1
ATOM 2630 N N . VAL A 1 348 ? 15.830 0.909 -56.037 1.00 47.26 340 VAL A N 1
ATOM 2631 C CA . VAL A 1 348 ? 17.149 1.489 -56.277 1.00 49.13 340 VAL A CA 1
ATOM 2632 C C . VAL A 1 348 ? 17.616 1.171 -57.691 1.00 47.99 340 VAL A C 1
ATOM 2633 O O . VAL A 1 348 ? 18.041 2.055 -58.441 1.00 53.91 340 VAL A O 1
ATOM 2637 N N . PHE A 1 349 ? 17.530 -0.103 -58.077 1.00 53.41 341 PHE A N 1
ATOM 2638 C CA . PHE A 1 349 ? 17.952 -0.509 -59.412 1.00 48.24 341 PHE A CA 1
ATOM 2639 C C . PHE A 1 349 ? 17.169 0.236 -60.488 1.00 55.84 341 PHE A C 1
ATOM 2640 O O . PHE A 1 349 ? 17.720 0.585 -61.538 1.00 58.21 341 PHE A O 1
ATOM 2648 N N . ASN A 1 350 ? 15.885 0.511 -60.236 1.00 54.28 342 ASN A N 1
ATOM 2649 C CA . ASN A 1 350 ? 15.042 1.155 -61.239 1.00 55.66 342 ASN A CA 1
ATOM 2650 C C . ASN A 1 350 ? 15.341 2.636 -61.422 1.00 58.66 342 ASN A C 1
ATOM 2651 O O . ASN A 1 350 ? 14.822 3.233 -62.370 1.00 60.34 342 ASN A O 1
ATOM 2656 N N . GLN A 1 351 ? 16.155 3.242 -60.554 1.00 60.11 343 GLN A N 1
ATOM 2657 C CA . GLN A 1 351 ? 16.434 4.673 -60.686 1.00 61.78 343 GLN A CA 1
ATOM 2658 C C . GLN A 1 351 ? 17.249 4.977 -61.933 1.00 67.15 343 GLN A C 1
ATOM 2659 O O . GLN A 1 351 ? 17.039 6.007 -62.583 1.00 75.95 343 GLN A O 1
ATOM 2665 N N . GLY A 1 352 ? 18.187 4.105 -62.280 1.00 75.50 344 GLY A N 1
ATOM 2666 C CA . GLY A 1 352 ? 19.030 4.360 -63.429 1.00 78.85 344 GLY A CA 1
ATOM 2667 C C . GLY A 1 352 ? 18.695 3.506 -64.632 1.00 81.00 344 GLY A C 1
ATOM 2668 O O . GLY A 1 352 ? 18.001 2.490 -64.512 1.00 84.24 344 GLY A O 1
ATOM 2669 N N . LEU A 1 353 ? 19.170 3.922 -65.801 1.00 81.98 345 LEU A N 1
ATOM 2670 C CA . LEU A 1 353 ? 19.116 3.096 -66.997 1.00 80.59 345 LEU A CA 1
ATOM 2671 C C . LEU A 1 353 ? 20.381 2.251 -67.051 1.00 81.86 345 LEU A C 1
ATOM 2672 O O . LEU A 1 353 ? 21.493 2.786 -66.983 1.00 87.36 345 LEU A O 1
ATOM 2674 N N . HIS A 1 354 ? 20.213 0.937 -67.155 1.00 76.32 346 HIS A N 1
ATOM 2675 C CA . HIS A 1 354 ? 21.337 0.013 -67.174 1.00 76.39 346 HIS A CA 1
ATOM 2676 C C . HIS A 1 354 ? 21.426 -0.689 -68.519 1.00 76.09 346 HIS A C 1
ATOM 2677 O O . HIS A 1 354 ? 20.407 -1.026 -69.128 1.00 73.36 346 HIS A O 1
ATOM 2684 N N . SER A 1 355 ? 22.652 -0.904 -68.972 1.00 78.45 347 SER A N 1
ATOM 2685 C CA . SER A 1 355 ? 22.937 -1.736 -70.127 1.00 78.05 347 SER A CA 1
ATOM 2686 C C . SER A 1 355 ? 23.495 -3.073 -69.659 1.00 74.40 347 SER A C 1
ATOM 2687 O O . SER A 1 355 ? 23.901 -3.229 -68.505 1.00 72.92 347 SER A O 1
ATOM 2690 N N . TYR A 1 356 ? 23.506 -4.048 -70.571 1.00 80.68 348 TYR A N 1
ATOM 2691 C CA . TYR A 1 356 ? 24.163 -5.314 -70.267 1.00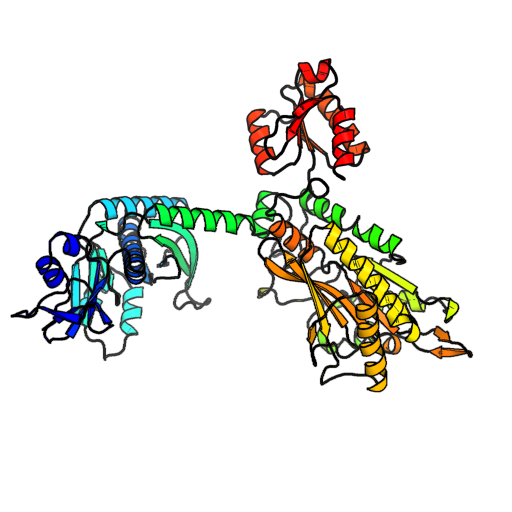 76.97 348 TYR A CA 1
ATOM 2692 C C . TYR A 1 356 ? 25.594 -5.081 -69.802 1.00 82.41 348 TYR A C 1
ATOM 2693 O O . TYR A 1 356 ? 26.112 -5.840 -68.975 1.00 81.70 348 TYR A O 1
ATOM 2702 N N . ARG A 1 357 ? 26.235 -4.023 -70.312 1.00 90.41 349 ARG A N 1
ATOM 2703 C CA . ARG A 1 357 ? 27.572 -3.641 -69.865 1.00 89.43 349 ARG A CA 1
ATOM 2704 C C . ARG A 1 357 ? 27.629 -3.444 -68.356 1.00 82.08 349 ARG A C 1
ATOM 2705 O O . ARG A 1 357 ? 28.620 -3.804 -67.710 1.00 82.72 349 ARG A O 1
ATOM 2713 N N . ASP A 1 358 ? 26.572 -2.871 -67.778 1.00 72.44 350 ASP A N 1
ATOM 2714 C CA . ASP A 1 358 ? 26.579 -2.490 -66.372 1.00 68.82 350 ASP A CA 1
ATOM 2715 C C . ASP A 1 358 ? 26.362 -3.669 -65.431 1.00 75.40 350 ASP A C 1
ATOM 2716 O O . ASP A 1 358 ? 26.789 -3.606 -64.273 1.00 68.79 350 ASP A O 1
ATOM 2721 N N . LEU A 1 359 ? 25.717 -4.736 -65.894 1.00 76.81 351 LEU A N 1
ATOM 2722 C CA . LEU A 1 359 ? 25.513 -5.899 -65.046 1.00 73.31 351 LEU A CA 1
ATOM 2723 C C . LEU A 1 359 ? 26.813 -6.693 -64.912 1.00 68.98 351 LEU A C 1
ATOM 2724 O O . LEU A 1 359 ? 27.642 -6.693 -65.824 1.00 69.57 351 LEU A O 1
ATOM 2729 N N . PRO A 1 360 ? 27.021 -7.378 -63.771 1.00 65.17 352 PRO A N 1
ATOM 2730 C CA . PRO A 1 360 ? 26.104 -7.485 -62.627 1.00 60.69 352 PRO A CA 1
ATOM 2731 C C . PRO A 1 360 ? 26.120 -6.260 -61.711 1.00 58.11 352 PRO A C 1
ATOM 2732 O O . PRO A 1 360 ? 27.172 -5.650 -61.530 1.00 62.74 352 PRO A O 1
ATOM 2736 N N . ILE A 1 361 ? 24.965 -5.906 -61.151 1.00 50.91 353 ILE A N 1
ATOM 2737 C CA . ILE A 1 361 ? 24.865 -4.879 -60.119 1.00 48.47 353 ILE A CA 1
ATOM 2738 C C . ILE A 1 361 ? 24.384 -5.556 -58.845 1.00 52.52 353 ILE A C 1
ATOM 2739 O O . ILE A 1 361 ? 23.390 -6.291 -58.866 1.00 56.85 353 ILE A O 1
ATOM 2744 N N . ARG A 1 362 ? 25.094 -5.321 -57.744 1.00 44.06 354 ARG A N 1
ATOM 2745 C CA . ARG A 1 362 ? 24.850 -6.014 -56.487 1.00 43.71 354 ARG A CA 1
ATOM 2746 C C . ARG A 1 362 ? 24.604 -4.997 -55.382 1.00 51.01 354 ARG A C 1
ATOM 2747 O O . ARG A 1 362 ? 25.420 -4.089 -55.180 1.00 49.19 354 ARG A O 1
ATOM 2755 N N . TYR A 1 363 ? 23.484 -5.144 -54.673 1.00 40.03 355 TYR A N 1
ATOM 2756 C CA . TYR A 1 363 ? 23.207 -4.341 -53.489 1.00 42.14 355 TYR A CA 1
ATOM 2757 C C . TYR A 1 363 ? 23.158 -5.246 -52.268 1.00 46.93 355 TYR A C 1
ATOM 2758 O O . TYR A 1 363 ? 22.589 -6.340 -52.318 1.00 51.46 355 TYR A O 1
ATOM 2767 N N . GLY A 1 364 ? 23.770 -4.796 -51.178 1.00 41.84 356 GLY A N 1
ATOM 2768 C CA . GLY A 1 364 ? 23.664 -5.473 -49.900 1.00 41.43 356 GLY A CA 1
ATOM 2769 C C . GLY A 1 364 ? 22.960 -4.568 -48.907 1.00 45.72 356 GLY A C 1
ATOM 2770 O O . GLY A 1 364 ? 22.978 -3.344 -49.044 1.00 41.34 356 GLY A O 1
ATOM 2771 N N . GLU A 1 365 ? 22.327 -5.174 -47.908 1.00 37.32 357 GLU A N 1
ATOM 2772 C CA . GLU A 1 365 ? 21.694 -4.348 -46.888 1.00 43.17 357 GLU A CA 1
ATOM 2773 C C . GLU A 1 365 ? 21.445 -5.166 -45.638 1.00 40.41 357 GLU A C 1
ATOM 2774 O O . GLU A 1 365 ? 20.830 -6.234 -45.701 1.00 43.26 357 GLU A O 1
ATOM 2780 N N . PHE A 1 366 ? 21.899 -4.646 -44.503 1.00 42.71 358 PHE A N 1
ATOM 2781 C CA . PHE A 1 366 ? 21.462 -5.152 -43.206 1.00 43.77 358 PHE A CA 1
ATOM 2782 C C . PHE A 1 366 ? 20.091 -4.535 -42.950 1.00 44.58 358 PHE A C 1
ATOM 2783 O O . PHE A 1 366 ? 19.946 -3.494 -42.301 1.00 41.24 358 PHE A O 1
ATOM 2791 N N . GLY A 1 367 ? 19.069 -5.168 -43.529 1.00 33.83 359 GLY A N 1
ATOM 2792 C CA . GLY A 1 367 ? 17.749 -4.564 -43.527 1.00 32.77 359 GLY A CA 1
ATOM 2793 C C . GLY A 1 367 ? 16.887 -4.947 -42.344 1.00 41.77 359 GLY A C 1
ATOM 2794 O O . GLY A 1 367 ? 16.559 -6.126 -42.169 1.00 47.94 359 GLY A O 1
ATOM 2795 N N . SER A 1 368 ? 16.497 -3.971 -41.528 1.00 36.41 360 SER A N 1
ATOM 2796 C CA . SER A 1 368 ? 15.614 -4.254 -40.402 1.00 40.89 360 SER A CA 1
ATOM 2797 C C . SER A 1 368 ? 14.234 -4.625 -40.928 1.00 43.94 360 SER A C 1
ATOM 2798 O O . SER A 1 368 ? 13.528 -3.780 -41.487 1.00 39.42 360 SER A O 1
ATOM 2801 N N . CYS A 1 369 ? 13.850 -5.888 -40.758 1.00 33.52 361 CYS A N 1
ATOM 2802 C CA . CYS A 1 369 ? 12.579 -6.390 -41.258 1.00 35.35 361 CYS A CA 1
ATOM 2803 C C . CYS A 1 369 ? 11.695 -6.837 -40.102 1.00 42.32 361 CYS A C 1
ATOM 2804 O O . CYS A 1 369 ? 12.167 -7.125 -38.995 1.00 46.04 361 CYS A O 1
ATOM 2807 N N . HIS A 1 370 ? 10.397 -6.876 -40.368 1.00 42.68 362 HIS A N 1
ATOM 2808 C CA . HIS A 1 370 ? 9.426 -7.330 -39.387 1.00 41.41 362 HIS A CA 1
ATOM 2809 C C . HIS A 1 370 ? 8.459 -8.296 -40.046 1.00 43.90 362 HIS A C 1
ATOM 2810 O O . HIS A 1 370 ? 8.097 -8.135 -41.213 1.00 43.58 362 HIS A O 1
ATOM 2817 N N . ARG A 1 371 ? 8.066 -9.312 -39.297 1.00 44.31 363 ARG A N 1
ATOM 2818 C CA . ARG A 1 371 ? 7.004 -10.210 -39.704 1.00 41.18 363 ARG A CA 1
ATOM 2819 C C . ARG A 1 371 ? 6.112 -10.427 -38.498 1.00 42.86 363 ARG A C 1
ATOM 2820 O O . ARG A 1 371 ? 6.601 -10.544 -37.370 1.00 48.21 363 ARG A O 1
ATOM 2828 N N . ASN A 1 372 ? 4.803 -10.466 -38.740 1.00 44.06 364 ASN A N 1
ATOM 2829 C CA . ASN A 1 372 ? 3.818 -10.653 -37.679 1.00 40.53 364 ASN A CA 1
ATOM 2830 C C . ASN A 1 372 ? 3.649 -12.143 -37.366 1.00 39.05 364 ASN A C 1
ATOM 2831 O O . ASN A 1 372 ? 2.578 -12.725 -37.513 1.00 42.41 364 ASN A O 1
ATOM 2836 N N . GLU A 1 373 ? 4.747 -12.765 -36.940 1.00 43.42 365 GLU A N 1
ATOM 2837 C CA . GLU A 1 373 ? 4.729 -14.187 -36.605 1.00 43.61 365 GLU A CA 1
ATOM 2838 C C . GLU A 1 373 ? 3.828 -14.442 -35.398 1.00 49.29 365 GLU A C 1
ATOM 2839 O O . GLU A 1 373 ? 3.673 -13.571 -34.537 1.00 52.70 365 GLU A O 1
ATOM 2845 N N . PRO A 1 374 ? 3.233 -15.634 -35.300 1.00 56.00 366 PRO A N 1
ATOM 2846 C CA . PRO A 1 374 ? 2.403 -15.939 -34.128 1.00 50.14 366 PRO A CA 1
ATOM 2847 C C . PRO A 1 374 ? 3.232 -15.878 -32.855 1.00 51.03 366 PRO A C 1
ATOM 2848 O O . PRO A 1 374 ? 4.357 -16.380 -32.800 1.00 53.83 366 PRO A O 1
ATOM 2852 N N . SER A 1 375 ? 2.668 -15.249 -31.820 1.00 49.49 367 SER A N 1
ATOM 2853 C CA . SER A 1 375 ? 3.463 -14.972 -30.628 1.00 46.21 367 SER A CA 1
ATOM 2854 C C . SER A 1 375 ? 3.804 -16.242 -29.862 1.00 55.06 367 SER A C 1
ATOM 2855 O O . SER A 1 375 ? 4.848 -16.300 -29.202 1.00 52.76 367 SER A O 1
ATOM 2858 N N . GLY A 1 376 ? 2.949 -17.263 -29.932 1.00 52.24 368 GLY A N 1
ATOM 2859 C CA . GLY A 1 376 ? 3.225 -18.494 -29.228 1.00 52.59 368 GLY A CA 1
ATOM 2860 C C . GLY A 1 376 ? 4.408 -19.271 -29.763 1.00 60.49 368 GLY A C 1
ATOM 2861 O O . GLY A 1 376 ? 4.915 -20.146 -29.058 1.00 63.28 368 GLY A O 1
ATOM 2862 N N . ALA A 1 377 ? 4.857 -18.973 -30.978 1.00 60.58 369 ALA A N 1
ATOM 2863 C CA . ALA A 1 377 ? 5.991 -19.650 -31.596 1.00 66.18 369 ALA A CA 1
ATOM 2864 C C . ALA A 1 377 ? 7.314 -18.901 -31.435 1.00 62.90 369 ALA A C 1
ATOM 2865 O O . ALA A 1 377 ? 8.332 -19.362 -31.958 1.00 59.58 369 ALA A O 1
ATOM 2867 N N . LEU A 1 378 ? 7.326 -17.765 -30.737 1.00 57.42 370 LEU A N 1
ATOM 2868 C CA . LEU A 1 378 ? 8.549 -16.988 -30.550 1.00 54.16 370 LEU A CA 1
ATOM 2869 C C . LEU A 1 378 ? 9.446 -17.632 -29.497 1.00 58.67 370 LEU A C 1
ATOM 2870 O O . LEU A 1 378 ? 8.969 -18.266 -28.553 1.00 61.49 370 LEU A O 1
ATOM 2875 N N . HIS A 1 379 ? 10.758 -17.457 -29.655 1.00 54.56 371 HIS A N 1
ATOM 2876 C CA . HIS A 1 379 ? 11.699 -18.136 -28.765 1.00 57.66 371 HIS A CA 1
ATOM 2877 C C . HIS A 1 379 ? 13.014 -17.370 -28.755 1.00 46.61 371 HIS A C 1
ATOM 2878 O O . HIS A 1 379 ? 13.716 -17.337 -29.772 1.00 46.12 371 HIS A O 1
ATOM 2885 N N . GLY A 1 380 ? 13.342 -16.776 -27.610 1.00 46.81 372 GLY A N 1
ATOM 2886 C CA . GLY A 1 380 ? 14.628 -16.128 -27.434 1.00 47.84 372 GLY A CA 1
ATOM 2887 C C . GLY A 1 380 ? 14.942 -15.226 -28.599 1.00 50.74 372 GLY A C 1
ATOM 2888 O O . GLY A 1 380 ? 14.095 -14.459 -29.058 1.00 51.02 372 GLY A O 1
ATOM 2889 N N . ILE A 1 381 ? 16.154 -15.348 -29.129 1.00 51.69 373 ILE A N 1
ATOM 2890 C CA . ILE A 1 381 ? 16.532 -14.647 -30.344 1.00 52.11 373 ILE A CA 1
ATOM 2891 C C . ILE A 1 381 ? 16.589 -15.593 -31.536 1.00 43.28 373 ILE A C 1
ATOM 2892 O O . ILE A 1 381 ? 17.022 -15.191 -32.623 1.00 42.33 373 ILE A O 1
ATOM 2897 N N . LEU A 1 382 ? 16.155 -16.845 -31.366 1.00 38.92 374 LEU A N 1
ATOM 2898 C CA . LEU A 1 382 ? 16.176 -17.783 -32.484 1.00 50.18 374 LEU A CA 1
ATOM 2899 C C . LEU A 1 382 ? 14.945 -17.629 -33.371 1.00 51.95 374 LEU A C 1
ATOM 2900 O O . LEU A 1 382 ? 15.044 -17.756 -34.594 1.00 57.46 374 LEU A O 1
ATOM 2905 N N . ARG A 1 383 ? 13.778 -17.370 -32.781 1.00 48.22 375 ARG A N 1
ATOM 2906 C CA . ARG A 1 383 ? 12.552 -17.122 -33.539 1.00 49.17 375 ARG A CA 1
ATOM 2907 C C . ARG A 1 383 ? 11.992 -15.781 -33.090 1.00 44.71 375 ARG A C 1
ATOM 2908 O O . ARG A 1 383 ? 11.524 -15.648 -31.956 1.00 42.88 375 ARG A O 1
ATOM 2916 N N . VAL A 1 384 ? 12.047 -14.787 -33.971 1.00 40.40 376 VAL A N 1
ATOM 2917 C CA . VAL A 1 384 ? 11.686 -13.423 -33.620 1.00 43.64 376 VAL A CA 1
ATOM 2918 C C . VAL A 1 384 ? 10.709 -12.881 -34.655 1.00 44.95 376 VAL A C 1
ATOM 2919 O O . VAL A 1 384 ? 10.493 -13.472 -35.714 1.00 42.85 376 VAL A O 1
ATOM 2923 N N . ARG A 1 385 ? 10.127 -11.728 -34.331 1.00 47.49 377 ARG A N 1
ATOM 2924 C CA . ARG A 1 385 ? 9.342 -10.973 -35.296 1.00 39.83 377 ARG A CA 1
ATOM 2925 C C . ARG A 1 385 ? 10.176 -9.936 -36.026 1.00 39.59 377 ARG A C 1
ATOM 2926 O O . ARG A 1 385 ? 9.840 -9.564 -37.155 1.00 43.94 377 ARG A O 1
ATOM 2934 N N . GLY A 1 386 ? 11.248 -9.455 -35.407 1.00 38.14 378 GLY A N 1
ATOM 2935 C CA . GLY A 1 386 ? 12.064 -8.418 -36.011 1.00 35.44 378 GLY A CA 1
ATOM 2936 C C . GLY A 1 386 ? 13.478 -8.906 -36.220 1.00 43.24 378 GLY A C 1
ATOM 2937 O O . GLY A 1 386 ? 14.165 -9.283 -35.262 1.00 46.46 378 GLY A O 1
ATOM 2938 N N . PHE A 1 387 ? 13.919 -8.935 -37.473 1.00 38.33 379 PHE A N 1
ATOM 2939 C CA . PHE A 1 387 ? 15.181 -9.576 -37.804 1.00 45.25 379 PHE A CA 1
ATOM 2940 C C . PHE A 1 387 ? 15.912 -8.764 -38.857 1.00 40.74 379 PHE A C 1
ATOM 2941 O O . PHE A 1 387 ? 15.301 -8.150 -39.731 1.00 38.12 379 PHE A O 1
ATOM 2949 N N . THR A 1 388 ? 17.234 -8.815 -38.778 1.00 39.13 380 THR A N 1
ATOM 2950 C CA . THR A 1 388 ? 18.129 -8.245 -39.768 1.00 34.77 380 THR A CA 1
ATOM 2951 C C . THR A 1 388 ? 18.968 -9.368 -40.360 1.00 35.47 380 THR A C 1
ATOM 2952 O O . THR A 1 388 ? 19.640 -10.098 -39.623 1.00 43.10 380 THR A O 1
ATOM 2956 N N . GLN A 1 389 ? 18.940 -9.506 -41.679 1.00 36.81 381 GLN A N 1
ATOM 2957 C CA . GLN A 1 389 ? 19.826 -10.449 -42.351 1.00 43.15 381 GLN A CA 1
ATOM 2958 C C . GLN A 1 389 ? 20.969 -9.709 -43.035 1.00 46.76 381 GLN A C 1
ATOM 2959 O O . GLN A 1 389 ? 20.873 -8.520 -43.341 1.00 44.91 381 GLN A O 1
ATOM 2965 N N . ASP A 1 390 ? 22.053 -10.441 -43.300 1.00 40.65 382 ASP A N 1
ATOM 2966 C CA . ASP A 1 390 ? 23.086 -9.984 -44.232 1.00 35.20 382 ASP A CA 1
ATOM 2967 C C . ASP A 1 390 ? 22.582 -10.169 -45.668 1.00 40.73 382 ASP A C 1
ATOM 2968 O O . ASP A 1 390 ? 23.151 -10.890 -46.490 1.00 46.13 382 ASP A O 1
ATOM 2973 N N . ASP A 1 391 ? 21.468 -9.499 -45.952 1.00 38.51 383 ASP A N 1
ATOM 2974 C CA . ASP A 1 391 ? 20.736 -9.686 -47.197 1.00 32.73 383 ASP A CA 1
ATOM 2975 C C . ASP A 1 391 ? 21.487 -9.045 -48.357 1.00 40.46 383 ASP A C 1
ATOM 2976 O O . ASP A 1 391 ? 22.334 -8.163 -48.178 1.00 38.28 383 ASP A O 1
ATOM 2981 N N . GLY A 1 392 ? 21.168 -9.501 -49.559 1.00 40.28 384 GLY A N 1
ATOM 2982 C CA . GLY A 1 392 ? 21.781 -8.950 -50.747 1.00 35.02 384 GLY A CA 1
ATOM 2983 C C . GLY A 1 392 ? 21.052 -9.415 -51.982 1.00 43.91 384 GLY A C 1
ATOM 2984 O O . GLY A 1 392 ? 20.415 -10.476 -51.993 1.00 44.83 384 GLY A O 1
ATOM 2985 N N . HIS A 1 393 ? 21.155 -8.608 -53.035 1.00 39.47 385 HIS A N 1
ATOM 2986 C CA . HIS A 1 393 ? 20.549 -8.971 -54.305 1.00 40.16 385 HIS A CA 1
ATOM 2987 C C . HIS A 1 393 ? 21.503 -8.664 -55.441 1.00 42.37 385 HIS A C 1
ATOM 2988 O O . HIS A 1 393 ? 22.120 -7.599 -55.473 1.00 47.50 385 HIS A O 1
ATOM 2995 N N . VAL A 1 394 ? 21.633 -9.619 -56.356 1.00 45.97 386 VAL A N 1
ATOM 2996 C CA . VAL A 1 394 ? 22.456 -9.479 -57.547 1.00 47.95 386 VAL A CA 1
ATOM 2997 C C . VAL A 1 394 ? 21.530 -9.389 -58.750 1.00 49.34 386 VAL A C 1
ATOM 2998 O O . VAL A 1 394 ? 20.648 -10.239 -58.928 1.00 57.14 386 VAL A O 1
ATOM 3002 N N . PHE A 1 395 ? 21.725 -8.360 -59.571 1.00 47.12 387 PHE A N 1
ATOM 3003 C CA . PHE A 1 395 ? 21.029 -8.233 -60.844 1.00 51.04 387 PHE A CA 1
ATOM 3004 C C . PHE A 1 395 ? 22.011 -8.591 -61.950 1.00 54.03 387 PHE A C 1
ATOM 3005 O O . PHE A 1 395 ? 23.068 -7.966 -62.069 1.00 61.04 387 PHE A O 1
ATOM 3013 N N . CYS A 1 396 ? 21.672 -9.603 -62.743 1.00 54.03 388 CYS A N 1
ATOM 3014 C CA . CYS A 1 396 ? 22.571 -10.099 -63.772 1.00 57.62 388 CYS A CA 1
ATOM 3015 C C . CYS A 1 396 ? 21.743 -10.639 -64.929 1.00 63.73 388 CYS A C 1
ATOM 3016 O O . CYS A 1 396 ? 20.533 -10.845 -64.811 1.00 66.73 388 CYS A O 1
ATOM 3019 N N . THR A 1 397 ? 22.407 -10.857 -66.060 1.00 66.45 389 THR A N 1
ATOM 3020 C CA . THR A 1 397 ? 21.787 -11.629 -67.123 1.00 72.64 389 THR A CA 1
ATOM 3021 C C . THR A 1 397 ? 21.787 -13.103 -66.737 1.00 69.41 389 THR A C 1
ATOM 3022 O O . THR A 1 397 ? 22.544 -13.538 -65.867 1.00 69.47 389 THR A O 1
ATOM 3026 N N . GLU A 1 398 ? 20.915 -13.879 -67.381 1.00 69.76 390 GLU A N 1
ATOM 3027 C CA . GLU A 1 398 ? 20.865 -15.299 -67.049 1.00 76.61 390 GLU A CA 1
ATOM 3028 C C . GLU A 1 398 ? 22.133 -16.030 -67.470 1.00 73.51 390 GLU A C 1
ATOM 3029 O O . GLU A 1 398 ? 22.450 -17.074 -66.892 1.00 75.62 390 GLU A O 1
ATOM 3035 N N . ASN A 1 399 ? 22.873 -15.493 -68.442 1.00 72.63 391 ASN A N 1
ATOM 3036 C CA . ASN A 1 399 ? 24.169 -16.057 -68.802 1.00 77.06 391 ASN A CA 1
ATOM 3037 C C . ASN A 1 399 ? 25.185 -15.955 -67.673 1.00 76.25 391 ASN A C 1
ATOM 3038 O O . ASN A 1 399 ? 26.127 -16.754 -67.632 1.00 79.47 391 ASN A O 1
ATOM 3043 N N . GLN A 1 400 ? 25.022 -14.997 -66.763 1.00 66.94 392 GLN A N 1
ATOM 3044 C CA . GLN A 1 400 ? 26.004 -14.747 -65.716 1.00 65.88 392 GLN A CA 1
ATOM 3045 C C . GLN A 1 400 ? 25.678 -15.442 -64.404 1.00 61.07 392 GLN A C 1
ATOM 3046 O O . GLN A 1 400 ? 26.468 -15.339 -63.459 1.00 56.25 392 GLN A O 1
ATOM 3052 N N . ILE A 1 401 ? 24.535 -16.130 -64.320 1.00 58.56 393 ILE A N 1
ATOM 3053 C CA . ILE A 1 401 ? 24.117 -16.744 -63.062 1.00 60.95 393 ILE A CA 1
ATOM 3054 C C . ILE A 1 401 ? 25.225 -17.623 -62.498 1.00 63.83 393 ILE A C 1
ATOM 3055 O O . ILE A 1 401 ? 25.558 -17.541 -61.308 1.00 62.04 393 ILE A O 1
ATOM 3060 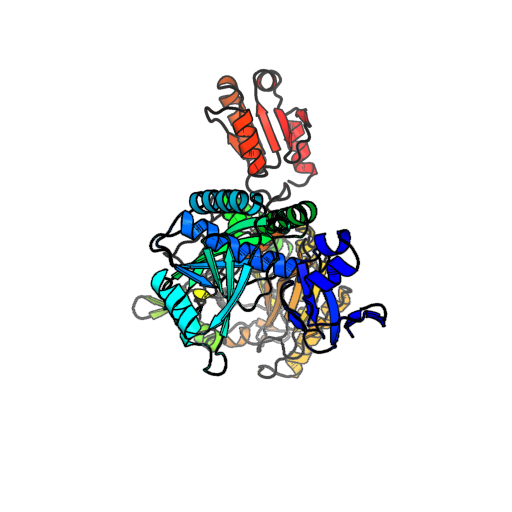N N . GLU A 1 402 ? 25.833 -18.453 -63.351 1.00 65.79 394 GLU A N 1
ATOM 3061 C CA . GLU A 1 402 ? 26.781 -19.451 -62.867 1.00 64.61 394 GLU A CA 1
ATOM 3062 C C . GLU A 1 402 ? 27.990 -18.796 -62.214 1.00 67.24 394 GLU A C 1
ATOM 3063 O O . GLU A 1 402 ? 28.326 -19.101 -61.065 1.00 76.20 394 GLU A O 1
ATOM 3069 N N . SER A 1 403 ? 28.655 -17.885 -62.931 1.00 65.92 395 SER A N 1
ATOM 3070 C CA . SER A 1 403 ? 29.823 -17.207 -62.371 1.00 63.85 395 SER A CA 1
ATOM 3071 C C . SER A 1 403 ? 29.484 -16.497 -61.065 1.00 61.90 395 SER A C 1
ATOM 3072 O O . SER A 1 403 ? 30.241 -16.575 -60.091 1.00 68.42 395 SER A O 1
ATOM 3075 N N . GLU A 1 404 ? 28.344 -15.806 -61.022 1.00 55.40 396 GLU A N 1
ATOM 3076 C CA . GLU A 1 404 ? 27.925 -15.143 -59.788 1.00 54.38 396 GLU A CA 1
ATOM 3077 C C . GLU A 1 404 ? 27.721 -16.138 -58.650 1.00 61.80 396 GLU A C 1
ATOM 3078 O O . GLU A 1 404 ? 28.025 -15.828 -57.493 1.00 55.15 396 GLU A O 1
ATOM 3084 N N . VAL A 1 405 ? 27.219 -17.337 -58.952 1.00 60.03 397 VAL A N 1
ATOM 3085 C CA . VAL A 1 405 ? 26.976 -18.314 -57.893 1.00 63.68 397 VAL A CA 1
ATOM 3086 C C . VAL A 1 405 ? 28.282 -18.925 -57.399 1.00 64.82 397 VAL A C 1
ATOM 3087 O O . VAL A 1 405 ? 28.444 -19.165 -56.196 1.00 65.66 397 VAL A O 1
ATOM 3091 N N . THR A 1 406 ? 29.231 -19.189 -58.306 1.00 65.21 398 THR A N 1
ATOM 3092 C CA . THR A 1 406 ? 30.533 -19.696 -57.876 1.00 61.06 398 THR A CA 1
ATOM 3093 C C . THR A 1 406 ? 31.236 -18.696 -56.966 1.00 66.22 398 THR A C 1
ATOM 3094 O O . THR A 1 406 ? 31.838 -19.082 -55.957 1.00 63.07 398 THR A O 1
ATOM 3098 N N . ALA A 1 407 ? 31.165 -17.405 -57.302 1.00 60.24 399 ALA A N 1
ATOM 3099 C CA . ALA A 1 407 ? 31.789 -16.394 -56.454 1.00 60.06 399 ALA A CA 1
ATOM 3100 C C . ALA A 1 407 ? 31.142 -16.377 -55.078 1.00 61.43 399 ALA A C 1
ATOM 3101 O O . ALA A 1 407 ? 31.833 -16.385 -54.052 1.00 60.15 399 ALA A O 1
ATOM 3103 N N . PHE A 1 408 ? 29.809 -16.380 -55.037 1.00 57.52 400 PHE A N 1
ATOM 3104 C CA . PHE A 1 408 ? 29.119 -16.374 -53.753 1.00 55.99 400 PHE A CA 1
ATOM 3105 C C . PHE A 1 408 ? 29.451 -17.625 -52.950 1.00 54.27 400 PHE A C 1
ATOM 3106 O O . PHE A 1 408 ? 29.628 -17.568 -51.726 1.00 53.66 400 PHE A O 1
ATOM 3114 N N . HIS A 1 409 ? 29.526 -18.771 -53.622 1.00 51.39 401 HIS A N 1
ATOM 3115 C CA . HIS A 1 409 ? 29.885 -20.002 -52.936 1.00 48.69 401 HIS A CA 1
ATOM 3116 C C . HIS A 1 409 ? 31.246 -19.869 -52.265 1.00 49.68 401 HIS A C 1
ATOM 3117 O O . HIS A 1 409 ? 31.408 -20.203 -51.084 1.00 54.14 401 HIS A O 1
ATOM 3124 N N . GLN A 1 410 ? 32.236 -19.368 -53.004 1.00 49.70 402 GLN A N 1
ATOM 3125 C CA . GLN A 1 410 ? 33.553 -19.151 -52.419 1.00 57.03 402 GLN A CA 1
ATOM 3126 C C . GLN A 1 410 ? 33.487 -18.151 -51.275 1.00 57.76 402 GLN A C 1
ATOM 3127 O O . GLN A 1 410 ? 34.157 -18.321 -50.250 1.00 62.68 402 GLN A O 1
ATOM 3133 N N . GLN A 1 411 ? 32.672 -17.105 -51.427 1.00 53.92 403 GLN A N 1
ATOM 3134 C CA . GLN A 1 411 ? 32.569 -16.095 -50.382 1.00 45.75 403 GLN A CA 1
ATOM 3135 C C . GLN A 1 411 ? 31.919 -16.666 -49.127 1.00 52.04 403 GLN A C 1
ATOM 3136 O O . GLN A 1 411 ? 32.369 -16.393 -48.008 1.00 49.47 403 GLN A O 1
ATOM 3142 N N . ALA A 1 412 ? 30.871 -17.477 -49.292 1.00 47.64 404 ALA A N 1
ATOM 3143 C CA . ALA A 1 412 ? 30.179 -18.032 -48.134 1.00 49.77 404 ALA A CA 1
ATOM 3144 C C . ALA A 1 412 ? 31.080 -18.988 -47.349 1.00 51.52 404 ALA A C 1
ATOM 3145 O O . ALA A 1 412 ? 31.149 -18.915 -46.115 1.00 50.38 404 ALA A O 1
ATOM 3147 N N . LEU A 1 413 ? 31.788 -19.886 -48.045 1.00 57.02 405 LEU A N 1
ATOM 3148 C CA . LEU A 1 413 ? 32.643 -20.849 -47.348 1.00 55.05 405 LEU A CA 1
ATOM 3149 C C . LEU A 1 413 ? 33.721 -20.146 -46.527 1.00 62.12 405 LEU A C 1
ATOM 3150 O O . LEU A 1 413 ? 34.001 -20.539 -45.388 1.00 61.03 405 LEU A O 1
ATOM 3155 N N . ALA A 1 414 ? 34.347 -19.111 -47.090 1.00 54.06 406 ALA A N 1
ATOM 3156 C CA . ALA A 1 414 ? 35.324 -18.342 -46.323 1.00 58.87 406 ALA A CA 1
ATOM 3157 C C . ALA A 1 414 ? 34.711 -17.781 -45.041 1.00 58.10 406 ALA A C 1
ATOM 3158 O O . ALA A 1 414 ? 35.358 -17.773 -43.986 1.00 60.17 406 ALA A O 1
ATOM 3160 N N . VAL A 1 415 ? 33.460 -17.325 -45.102 1.00 50.32 407 VAL A N 1
ATOM 3161 C CA . VAL A 1 415 ? 32.816 -16.803 -43.900 1.00 49.46 407 VAL A CA 1
ATOM 3162 C C . VAL A 1 415 ? 32.551 -17.925 -42.901 1.00 55.60 407 VAL A C 1
ATOM 3163 O O . VAL A 1 415 ? 32.798 -17.774 -41.698 1.00 55.13 407 VAL A O 1
ATOM 3167 N N . TYR A 1 416 ? 32.043 -19.066 -43.376 1.00 46.00 408 TYR A N 1
ATOM 3168 C CA . TYR A 1 416 ? 31.869 -20.209 -42.485 1.00 59.02 408 TYR A CA 1
ATOM 3169 C C . TYR A 1 416 ? 33.200 -20.619 -41.879 1.00 56.85 408 TYR A C 1
ATOM 3170 O O . TYR A 1 416 ? 33.289 -20.895 -40.678 1.00 59.75 408 TYR A O 1
ATOM 3179 N N . GLN A 1 417 ? 34.252 -20.637 -42.697 1.00 53.98 409 GLN A N 1
ATOM 3180 C CA . GLN A 1 417 ? 35.584 -20.941 -42.193 1.00 55.55 409 GLN A CA 1
ATOM 3181 C C . GLN A 1 417 ? 36.017 -19.927 -41.143 1.00 65.46 409 GLN A C 1
ATOM 3182 O O . GLN A 1 417 ? 36.598 -20.298 -40.117 1.00 72.07 409 GLN A O 1
ATOM 3188 N N . HIS A 1 418 ? 35.722 -18.640 -41.369 1.00 57.26 410 HIS A N 1
ATOM 3189 C CA . HIS A 1 418 ? 36.157 -17.623 -40.418 1.00 53.54 410 HIS A CA 1
ATOM 3190 C C . HIS A 1 418 ? 35.523 -17.848 -39.051 1.00 47.98 410 HIS A C 1
ATOM 3191 O O . HIS A 1 418 ? 36.189 -17.706 -38.019 1.00 50.41 410 HIS A O 1
ATOM 3198 N N . PHE A 1 419 ? 34.245 -18.223 -39.022 1.00 50.61 411 PHE A N 1
ATOM 3199 C CA . PHE A 1 419 ? 33.553 -18.474 -37.766 1.00 59.54 411 PHE A CA 1
ATOM 3200 C C . PHE A 1 419 ? 33.759 -19.892 -37.238 1.00 62.74 411 PHE A C 1
ATOM 3201 O O . PHE A 1 419 ? 33.033 -20.304 -36.328 1.00 73.86 411 PHE A O 1
ATOM 3209 N N . GLY A 1 420 ? 34.721 -20.639 -37.771 1.00 63.57 412 GLY A N 1
ATOM 3210 C CA . GLY A 1 420 ? 34.992 -21.973 -37.249 1.00 75.57 412 GLY A CA 1
ATOM 3211 C C . GLY A 1 420 ? 33.861 -22.963 -37.434 1.00 77.53 412 GLY A C 1
ATOM 3212 O O . GLY A 1 420 ? 33.590 -23.768 -36.534 1.00 85.39 412 GLY A O 1
ATOM 3213 N N . PHE A 1 421 ? 33.182 -22.914 -38.576 1.00 70.58 413 PHE A N 1
ATOM 3214 C CA . PHE A 1 421 ? 32.181 -23.908 -38.962 1.00 67.45 413 PHE A CA 1
ATOM 3215 C C . PHE A 1 421 ? 32.781 -24.705 -40.114 1.00 75.44 413 PHE A C 1
ATOM 3216 O O . PHE A 1 421 ? 32.704 -24.294 -41.274 1.00 72.02 413 PHE A O 1
ATOM 3224 N N . ASP A 1 422 ? 33.383 -25.849 -39.786 1.00 80.99 414 ASP A N 1
ATOM 3225 C CA . ASP A 1 422 ? 34.077 -26.655 -40.778 1.00 86.90 414 ASP A CA 1
ATOM 3226 C C . ASP A 1 422 ? 33.197 -27.730 -41.406 1.00 88.19 414 ASP A C 1
ATOM 3227 O O . ASP A 1 422 ? 33.499 -28.178 -42.518 1.00 84.32 414 ASP A O 1
ATOM 3229 N N . GLU A 1 423 ? 32.126 -28.152 -40.734 1.00 81.24 415 GLU A N 1
ATOM 3230 C CA . GLU A 1 423 ? 31.240 -29.186 -41.258 1.00 80.87 415 GLU A CA 1
ATOM 3231 C C . GLU A 1 423 ? 30.085 -28.528 -42.007 1.00 78.44 415 GLU A C 1
ATOM 3232 O O . GLU A 1 423 ? 29.269 -27.824 -41.404 1.00 79.62 415 GLU A O 1
ATOM 3238 N N . ILE A 1 424 ? 30.008 -28.776 -43.312 1.00 75.98 416 ILE A N 1
ATOM 3239 C CA . ILE A 1 424 ? 29.005 -28.165 -44.170 1.00 79.06 416 ILE A CA 1
ATOM 3240 C C . ILE A 1 424 ? 28.247 -29.251 -44.919 1.00 81.98 416 ILE A C 1
ATOM 3241 O O . ILE A 1 424 ? 28.778 -30.331 -45.196 1.00 79.36 416 ILE A O 1
ATOM 3246 N N . GLN A 1 425 ? 26.985 -28.962 -45.231 1.00 76.23 417 GLN A N 1
ATOM 3247 C CA . GLN A 1 425 ? 26.195 -29.771 -46.149 1.00 71.14 417 GLN A CA 1
ATOM 3248 C C . GLN A 1 425 ? 25.441 -28.827 -47.075 1.00 68.99 417 GLN A C 1
ATOM 3249 O O . GLN A 1 425 ? 24.804 -27.876 -46.613 1.00 64.97 417 GLN A O 1
ATOM 3251 N N . ILE A 1 426 ? 25.526 -29.088 -48.374 1.00 68.96 418 ILE A N 1
ATOM 3252 C CA . ILE A 1 426 ? 24.984 -28.224 -49.414 1.00 67.33 418 ILE A CA 1
ATOM 3253 C C . ILE A 1 426 ? 23.801 -28.924 -50.069 1.00 68.98 418 ILE A C 1
ATOM 3254 O O . ILE A 1 426 ? 23.858 -30.127 -50.360 1.00 63.60 418 ILE A O 1
ATOM 3259 N N . LYS A 1 427 ? 22.731 -28.169 -50.315 1.00 63.22 419 LYS A N 1
ATOM 3260 C CA . LYS A 1 427 ? 21.538 -28.732 -50.930 1.00 67.40 419 LYS A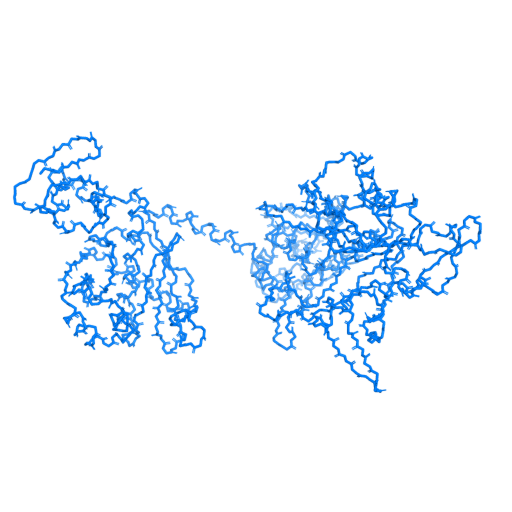 CA 1
ATOM 3261 C C . LYS A 1 427 ? 21.013 -27.788 -52.000 1.00 67.75 419 LYS A C 1
ATOM 3262 O O . LYS A 1 427 ? 21.175 -26.567 -51.905 1.00 67.27 419 LYS A O 1
ATOM 3268 N N . ILE A 1 428 ? 20.389 -28.370 -53.024 1.00 62.48 420 ILE A N 1
ATOM 3269 C CA . ILE A 1 428 ? 19.735 -27.620 -54.093 1.00 65.64 420 ILE A CA 1
ATOM 3270 C C . ILE A 1 428 ? 18.250 -27.950 -54.073 1.00 71.84 420 ILE A C 1
ATOM 3271 O O . ILE A 1 428 ? 17.865 -29.121 -54.201 1.00 77.62 420 ILE A O 1
ATOM 3276 N N . ALA A 1 429 ? 17.419 -26.921 -53.933 1.00 63.49 421 ALA A N 1
ATOM 3277 C CA . ALA A 1 429 ? 15.971 -27.068 -54.002 1.00 65.80 421 ALA A CA 1
ATOM 3278 C C . ALA A 1 429 ? 15.505 -26.845 -55.437 1.00 66.63 421 ALA A C 1
ATOM 3279 O O . ALA A 1 429 ? 15.821 -25.818 -56.046 1.00 71.28 421 ALA A O 1
ATOM 3281 N N . LEU A 1 430 ? 14.748 -27.804 -55.968 1.00 59.65 422 LEU A N 1
ATOM 3282 C CA . LEU A 1 430 ? 14.392 -27.860 -57.379 1.00 59.98 422 LEU A CA 1
ATOM 3283 C C . LEU A 1 430 ? 12.953 -27.391 -57.598 1.00 60.39 422 LEU A C 1
ATOM 3284 O O . LEU A 1 430 ? 12.229 -27.055 -56.660 1.00 78.00 422 LEU A O 1
ATOM 3289 N N . ARG A 1 431 ? 12.537 -27.398 -58.863 1.00 64.41 423 ARG A N 1
ATOM 3290 C CA . ARG A 1 431 ? 11.270 -26.797 -59.263 1.00 67.17 423 ARG A CA 1
ATOM 3291 C C . ARG A 1 431 ? 10.098 -27.424 -58.510 1.00 72.39 423 ARG A C 1
ATOM 3292 O O . ARG A 1 431 ? 9.946 -28.654 -58.513 1.00 77.44 423 ARG A O 1
ATOM 3300 N N . PRO A 1 432 ? 9.264 -26.623 -57.857 1.00 72.51 424 PRO A N 1
ATOM 3301 C CA . PRO A 1 432 ? 8.121 -27.161 -57.118 1.00 73.19 424 PRO A CA 1
ATOM 3302 C C . PRO A 1 432 ? 6.938 -27.400 -58.043 1.00 75.21 424 PRO A C 1
ATOM 3303 O O . PRO A 1 432 ? 6.907 -26.946 -59.187 1.00 74.41 424 PRO A O 1
ATOM 3307 N N . GLU A 1 433 ? 5.942 -28.112 -57.508 1.00 77.37 425 GLU A N 1
ATOM 3308 C CA . GLU A 1 433 ? 4.754 -28.435 -58.293 1.00 87.90 425 GLU A CA 1
ATOM 3309 C C . GLU A 1 433 ? 4.044 -27.172 -58.764 1.00 86.55 425 GLU A C 1
ATOM 3310 O O . GLU A 1 433 ? 3.771 -27.007 -59.958 1.00 87.57 425 GLU A O 1
ATOM 3316 N N . SER A 1 434 ? 3.734 -26.269 -57.837 1.00 85.05 426 SER A N 1
ATOM 3317 C CA . SER A 1 434 ? 3.143 -24.977 -58.177 1.00 88.32 426 SER A CA 1
ATOM 3318 C C . SER A 1 434 ? 4.283 -23.987 -58.379 1.00 87.25 426 SER A C 1
ATOM 3319 O O . SER A 1 434 ? 4.868 -23.489 -57.414 1.00 91.17 426 SER A O 1
ATOM 3322 N N . ARG A 1 435 ? 4.604 -23.702 -59.639 1.00 83.53 427 ARG A N 1
ATOM 3323 C CA . ARG A 1 435 ? 5.753 -22.879 -59.982 1.00 80.33 427 ARG A CA 1
ATOM 3324 C C . ARG A 1 435 ? 5.393 -21.962 -61.140 1.00 83.87 427 ARG A C 1
ATOM 3325 O O . ARG A 1 435 ? 4.394 -22.161 -61.835 1.00 90.45 427 A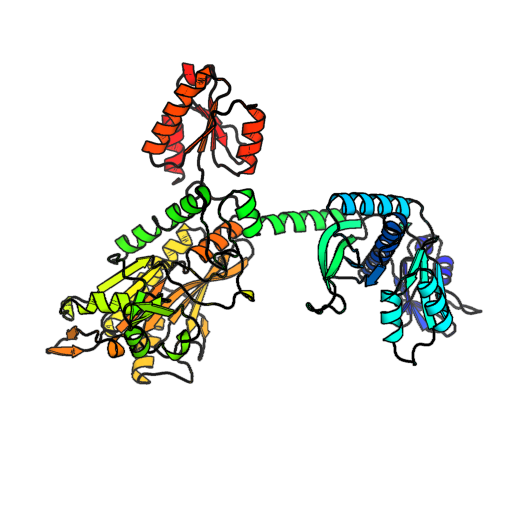RG A O 1
ATOM 3333 N N . LEU A 1 436 ? 6.227 -20.947 -61.343 1.00 78.62 428 LEU A N 1
ATOM 3334 C CA . LEU A 1 436 ? 6.052 -19.980 -62.414 1.00 75.16 428 LEU A CA 1
ATOM 3335 C C . LEU A 1 436 ? 7.284 -20.003 -63.314 1.00 78.52 428 LEU A C 1
ATOM 3336 O O . LEU A 1 436 ? 8.355 -20.474 -62.921 1.00 77.05 428 LEU A O 1
ATOM 3341 N N . GLY A 1 437 ? 7.118 -19.515 -64.541 1.00 76.96 429 GLY A N 1
ATOM 3342 C CA . GLY A 1 437 ? 8.204 -19.465 -65.499 1.00 80.84 429 GLY A CA 1
ATOM 3343 C C . GLY A 1 437 ? 8.284 -20.703 -66.381 1.00 84.57 429 GLY A C 1
ATOM 3344 O O . GLY A 1 437 ? 7.779 -21.777 -66.052 1.00 80.05 429 GLY A O 1
ATOM 3345 N N . ASP A 1 438 ? 8.941 -20.533 -67.530 1.00 88.96 430 ASP A N 1
ATOM 3346 C CA . ASP A 1 438 ? 9.083 -21.621 -68.494 1.00 90.55 430 ASP A CA 1
ATOM 3347 C C . ASP A 1 438 ? 9.872 -22.777 -67.901 1.00 84.91 430 ASP A C 1
ATOM 3348 O O . ASP A 1 438 ? 10.804 -22.575 -67.117 1.00 84.78 430 ASP A O 1
ATOM 3353 N N . ASP A 1 439 ? 9.493 -23.999 -68.290 1.00 84.93 431 ASP A N 1
ATOM 3354 C CA . ASP A 1 439 ? 10.321 -25.162 -67.989 1.00 80.78 431 ASP A CA 1
ATOM 3355 C C . ASP A 1 439 ? 11.732 -24.982 -68.530 1.00 80.70 431 ASP A C 1
ATOM 3356 O O . ASP A 1 439 ? 12.708 -25.401 -67.897 1.00 86.53 431 ASP A O 1
ATOM 3361 N N . ALA A 1 440 ? 11.860 -24.367 -69.708 1.00 75.59 432 ALA A N 1
ATOM 3362 C CA . ALA A 1 440 ? 13.184 -24.082 -70.246 1.00 74.37 432 ALA A CA 1
ATOM 3363 C C . ALA A 1 440 ? 13.940 -23.090 -69.369 1.00 80.68 432 ALA A C 1
ATOM 3364 O O . ALA A 1 440 ? 15.166 -23.186 -69.235 1.00 81.71 432 ALA A O 1
ATOM 3366 N N . THR A 1 441 ? 13.232 -22.139 -68.754 1.00 79.42 433 THR A N 1
ATOM 3367 C CA . THR A 1 441 ? 13.895 -21.185 -67.870 1.00 66.91 433 THR A CA 1
ATOM 3368 C C . THR A 1 441 ? 14.304 -21.844 -66.558 1.00 66.85 433 THR A C 1
ATOM 3369 O O . THR A 1 441 ? 15.377 -21.551 -66.017 1.00 63.60 433 THR A O 1
ATOM 3373 N N . TRP A 1 442 ? 13.459 -22.732 -66.025 1.00 70.05 434 TRP A N 1
ATOM 3374 C CA . TRP A 1 442 ? 13.873 -23.547 -64.887 1.00 72.12 434 TRP A CA 1
ATOM 3375 C C . TRP A 1 442 ? 15.010 -24.489 -65.261 1.00 75.82 434 TRP A C 1
ATOM 3376 O O . TRP A 1 442 ? 15.825 -24.849 -64.404 1.00 71.64 434 TRP A O 1
ATOM 3387 N N . ASP A 1 443 ? 15.077 -24.911 -66.527 1.00 78.21 435 ASP A N 1
ATOM 3388 C CA . ASP A 1 443 ? 16.218 -25.698 -66.981 1.00 79.09 435 ASP A CA 1
ATOM 3389 C C . ASP A 1 443 ? 17.508 -24.894 -66.864 1.00 73.66 435 ASP A C 1
ATOM 3390 O O . ASP A 1 443 ? 18.485 -25.350 -66.259 1.00 80.72 435 ASP A O 1
ATOM 3395 N N . LYS A 1 444 ? 17.526 -23.685 -67.428 1.00 73.68 436 LYS A N 1
ATOM 3396 C CA . LYS A 1 444 ? 18.736 -22.867 -67.387 1.00 77.38 436 LYS A CA 1
ATOM 3397 C C . LYS A 1 444 ? 19.145 -22.555 -65.951 1.00 79.78 436 LYS A C 1
ATOM 3398 O O . LYS A 1 444 ? 20.318 -22.694 -65.585 1.00 87.26 436 LYS A O 1
ATOM 3400 N N . ALA A 1 445 ? 18.186 -22.152 -65.114 1.00 76.03 437 ALA A N 1
ATOM 3401 C CA . ALA A 1 445 ? 18.532 -21.734 -63.756 1.00 71.30 437 ALA A CA 1
ATOM 3402 C C . ALA A 1 445 ? 19.021 -22.908 -62.913 1.00 75.13 437 ALA A C 1
ATOM 3403 O O . ALA A 1 445 ? 19.994 -22.773 -62.161 1.00 77.48 437 ALA A O 1
ATOM 3405 N N . GLU A 1 446 ? 18.361 -24.065 -63.017 1.00 62.74 438 GLU A N 1
ATOM 3406 C CA . GLU A 1 446 ? 18.794 -25.229 -62.248 1.00 71.82 438 GLU A CA 1
ATOM 3407 C C . GLU A 1 446 ? 20.165 -25.712 -62.707 1.00 75.11 438 GLU A C 1
ATOM 3408 O O . GLU A 1 446 ? 21.034 -26.022 -61.884 1.00 75.64 438 GLU A O 1
ATOM 3414 N N . GLY A 1 447 ? 20.369 -25.798 -64.022 1.00 71.84 439 GLY A N 1
ATOM 3415 C CA . GLY A 1 447 ? 21.664 -26.206 -64.531 1.00 69.75 439 GLY A CA 1
ATOM 3416 C C . GLY A 1 447 ? 22.769 -25.237 -64.164 1.00 75.29 439 GLY A C 1
ATOM 3417 O O . GLY A 1 447 ? 23.922 -25.641 -63.982 1.00 71.24 439 GLY A O 1
ATOM 3418 N N . ALA A 1 448 ? 22.437 -23.948 -64.044 1.00 68.19 440 ALA A N 1
ATOM 3419 C CA . ALA A 1 448 ? 23.442 -22.971 -63.651 1.00 61.72 440 ALA A CA 1
ATOM 3420 C C . ALA A 1 448 ? 23.904 -23.216 -62.223 1.00 64.23 440 ALA A C 1
ATOM 3421 O O . ALA A 1 448 ? 25.089 -23.058 -61.911 1.00 64.13 440 ALA A O 1
ATOM 3423 N N . LEU A 1 449 ? 22.985 -23.612 -61.341 1.00 66.22 441 LEU A N 1
ATOM 3424 C CA . LEU A 1 449 ? 23.383 -23.914 -59.973 1.00 67.32 441 LEU A CA 1
ATOM 3425 C C . LEU A 1 449 ? 24.200 -25.2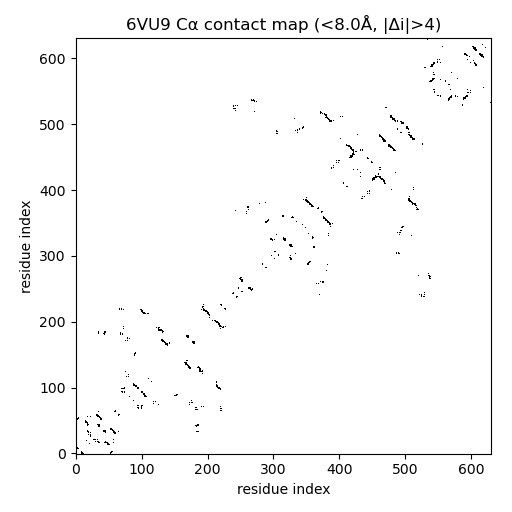00 -59.904 1.00 70.24 441 LEU A C 1
ATOM 3426 O O . LEU A 1 449 ? 25.099 -25.315 -59.063 1.00 71.06 441 LEU A O 1
ATOM 3431 N N . ARG A 1 450 ? 23.923 -26.163 -60.788 1.00 68.25 442 ARG A N 1
ATOM 3432 C CA . ARG A 1 450 ? 24.701 -27.398 -60.793 1.00 76.30 442 ARG A CA 1
ATOM 3433 C C . ARG A 1 450 ? 26.098 -27.163 -61.350 1.00 79.04 442 ARG A C 1
ATOM 3434 O O . ARG A 1 450 ? 27.089 -27.605 -60.760 1.00 72.56 442 ARG A O 1
ATOM 3442 N N . SER A 1 451 ? 26.197 -26.465 -62.489 1.00 80.01 443 SER A N 1
ATOM 3443 C CA . SER A 1 451 ? 27.507 -26.183 -63.074 1.00 78.17 443 SER A CA 1
ATOM 3444 C C . SER A 1 451 ? 28.384 -25.399 -62.110 1.00 75.72 443 SER A C 1
ATOM 3445 O O . SER A 1 451 ? 29.603 -25.601 -62.067 1.00 79.51 443 SER A O 1
ATOM 3448 N N . ALA A 1 452 ? 27.778 -24.513 -61.323 1.00 67.52 444 ALA A N 1
ATOM 3449 C CA . ALA A 1 452 ? 28.550 -23.681 -60.410 1.00 74.99 444 ALA A CA 1
ATOM 3450 C C . ALA A 1 452 ? 29.181 -24.518 -59.307 1.00 79.17 444 ALA A C 1
ATOM 3451 O O . ALA A 1 452 ? 30.381 -24.399 -59.030 1.00 85.00 444 ALA A O 1
ATOM 3453 N N . LEU A 1 453 ? 28.385 -25.376 -58.668 1.00 77.28 445 LEU A N 1
ATOM 3454 C CA . LEU A 1 453 ? 28.920 -26.208 -57.597 1.00 74.06 445 LEU A CA 1
ATOM 3455 C C . LEU A 1 453 ? 29.911 -27.237 -58.124 1.00 77.18 445 LEU A C 1
ATOM 3456 O O . LEU A 1 453 ? 30.854 -27.597 -57.411 1.00 77.35 445 LEU A O 1
ATOM 3461 N N . THR A 1 454 ? 29.732 -27.714 -59.359 1.00 75.07 446 THR A N 1
ATOM 3462 C CA . THR A 1 454 ? 30.713 -28.633 -59.933 1.00 86.09 446 THR A CA 1
ATOM 3463 C C . THR A 1 454 ? 32.064 -27.950 -60.102 1.00 82.48 446 THR A C 1
ATOM 3464 O O . THR A 1 454 ? 33.099 -28.499 -59.715 1.00 81.82 446 THR A O 1
ATOM 3468 N N . ALA A 1 455 ? 32.069 -26.737 -60.662 1.00 86.31 447 ALA A N 1
ATOM 3469 C CA . ALA A 1 455 ? 33.323 -26.012 -60.847 1.00 84.51 447 ALA A CA 1
ATOM 3470 C C . ALA A 1 455 ? 34.056 -25.799 -59.527 1.00 83.04 447 ALA A C 1
ATOM 3471 O O . ALA A 1 455 ? 35.291 -25.763 -59.504 1.00 86.95 447 ALA A O 1
ATOM 3473 N N . CYS A 1 456 ? 33.320 -25.664 -58.425 1.00 77.76 448 CYS A N 1
ATOM 3474 C CA . CYS A 1 456 ? 33.900 -25.526 -57.097 1.00 72.30 448 CYS A CA 1
ATOM 3475 C C . CYS A 1 456 ? 34.175 -26.870 -56.427 1.00 84.16 448 CYS A C 1
ATOM 3476 O O . CYS A 1 456 ? 34.568 -26.893 -55.255 1.00 81.76 448 CYS A O 1
ATOM 3479 N N . GLY A 1 457 ? 33.969 -27.982 -57.138 1.00 83.28 449 GLY A N 1
ATOM 3480 C CA . GLY A 1 457 ? 34.333 -29.299 -56.649 1.00 78.03 449 GLY A CA 1
ATOM 3481 C C . GLY A 1 457 ? 33.653 -29.710 -55.360 1.00 75.81 449 GLY A C 1
ATOM 3482 O O . GLY A 1 457 ? 34.308 -30.220 -54.445 1.00 80.63 449 GLY A O 1
ATOM 3483 N N . VAL A 1 458 ? 32.342 -29.507 -55.275 1.00 68.65 450 VAL A N 1
ATOM 3484 C CA . VAL A 1 458 ? 31.583 -29.808 -54.068 1.00 74.91 450 VAL A CA 1
ATOM 3485 C C . VAL A 1 458 ? 30.460 -30.774 -54.414 1.00 73.25 450 VAL A C 1
ATOM 3486 O O . VAL A 1 458 ? 29.925 -30.766 -55.527 1.00 75.48 450 VAL A O 1
ATOM 3488 N N . GLU A 1 459 ? 30.105 -31.609 -53.445 1.00 75.42 451 GLU A N 1
ATOM 3489 C CA . GLU A 1 459 ? 28.916 -32.441 -53.546 1.00 78.94 451 GLU A CA 1
ATOM 3490 C C . GLU A 1 459 ? 27.703 -31.671 -53.041 1.00 69.21 451 GLU A C 1
ATOM 3491 O O . GLU A 1 459 ? 27.821 -30.684 -52.307 1.00 65.62 451 GLU A O 1
ATOM 3497 N N . TRP A 1 460 ? 26.519 -32.130 -53.444 1.00 67.10 452 TRP A N 1
ATOM 3498 C CA . TRP A 1 460 ? 25.297 -31.486 -52.981 1.00 76.86 452 TRP A CA 1
ATOM 3499 C C . TRP A 1 460 ? 24.154 -32.482 -53.039 1.00 74.20 452 TRP A C 1
ATOM 3500 O O . TRP A 1 460 ? 24.107 -33.344 -53.918 1.00 73.06 452 TRP A O 1
ATOM 3511 N N . GLN A 1 461 ? 23.235 -32.355 -52.086 1.00 76.65 453 GLN A N 1
ATOM 3512 C CA . GLN A 1 461 ? 22.010 -33.140 -52.063 1.00 78.69 453 GLN A CA 1
ATOM 3513 C C . GLN A 1 461 ? 20.919 -32.388 -52.814 1.00 77.81 453 GLN A C 1
ATOM 3514 O O . GLN A 1 461 ? 20.757 -31.177 -52.637 1.00 75.73 453 GLN A O 1
ATOM 3520 N N . GLU A 1 462 ? 20.171 -33.095 -53.654 1.00 74.46 454 GLU A N 1
ATOM 3521 C CA . GLU A 1 462 ? 19.111 -32.455 -54.417 1.00 76.52 454 GLU A CA 1
ATOM 3522 C C . GLU A 1 462 ? 17.777 -32.678 -53.724 1.00 71.83 454 GLU A C 1
ATOM 3523 O O . GLU A 1 462 ? 17.537 -33.739 -53.148 1.00 74.98 454 GLU A O 1
ATOM 3529 N N . LEU A 1 463 ? 16.928 -31.650 -53.746 1.00 70.86 455 LEU A N 1
ATOM 3530 C CA . LEU A 1 463 ? 15.637 -31.668 -53.060 1.00 70.07 455 LEU A CA 1
ATOM 3531 C C . LEU A 1 463 ? 14.535 -31.489 -54.096 1.00 71.65 455 LEU A C 1
ATOM 3532 O O . LEU A 1 463 ? 14.127 -30.353 -54.391 1.00 65.84 455 LEU A O 1
ATOM 3537 N N . PRO A 1 464 ? 14.032 -32.577 -54.683 1.00 68.25 456 PRO A N 1
ATOM 3538 C CA . PRO A 1 464 ? 12.924 -32.455 -55.638 1.00 72.09 456 PRO A CA 1
ATOM 3539 C C . PRO A 1 464 ? 11.754 -31.686 -55.041 1.00 74.54 456 PRO A C 1
ATOM 3540 O O . PRO A 1 464 ? 11.381 -31.883 -53.882 1.00 79.10 456 PRO A O 1
ATOM 3544 N N . GLY A 1 465 ? 11.193 -30.779 -55.840 1.00 74.08 457 GLY A N 1
ATOM 3545 C CA . GLY A 1 465 ? 9.992 -30.048 -55.485 1.00 72.50 457 GLY A CA 1
ATOM 3546 C C . GLY A 1 465 ? 10.111 -29.032 -54.366 1.00 73.40 457 GLY A C 1
ATOM 3547 O O . GLY A 1 465 ? 9.104 -28.400 -54.029 1.00 73.53 457 GLY A O 1
ATOM 3548 N N . GLU A 1 466 ? 11.292 -28.829 -53.785 1.00 74.59 458 GLU A N 1
ATOM 3549 C CA . GLU A 1 466 ? 11.406 -27.990 -52.595 1.00 70.36 458 GLU A CA 1
ATOM 3550 C C . GLU A 1 466 ? 11.751 -26.532 -52.888 1.00 72.55 458 GLU A C 1
ATOM 3551 O O . GLU A 1 466 ? 11.860 -25.741 -51.945 1.00 67.63 458 GLU A O 1
ATOM 3557 N N . GLY A 1 467 ? 11.925 -26.146 -54.149 1.00 71.93 459 GLY A N 1
ATOM 3558 C CA . GLY A 1 467 ? 12.299 -24.777 -54.440 1.00 59.89 459 GLY A CA 1
ATOM 3559 C C . GLY A 1 467 ? 11.132 -23.811 -54.338 1.00 60.96 459 GLY A C 1
ATOM 3560 O O . GLY A 1 467 ? 9.965 -24.201 -54.294 1.00 68.88 459 GLY A O 1
ATOM 3561 N N . ALA A 1 468 ? 11.464 -22.523 -54.280 1.00 57.41 460 ALA A N 1
ATOM 3562 C CA . ALA A 1 468 ? 10.445 -21.487 -54.334 1.00 54.94 460 ALA A CA 1
ATOM 3563 C C . ALA A 1 468 ? 9.727 -21.533 -55.681 1.00 68.46 460 ALA A C 1
ATOM 3564 O O . ALA A 1 468 ? 10.184 -22.168 -56.638 1.00 66.07 460 ALA A O 1
ATOM 3566 N N . PHE A 1 469 ? 8.578 -20.853 -55.750 1.00 62.73 461 PHE A N 1
ATOM 3567 C CA . PHE A 1 469 ? 7.838 -20.835 -57.004 1.00 64.32 461 PHE A CA 1
ATOM 3568 C C . PHE A 1 469 ? 8.526 -19.978 -58.055 1.00 61.08 461 PHE A C 1
ATOM 3569 O O . PHE A 1 469 ? 8.208 -20.102 -59.241 1.00 62.63 461 PHE A O 1
ATOM 3577 N N . TYR A 1 470 ? 9.451 -19.111 -57.646 1.00 54.51 462 TYR A N 1
ATOM 3578 C CA . TYR A 1 470 ? 10.089 -18.164 -58.550 1.00 58.96 462 TYR A CA 1
ATOM 3579 C C . TYR A 1 470 ? 11.531 -18.528 -58.880 1.00 66.10 462 TYR A C 1
ATOM 3580 O O . TYR A 1 470 ? 12.249 -17.700 -59.455 1.00 63.53 462 TYR A O 1
ATOM 3589 N N . GLY A 1 471 ? 11.980 -19.736 -58.530 1.00 58.91 463 GLY A N 1
ATOM 3590 C CA . GLY A 1 471 ? 13.316 -20.157 -58.871 1.00 57.49 463 GLY A CA 1
ATOM 3591 C C . GLY A 1 471 ? 13.941 -21.148 -57.906 1.00 56.88 463 GLY A C 1
ATOM 3592 O O . GLY A 1 471 ? 13.523 -21.299 -56.752 1.00 54.46 463 GLY A O 1
ATOM 3593 N N . PRO A 1 472 ? 14.978 -21.833 -58.367 1.00 49.70 464 PRO A N 1
ATOM 3594 C CA . PRO A 1 472 ? 15.699 -22.767 -57.501 1.00 53.69 464 PRO A CA 1
ATOM 3595 C C . PRO A 1 472 ? 16.659 -22.019 -56.587 1.00 59.09 464 PRO A C 1
ATOM 3596 O O . PRO A 1 472 ? 16.871 -20.811 -56.715 1.00 59.62 464 PRO A O 1
ATOM 3600 N N . LYS A 1 473 ? 17.240 -22.764 -55.647 1.00 58.59 465 LYS A N 1
ATOM 3601 C CA . LYS A 1 473 ? 18.151 -22.164 -54.682 1.00 56.75 465 LYS A CA 1
ATOM 3602 C C . LYS A 1 473 ? 19.158 -23.198 -54.201 1.00 61.48 465 LYS A C 1
ATOM 3603 O O . LYS A 1 473 ? 18.916 -24.407 -54.248 1.00 63.32 465 LYS A O 1
ATOM 3609 N N . ILE A 1 474 ? 20.294 -22.694 -53.733 1.00 63.57 466 ILE A N 1
ATOM 3610 C CA . ILE A 1 474 ? 21.302 -23.479 -53.031 1.00 60.95 466 ILE A CA 1
ATOM 3611 C C . ILE A 1 474 ? 21.163 -23.188 -51.546 1.00 58.53 466 ILE A C 1
ATOM 3612 O O . ILE A 1 474 ? 20.981 -22.030 -51.143 1.00 52.24 466 ILE A O 1
ATOM 3617 N N . GLU A 1 475 ? 21.224 -24.234 -50.730 1.00 55.21 467 GLU A N 1
ATOM 3618 C CA . GLU A 1 475 ? 21.137 -24.093 -49.286 1.00 57.78 467 GLU A CA 1
ATOM 3619 C C . GLU A 1 475 ? 22.463 -24.478 -48.650 1.00 56.46 467 GLU A C 1
ATOM 3620 O O . GLU A 1 475 ? 23.104 -25.447 -49.064 1.00 59.08 467 GLU A O 1
ATOM 3626 N N . TYR A 1 476 ? 22.873 -23.709 -47.647 1.00 56.83 468 TYR A N 1
ATOM 3627 C CA . TYR A 1 476 ? 24.134 -23.926 -46.945 1.00 58.91 468 TYR A CA 1
ATOM 3628 C C . TYR A 1 476 ? 23.811 -24.285 -45.504 1.00 65.11 468 TYR A C 1
ATOM 3629 O O . TYR A 1 476 ? 23.334 -23.439 -44.738 1.00 61.06 468 TYR A O 1
ATOM 3638 N N . HIS A 1 477 ? 24.060 -25.542 -45.150 1.00 62.80 469 HIS A N 1
ATOM 3639 C CA . HIS A 1 477 ? 23.764 -26.075 -43.831 1.00 63.07 469 HIS A CA 1
ATOM 3640 C C . HIS A 1 477 ? 25.068 -26.369 -43.106 1.00 62.67 469 HIS A C 1
ATOM 3641 O O . HIS A 1 477 ? 26.003 -26.925 -43.689 1.00 66.36 469 HIS A O 1
ATOM 3648 N N . LEU A 1 478 ? 25.125 -25.992 -41.836 1.00 57.68 470 LEU A N 1
ATOM 3649 C CA . LEU A 1 478 ? 26.335 -26.119 -41.045 1.00 60.97 470 LEU A CA 1
ATOM 3650 C C . LEU A 1 478 ? 26.012 -26.800 -39.730 1.00 63.13 470 LEU A C 1
ATOM 3651 O O . LEU A 1 478 ? 24.937 -26.594 -39.160 1.00 66.53 470 LEU A O 1
ATOM 3656 N N . LYS A 1 479 ? 26.945 -27.614 -39.262 1.00 65.20 471 LYS A N 1
ATOM 3657 C CA . LYS A 1 479 ? 26.834 -28.291 -37.981 1.00 65.68 471 LYS A CA 1
ATOM 3658 C C . LYS A 1 479 ? 27.624 -27.504 -36.948 1.00 75.28 471 LYS A C 1
ATOM 3659 O O . LYS A 1 479 ? 28.699 -26.974 -37.246 1.00 83.54 471 LYS A O 1
ATOM 3661 N N . ASP A 1 480 ? 27.076 -27.402 -35.743 1.00 72.10 472 ASP A N 1
ATOM 3662 C CA . ASP A 1 480 ? 27.757 -26.704 -34.669 1.00 69.78 472 ASP A CA 1
ATOM 3663 C C . ASP A 1 480 ? 28.472 -27.715 -33.776 1.00 69.67 472 ASP A C 1
ATOM 3664 O O . ASP A 1 480 ? 28.408 -28.926 -33.992 1.00 64.79 472 ASP A O 1
ATOM 3669 N N . ALA A 1 481 ? 29.130 -27.196 -32.738 1.00 74.58 473 ALA A N 1
ATOM 3670 C CA . ALA A 1 481 ? 30.059 -27.975 -31.929 1.00 74.28 473 ALA A CA 1
ATOM 3671 C C . ALA A 1 481 ? 29.396 -29.136 -31.207 1.00 81.09 473 ALA A C 1
ATOM 3672 O O . ALA A 1 481 ? 30.103 -30.010 -30.695 1.00 91.44 473 ALA A O 1
ATOM 3674 N N . ILE A 1 482 ? 28.070 -29.167 -31.132 1.00 83.93 474 ILE A N 1
ATOM 3675 C CA . ILE A 1 482 ? 27.370 -30.321 -30.586 1.00 84.66 474 ILE A CA 1
ATOM 3676 C C . ILE A 1 482 ? 26.568 -31.040 -31.669 1.00 84.62 474 ILE A C 1
ATOM 3677 O O . ILE A 1 482 ? 25.591 -31.720 -31.370 1.00 79.65 474 ILE A O 1
ATOM 3682 N N . GLY A 1 483 ? 26.961 -30.875 -32.931 1.00 85.82 475 GLY A N 1
ATOM 3683 C CA . GLY A 1 483 ? 26.502 -31.731 -34.004 1.00 83.35 475 GLY A CA 1
ATOM 3684 C C . GLY A 1 483 ? 25.141 -31.417 -34.588 1.00 82.18 475 GLY A C 1
ATOM 3685 O O . GLY A 1 483 ? 24.689 -32.155 -35.474 1.00 71.30 475 GLY A O 1
ATOM 3686 N N . ARG A 1 484 ? 24.464 -30.363 -34.139 1.00 75.02 476 ARG A N 1
ATOM 3687 C CA . ARG A 1 484 ? 23.139 -30.087 -34.674 1.00 74.61 476 ARG A CA 1
ATOM 3688 C C . ARG A 1 484 ? 23.235 -29.111 -35.840 1.00 68.13 476 ARG A C 1
ATOM 3689 O O . ARG A 1 484 ? 24.127 -28.259 -35.896 1.00 62.31 476 ARG A O 1
ATOM 3697 N N . THR A 1 485 ? 22.307 -29.260 -36.784 1.00 67.06 477 THR A N 1
ATOM 3698 C CA . THR A 1 485 ? 22.407 -28.647 -38.100 1.00 66.22 477 THR A CA 1
ATOM 3699 C C . THR A 1 485 ? 21.535 -27.401 -38.191 1.00 63.03 477 THR A C 1
ATOM 3700 O O . THR A 1 485 ? 20.395 -27.391 -37.718 1.00 66.83 477 THR A O 1
ATOM 3704 N N . TRP A 1 486 ? 22.082 -26.358 -38.817 1.00 63.36 478 TRP A N 1
ATOM 3705 C CA . TRP A 1 486 ? 21.393 -25.096 -39.054 1.00 54.98 478 TRP A CA 1
ATOM 3706 C C . TRP A 1 486 ? 21.610 -24.658 -40.494 1.00 54.59 478 TRP A C 1
ATOM 3707 O O . TRP A 1 486 ? 22.734 -24.715 -41.001 1.00 66.19 478 TRP A O 1
ATOM 3718 N N . GLN A 1 487 ? 20.550 -24.193 -41.149 1.00 51.96 479 GLN A N 1
ATOM 3719 C CA . GLN A 1 487 ? 20.718 -23.540 -42.440 1.00 51.46 479 GLN A CA 1
ATOM 3720 C C . GLN A 1 487 ? 21.095 -22.084 -42.206 1.00 57.16 479 GLN A C 1
ATOM 3721 O O . GLN A 1 487 ? 20.332 -21.332 -41.592 1.00 57.78 479 GLN A O 1
ATOM 3727 N N . LEU A 1 488 ? 22.269 -21.691 -42.695 1.00 54.60 480 LEU A N 1
ATOM 3728 C CA . LEU A 1 488 ? 22.752 -20.327 -42.568 1.00 59.00 480 LEU A CA 1
ATOM 3729 C C . LEU A 1 488 ? 22.679 -19.553 -43.876 1.00 60.71 480 LEU A C 1
ATOM 3730 O O . LEU A 1 488 ? 22.197 -18.418 -43.890 1.00 53.60 480 LEU A O 1
ATOM 3735 N N . GLY A 1 489 ? 23.127 -20.147 -44.982 1.00 61.39 481 GLY A N 1
ATOM 3736 C CA . GLY A 1 489 ? 23.251 -19.448 -46.248 1.00 62.15 481 GLY A CA 1
ATOM 3737 C C . GLY A 1 489 ? 22.178 -19.845 -47.247 1.00 64.47 481 GLY A C 1
ATOM 3738 O O . GLY A 1 489 ? 21.675 -20.972 -47.228 1.00 70.56 481 GLY A O 1
ATOM 3739 N N . THR A 1 490 ? 21.853 -18.910 -48.140 1.00 54.27 482 THR A N 1
ATOM 3740 C CA . THR A 1 490 ? 20.869 -19.113 -49.192 1.00 53.23 482 THR A CA 1
ATOM 3741 C C . THR A 1 490 ? 21.308 -18.349 -50.432 1.00 55.79 482 THR A C 1
ATOM 3742 O O . THR A 1 490 ? 21.743 -17.201 -50.342 1.00 63.74 482 THR A O 1
ATOM 3746 N N . MET A 1 491 ? 21.195 -18.992 -51.586 1.00 51.00 483 MET A N 1
ATOM 3747 C CA . MET A 1 491 ? 21.443 -18.367 -52.883 1.00 46.71 483 MET A CA 1
ATOM 3748 C C . MET A 1 491 ? 20.218 -18.710 -53.726 1.00 52.08 483 MET A C 1
ATOM 3749 O O . MET A 1 491 ? 20.126 -19.809 -54.282 1.00 58.34 483 MET A O 1
ATOM 3754 N N . GLN A 1 492 ? 19.271 -17.780 -53.791 1.00 43.72 484 GLN A N 1
ATOM 3755 C CA . GLN A 1 492 ? 17.935 -18.026 -54.321 1.00 49.54 484 GLN A CA 1
ATOM 3756 C C . GLN A 1 492 ? 17.776 -17.320 -55.662 1.00 59.61 484 GLN A C 1
ATOM 3757 O O . GLN A 1 492 ? 17.836 -16.087 -55.728 1.00 56.00 484 GLN A O 1
ATOM 3763 N N . VAL A 1 493 ? 17.559 -18.100 -56.724 1.00 59.36 485 VAL A N 1
ATOM 3764 C CA . VAL A 1 493 ? 17.340 -17.539 -58.054 1.00 55.06 485 VAL A CA 1
ATOM 3765 C C . VAL A 1 493 ? 15.900 -17.060 -58.174 1.00 54.25 485 VAL A C 1
ATOM 3766 O O . VAL A 1 493 ? 14.958 -17.756 -57.770 1.00 50.89 485 VAL A O 1
ATOM 3770 N N . ASP A 1 494 ? 15.721 -15.871 -58.747 1.00 49.01 486 ASP A N 1
ATOM 3771 C CA . ASP A 1 494 ? 14.398 -15.269 -58.903 1.00 48.93 486 ASP A CA 1
ATOM 3772 C C . ASP A 1 494 ? 14.316 -14.662 -60.295 1.00 57.52 486 ASP A C 1
ATOM 3773 O O . ASP A 1 494 ? 14.969 -13.654 -60.577 1.00 60.81 486 ASP A O 1
ATOM 3778 N N . PHE A 1 495 ? 13.512 -15.270 -61.161 1.00 53.65 487 PHE A N 1
ATOM 3779 C CA . PHE A 1 495 ? 13.225 -14.712 -62.473 1.00 59.18 487 PHE A CA 1
ATOM 3780 C C . PHE A 1 495 ? 11.772 -14.273 -62.581 1.00 60.57 487 PHE A C 1
ATOM 3781 O O . PHE A 1 495 ? 11.194 -14.279 -63.669 1.00 67.69 487 PHE A O 1
ATOM 3789 N N . MET A 1 496 ? 11.170 -13.892 -61.456 1.00 58.44 488 MET A N 1
ATOM 3790 C CA . MET A 1 496 ? 9.777 -13.465 -61.431 1.00 57.46 488 MET A CA 1
ATOM 3791 C C . MET A 1 496 ? 9.604 -12.064 -60.873 1.00 56.33 488 MET A C 1
ATOM 3792 O O . MET A 1 496 ? 8.954 -11.226 -61.513 1.00 61.41 488 MET A O 1
ATOM 3797 N N . MET A 1 497 ? 10.162 -11.774 -59.697 1.00 50.46 489 MET A N 1
ATOM 3798 C CA . MET A 1 497 ? 9.976 -10.441 -59.128 1.00 53.13 489 MET A CA 1
ATOM 3799 C C . MET A 1 497 ? 10.564 -9.314 -59.980 1.00 58.00 489 MET A C 1
ATOM 3800 O O . MET A 1 497 ? 9.951 -8.233 -60.013 1.00 57.33 489 MET A O 1
ATOM 3805 N N . PRO A 1 498 ? 11.713 -9.467 -60.658 1.00 61.89 490 PRO A N 1
ATOM 3806 C CA . PRO A 1 498 ? 12.176 -8.370 -61.529 1.00 62.46 490 PRO A CA 1
ATOM 3807 C C . PRO A 1 498 ? 11.161 -7.957 -62.582 1.00 66.80 490 PRO A C 1
ATOM 3808 O O . PRO A 1 498 ? 10.983 -6.758 -62.828 1.00 62.07 490 PRO A O 1
ATOM 3812 N N . GLY A 1 499 ? 10.488 -8.919 -63.216 1.00 66.51 491 GLY A N 1
ATOM 3813 C CA . GLY A 1 499 ? 9.452 -8.566 -64.172 1.00 64.07 491 GLY A CA 1
ATOM 3814 C C . GLY A 1 499 ? 8.261 -7.890 -63.519 1.00 74.96 491 GLY A C 1
ATOM 3815 O O . GLY A 1 499 ? 7.717 -6.918 -64.053 1.00 80.26 491 GLY A O 1
ATOM 3816 N N . ARG A 1 500 ? 7.853 -8.384 -62.346 1.00 70.47 492 ARG A N 1
ATOM 3817 C CA . ARG A 1 500 ? 6.698 -7.818 -61.654 1.00 68.13 492 ARG A CA 1
ATOM 3818 C C . ARG A 1 500 ? 6.906 -6.345 -61.319 1.00 61.33 492 ARG A C 1
ATOM 3819 O O . ARG A 1 500 ? 5.961 -5.551 -61.385 1.00 62.78 492 ARG A O 1
ATOM 3827 N N . LEU A 1 501 ? 8.130 -5.958 -60.958 1.00 58.34 493 LEU A N 1
ATOM 3828 C CA . LEU A 1 501 ? 8.388 -4.623 -60.428 1.00 60.47 493 LEU A CA 1
ATOM 3829 C C . LEU A 1 501 ? 9.200 -3.742 -61.379 1.00 63.29 493 LEU A C 1
ATOM 3830 O O . LEU A 1 501 ? 9.799 -2.753 -60.942 1.00 59.25 493 LEU A O 1
ATOM 3835 N N . GLY A 1 502 ? 9.229 -4.070 -62.669 1.00 61.89 494 GLY A N 1
ATOM 3836 C CA . GLY A 1 502 ? 9.751 -3.144 -63.656 1.00 60.70 494 GLY A CA 1
ATOM 3837 C C . GLY A 1 502 ? 11.256 -3.079 -63.789 1.00 63.28 494 GLY A C 1
ATOM 3838 O O . GLY A 1 502 ? 11.759 -2.188 -64.485 1.00 68.65 494 GLY A O 1
ATOM 3839 N N . ALA A 1 503 ? 11.995 -3.981 -63.150 1.00 56.23 495 ALA A N 1
ATOM 3840 C CA . ALA A 1 503 ? 13.436 -4.026 -63.345 1.00 51.70 495 ALA A CA 1
ATOM 3841 C C . ALA A 1 503 ? 13.748 -4.441 -64.776 1.00 61.43 495 ALA A C 1
ATOM 3842 O O . ALA A 1 503 ? 13.195 -5.424 -65.278 1.00 73.52 495 ALA A O 1
ATOM 3844 N N . GLU A 1 504 ? 14.627 -3.692 -65.441 1.00 58.93 496 GLU A N 1
ATOM 3845 C CA . GLU A 1 504 ? 15.001 -4.062 -66.799 1.00 67.69 496 GLU A CA 1
ATOM 3846 C C . GLU A 1 504 ? 16.331 -3.426 -67.184 1.00 69.97 496 GLU A C 1
ATOM 3847 O O . GLU A 1 504 ? 16.812 -2.491 -66.540 1.00 69.95 496 GLU A O 1
ATOM 3853 N N . TYR A 1 505 ? 16.922 -3.971 -68.245 1.00 73.20 497 TYR A N 1
ATOM 3854 C CA . TYR A 1 505 ? 18.145 -3.455 -68.844 1.00 69.73 497 TYR A CA 1
ATOM 3855 C C . TYR A 1 505 ? 18.025 -3.612 -70.354 1.00 69.56 497 TYR A C 1
ATOM 3856 O O . TYR A 1 505 ? 17.002 -4.074 -70.869 1.00 68.46 497 TYR A O 1
ATOM 3865 N N . VAL A 1 506 ? 19.080 -3.240 -71.075 1.00 75.41 498 VAL A N 1
ATOM 3866 C CA . VAL A 1 506 ? 19.119 -3.368 -72.527 1.00 87.61 498 VAL A CA 1
ATOM 3867 C C . VAL A 1 506 ? 20.281 -4.276 -72.905 1.00 89.45 498 VAL A C 1
ATOM 3868 O O . VAL A 1 506 ? 21.373 -4.173 -72.334 1.00 87.81 498 VAL A O 1
ATOM 3872 N N . ASP A 1 507 ? 20.040 -5.174 -73.860 1.00 91.14 499 ASP A N 1
ATOM 3873 C CA . ASP A 1 507 ? 20.933 -6.292 -74.116 1.00 86.85 499 ASP A CA 1
ATOM 3874 C C . ASP A 1 507 ? 21.735 -6.051 -75.399 1.00 95.51 499 ASP A C 1
ATOM 3875 O O . ASP A 1 507 ? 21.949 -4.889 -75.789 1.00 92.24 499 ASP A O 1
ATOM 3880 N N . GLU A 1 508 ? 22.157 -7.139 -76.055 1.00 100.66 500 GLU A N 1
ATOM 3881 C CA . GLU A 1 508 ? 23.137 -7.051 -77.134 1.00 104.01 500 GLU A CA 1
ATOM 3882 C C . GLU A 1 508 ? 22.611 -6.279 -78.338 1.00 101.64 500 GLU A C 1
ATOM 3883 O O . GLU A 1 508 ? 23.404 -5.720 -79.105 1.00 102.69 500 GLU A O 1
ATOM 3885 N N . ASN A 1 509 ? 21.296 -6.238 -78.530 1.00 98.62 501 ASN A N 1
ATOM 3886 C CA . ASN A 1 509 ? 20.711 -5.565 -79.687 1.00 102.43 501 ASN A CA 1
ATOM 3887 C C . ASN A 1 509 ? 19.530 -4.701 -79.258 1.00 103.19 501 ASN A C 1
ATOM 3888 O O . ASN A 1 509 ? 18.432 -4.786 -79.810 1.00 103.42 501 ASN A O 1
ATOM 3890 N N . SER A 1 510 ? 19.752 -3.859 -78.248 1.00 105.76 502 SER A N 1
ATOM 3891 C CA . SER A 1 510 ? 18.797 -2.841 -77.810 1.00 108.40 502 SER A CA 1
ATOM 3892 C C . SER A 1 510 ? 17.455 -3.418 -77.376 1.00 103.63 502 SER A C 1
ATOM 3893 O O . SER A 1 510 ? 16.465 -2.686 -77.284 1.00 107.12 502 SER A O 1
ATOM 3896 N N . GLN A 1 511 ? 17.386 -4.717 -77.115 1.00 97.39 503 GLN A N 1
ATOM 3897 C CA . GLN A 1 511 ? 16.151 -5.317 -76.634 1.00 88.94 503 GLN A CA 1
ATOM 3898 C C . GLN A 1 511 ? 16.071 -5.129 -75.126 1.00 82.30 503 GLN A C 1
ATOM 3899 O O . GLN A 1 511 ? 16.945 -5.598 -74.390 1.00 82.66 503 GLN A O 1
ATOM 3901 N N . LYS A 1 512 ? 15.042 -4.425 -74.665 1.00 81.77 504 LYS A N 1
ATOM 3902 C CA . LYS A 1 512 ? 14.846 -4.252 -73.233 1.00 80.55 504 LYS A CA 1
ATOM 3903 C C . LYS A 1 512 ? 14.444 -5.589 -72.625 1.00 80.48 504 LYS A C 1
ATOM 3904 O O . LYS A 1 512 ? 13.490 -6.226 -73.085 1.00 83.07 504 LYS A O 1
ATOM 3906 N N . LYS A 1 513 ? 15.179 -6.024 -71.606 1.00 77.33 505 LYS A N 1
ATOM 3907 C CA . LYS A 1 513 ? 14.948 -7.318 -70.987 1.00 73.10 505 LYS A CA 1
ATOM 3908 C C . LYS A 1 513 ? 14.979 -7.176 -69.476 1.00 72.81 505 LYS A C 1
ATOM 3909 O O . LYS A 1 513 ? 15.608 -6.263 -68.934 1.00 66.88 505 LYS A O 1
ATOM 3911 N N . HIS A 1 514 ? 14.277 -8.082 -68.800 1.00 71.58 506 HIS A N 1
ATOM 3912 C CA . HIS A 1 514 ? 14.327 -8.095 -67.346 1.00 68.50 506 HIS A CA 1
ATOM 3913 C C . HIS A 1 514 ? 15.563 -8.859 -66.876 1.00 72.88 506 HIS A C 1
ATOM 3914 O O . HIS A 1 514 ? 15.877 -9.924 -67.416 1.00 74.52 506 HIS A O 1
ATOM 3921 N N . PRO A 1 515 ? 16.282 -8.343 -65.886 1.00 65.78 507 PRO A N 1
ATOM 3922 C CA . PRO A 1 515 ? 17.433 -9.072 -65.357 1.00 60.94 507 PRO A CA 1
ATOM 3923 C C . PRO A 1 515 ? 16.987 -10.180 -64.422 1.00 64.29 507 PRO A C 1
ATOM 3924 O O . PRO A 1 515 ? 15.897 -10.146 -63.849 1.00 68.47 507 PRO A O 1
ATOM 3928 N N . VAL A 1 516 ? 17.847 -11.186 -64.282 1.00 66.77 508 VAL A N 1
ATOM 3929 C CA . VAL A 1 516 ? 17.654 -12.160 -63.221 1.00 66.55 508 VAL A CA 1
ATOM 3930 C C . VAL A 1 516 ? 18.090 -11.527 -61.908 1.00 60.25 508 VAL A C 1
ATOM 3931 O O . VAL A 1 516 ? 19.055 -10.751 -61.865 1.00 57.90 508 VAL A O 1
ATOM 3935 N N . MET A 1 517 ? 17.365 -11.824 -60.837 1.00 52.08 509 MET A N 1
ATOM 3936 C CA . MET A 1 517 ? 17.730 -11.369 -59.504 1.00 55.06 509 MET A CA 1
ATOM 3937 C C . MET A 1 517 ? 18.073 -12.568 -58.633 1.00 56.13 509 MET A C 1
ATOM 3938 O O . MET A 1 517 ? 17.312 -13.537 -58.576 1.00 63.04 509 MET A O 1
ATOM 3943 N N . LEU A 1 518 ? 19.208 -12.492 -57.950 1.00 49.86 510 LEU A N 1
ATOM 3944 C CA . LEU A 1 518 ? 19.611 -13.491 -56.969 1.00 49.61 510 LEU A CA 1
ATOM 3945 C C . LEU A 1 518 ? 19.480 -12.881 -55.578 1.00 54.41 510 LEU A C 1
ATOM 3946 O O . LEU A 1 518 ? 20.120 -11.865 -55.288 1.00 52.21 510 LEU A O 1
ATOM 3951 N N . HIS A 1 519 ? 18.630 -13.470 -54.734 1.00 46.09 511 HIS A N 1
ATOM 3952 C CA . HIS A 1 519 ? 18.624 -13.139 -53.312 1.00 47.13 511 HIS A CA 1
ATOM 3953 C C . HIS A 1 519 ? 19.682 -13.990 -52.630 1.00 51.02 511 HIS A C 1
ATOM 3954 O O . HIS A 1 519 ? 19.778 -15.191 -52.896 1.00 49.56 511 HIS A O 1
ATOM 3961 N N . ARG A 1 520 ? 20.458 -13.390 -51.729 1.00 40.35 512 ARG A N 1
ATOM 3962 C CA . ARG A 1 520 ? 21.441 -14.213 -51.041 1.00 47.49 512 ARG A CA 1
ATOM 3963 C C . ARG A 1 520 ? 21.716 -13.690 -49.640 1.00 49.31 512 ARG A C 1
ATOM 3964 O O . ARG A 1 520 ? 21.588 -12.495 -49.359 1.00 40.63 512 ARG A O 1
ATOM 3972 N N . ALA A 1 521 ? 22.082 -14.624 -48.766 1.00 44.71 513 ALA A N 1
ATOM 3973 C CA . ALA A 1 521 ? 22.554 -14.353 -47.420 1.00 44.34 513 ALA A CA 1
ATOM 3974 C C . ALA A 1 521 ? 23.544 -15.455 -47.067 1.00 45.59 513 ALA A C 1
ATOM 3975 O O . ALA A 1 521 ? 23.462 -16.565 -47.595 1.00 42.52 513 ALA A O 1
ATOM 3977 N N . ILE A 1 522 ? 24.494 -15.137 -46.200 1.00 48.45 514 ILE A N 1
ATOM 3978 C CA . ILE A 1 522 ? 25.529 -16.079 -45.790 1.00 46.64 514 ILE A CA 1
ATOM 3979 C C . ILE A 1 522 ? 25.269 -16.591 -44.381 1.00 51.30 514 ILE A C 1
ATOM 3980 O O . ILE A 1 522 ? 25.309 -17.797 -44.131 1.00 50.19 514 ILE A O 1
ATOM 3985 N N . VAL A 1 523 ? 24.976 -15.686 -43.448 1.00 46.65 515 VAL A N 1
ATOM 3986 C CA . VAL A 1 523 ? 24.675 -16.080 -42.079 1.00 49.95 515 VAL A CA 1
ATOM 3987 C C . VAL A 1 523 ? 23.180 -16.032 -41.787 1.00 48.44 515 VAL A C 1
ATOM 3988 O O . VAL A 1 523 ? 22.728 -16.676 -40.825 1.00 49.62 515 VAL A O 1
ATOM 3992 N N . GLY A 1 524 ? 22.395 -15.329 -42.606 1.00 45.93 516 GLY A N 1
ATOM 3993 C CA . GLY A 1 524 ? 20.961 -15.256 -42.385 1.00 40.93 516 GLY A CA 1
ATOM 3994 C C . GLY A 1 524 ? 20.619 -14.206 -41.339 1.00 46.10 516 GLY A C 1
ATOM 3995 O O . GLY A 1 524 ? 21.340 -13.224 -41.151 1.00 43.34 516 GLY A O 1
ATOM 3996 N N . SER A 1 525 ? 19.499 -14.426 -40.651 1.00 43.70 517 SER A N 1
ATOM 3997 C CA . SER A 1 525 ? 19.099 -13.550 -39.553 1.00 47.06 517 SER A CA 1
ATOM 3998 C C . SER A 1 525 ? 20.223 -13.404 -38.532 1.00 50.10 517 SER A C 1
ATOM 3999 O O . SER A 1 525 ? 20.741 -14.398 -38.004 1.00 44.29 517 SER A O 1
ATOM 4002 N N . MET A 1 526 ? 20.609 -12.148 -38.275 1.00 40.93 518 MET A N 1
ATOM 4003 C CA . MET A 1 526 ? 21.682 -11.861 -37.329 1.00 39.31 518 MET A CA 1
ATOM 4004 C C . MET A 1 526 ? 21.282 -12.212 -35.904 1.00 42.68 518 MET A C 1
ATOM 4005 O O . MET A 1 526 ? 22.117 -12.687 -35.125 1.00 45.86 518 MET A O 1
ATOM 4010 N N . GLU A 1 527 ? 20.023 -11.953 -35.535 1.00 42.92 519 GLU A N 1
ATOM 4011 C CA . GLU A 1 527 ? 19.509 -12.430 -34.253 1.00 41.96 519 GLU A CA 1
ATOM 4012 C C . GLU A 1 527 ? 19.707 -13.935 -34.116 1.00 46.76 519 GLU A C 1
ATOM 4013 O O . GLU A 1 527 ? 20.193 -14.429 -33.091 1.00 47.15 519 GLU A O 1
ATOM 4019 N N . ARG A 1 528 ? 19.333 -14.682 -35.148 1.00 51.80 520 ARG A N 1
ATOM 4020 C CA . ARG A 1 528 ? 19.457 -16.132 -35.092 1.00 51.13 520 ARG A CA 1
ATOM 4021 C C . ARG A 1 528 ? 20.922 -16.552 -35.065 1.00 47.74 520 ARG A C 1
ATOM 4022 O O . ARG A 1 528 ? 21.328 -17.369 -34.230 1.00 46.38 520 ARG A O 1
ATOM 4030 N N . PHE A 1 529 ? 21.737 -15.967 -35.950 1.00 47.82 521 PHE A N 1
ATOM 4031 C CA . PHE A 1 529 ? 23.154 -16.313 -36.011 1.00 47.52 521 PHE A CA 1
ATOM 4032 C C . PHE A 1 529 ? 23.847 -16.052 -34.681 1.00 48.60 521 PHE A C 1
ATOM 4033 O O . PHE A 1 529 ? 24.675 -16.860 -34.241 1.00 45.98 521 PHE A O 1
ATOM 4041 N N . LEU A 1 530 ? 23.520 -14.934 -34.018 1.00 46.26 522 LEU A N 1
ATOM 4042 C CA . LEU A 1 530 ? 24.104 -14.685 -32.701 1.00 43.45 522 LEU A CA 1
ATOM 4043 C C . LEU A 1 530 ? 23.656 -15.736 -31.692 1.00 44.17 522 LEU A C 1
ATOM 4044 O O . LEU A 1 530 ? 24.445 -16.165 -30.839 1.00 52.20 522 LEU A O 1
ATOM 4049 N N . GLY A 1 531 ? 22.396 -16.172 -31.771 1.00 48.66 523 GLY A N 1
ATOM 4050 C CA . GLY A 1 531 ? 21.951 -17.253 -30.905 1.00 48.80 523 GLY A CA 1
ATOM 4051 C C . GLY A 1 531 ? 22.703 -18.550 -31.159 1.00 47.00 523 GLY A C 1
ATOM 4052 O O . GLY A 1 531 ? 23.048 -19.277 -30.223 1.00 44.36 523 GLY A O 1
ATOM 4053 N N . ILE A 1 532 ? 22.962 -18.860 -32.430 1.00 48.91 524 ILE A N 1
ATOM 4054 C CA . ILE A 1 532 ? 23.736 -20.057 -32.741 1.00 57.22 524 ILE A CA 1
ATOM 4055 C C . ILE A 1 532 ? 25.162 -19.920 -32.225 1.00 54.40 524 ILE A C 1
ATOM 4056 O O . ILE A 1 532 ? 25.714 -20.864 -31.650 1.00 58.04 524 ILE A O 1
ATOM 4061 N N . LEU A 1 533 ? 25.773 -18.737 -32.399 1.00 53.82 525 LEU A N 1
ATOM 4062 C CA . LEU A 1 533 ? 27.147 -18.514 -31.940 1.00 46.21 525 LEU A CA 1
ATOM 4063 C C . LEU A 1 533 ? 27.266 -18.650 -30.429 1.00 49.11 525 LEU A C 1
ATOM 4064 O O . LEU A 1 533 ? 28.247 -19.209 -29.923 1.00 55.70 525 LEU A O 1
ATOM 4069 N N . ILE A 1 534 ? 26.291 -18.114 -29.692 1.00 54.96 526 ILE A N 1
ATOM 4070 C CA . ILE A 1 534 ? 26.325 -18.180 -28.231 1.00 51.75 526 ILE A CA 1
ATOM 4071 C C . ILE A 1 534 ? 26.328 -19.635 -27.752 1.00 55.23 526 ILE A C 1
ATOM 4072 O O . ILE A 1 534 ? 27.084 -20.010 -26.848 1.00 56.80 526 ILE A O 1
ATOM 4077 N N . GLU A 1 535 ? 25.493 -20.479 -28.355 1.00 53.76 527 GLU A N 1
ATOM 4078 C CA . GLU A 1 535 ? 25.410 -21.869 -27.913 1.00 54.52 527 GLU A CA 1
ATOM 4079 C C . GLU A 1 535 ? 26.559 -22.697 -28.470 1.00 56.61 527 GLU A C 1
ATOM 4080 O O . GLU A 1 535 ? 27.103 -23.558 -27.768 1.00 59.37 527 GLU A O 1
ATOM 4086 N N . HIS A 1 536 ? 26.940 -22.438 -29.724 1.00 55.84 528 HIS A N 1
ATOM 4087 C CA . HIS A 1 536 ? 28.099 -23.091 -30.324 1.00 65.39 528 HIS A CA 1
ATOM 4088 C C . HIS A 1 536 ? 29.339 -22.957 -29.444 1.00 62.35 528 HIS A C 1
ATOM 4089 O O . HIS A 1 536 ? 30.018 -23.947 -29.156 1.00 69.46 528 HIS A O 1
ATOM 4096 N N . HIS A 1 537 ? 29.649 -21.740 -29.003 1.00 62.16 529 HIS A N 1
ATOM 4097 C CA . HIS A 1 537 ? 30.819 -21.502 -28.164 1.00 61.49 529 HIS A CA 1
ATOM 4098 C C . HIS A 1 537 ? 30.526 -21.660 -26.680 1.00 66.02 529 HIS A C 1
ATOM 4099 O O . HIS A 1 537 ? 31.417 -21.403 -25.862 1.00 68.97 529 HIS A O 1
ATOM 4106 N N . ALA A 1 538 ? 29.300 -22.041 -26.315 1.00 62.72 530 ALA A N 1
ATOM 4107 C CA . ALA A 1 538 ? 28.920 -22.232 -24.913 1.00 59.77 530 ALA A CA 1
ATOM 4108 C C . ALA A 1 538 ? 29.185 -20.973 -24.089 1.00 62.30 530 ALA A C 1
ATOM 4109 O O . ALA A 1 538 ? 29.595 -21.042 -22.930 1.00 69.86 530 ALA A O 1
ATOM 4111 N N . GLY A 1 539 ? 28.956 -19.807 -24.693 1.00 60.24 531 GLY A N 1
ATOM 4112 C CA . GLY A 1 539 ? 29.190 -18.557 -24.002 1.00 63.81 531 GLY A CA 1
ATOM 4113 C C . GLY A 1 539 ? 30.643 -18.207 -23.765 1.00 71.07 531 GLY A C 1
ATOM 4114 O O . GLY A 1 539 ? 30.920 -17.183 -23.129 1.00 77.27 531 GLY A O 1
ATOM 4115 N N . GLN A 1 540 ? 31.576 -19.018 -24.251 1.00 73.50 532 GLN A N 1
ATOM 4116 C CA . GLN A 1 540 ? 33.011 -18.761 -24.149 1.00 71.32 532 GLN A CA 1
ATOM 4117 C C . GLN A 1 540 ? 33.489 -18.374 -25.548 1.00 70.40 532 GLN A C 1
ATOM 4118 O O . GLN A 1 540 ? 33.930 -19.217 -26.330 1.00 75.72 532 GLN A O 1
ATOM 4124 N N . PHE A 1 541 ? 33.388 -17.088 -25.862 1.00 70.40 533 PHE A N 1
ATOM 4125 C CA . PHE A 1 541 ? 33.680 -16.627 -27.209 1.00 65.06 533 PHE A CA 1
ATOM 4126 C C . PHE A 1 541 ? 35.184 -16.569 -27.465 1.00 60.03 533 PHE A C 1
ATOM 4127 O O . PHE A 1 541 ? 35.970 -16.292 -26.555 1.00 62.35 533 PHE A O 1
ATOM 4135 N N . PRO A 1 542 ? 35.601 -16.809 -28.707 1.00 56.73 534 PRO A N 1
ATOM 4136 C CA . PRO A 1 542 ? 36.986 -16.513 -29.085 1.00 61.76 534 PRO A CA 1
ATOM 4137 C C . PRO A 1 542 ? 37.288 -15.034 -28.873 1.00 69.34 534 PRO A C 1
ATOM 4138 O O . PRO A 1 542 ? 36.390 -14.188 -28.813 1.00 68.15 534 PRO A O 1
ATOM 4142 N N . ALA A 1 543 ? 38.583 -14.729 -28.772 1.00 66.42 535 ALA A N 1
ATOM 4143 C CA . ALA A 1 543 ? 39.008 -13.385 -28.396 1.00 63.03 535 ALA A CA 1
ATOM 4144 C C . ALA A 1 543 ? 38.501 -12.340 -29.385 1.00 68.31 535 ALA A C 1
ATOM 4145 O O . ALA A 1 543 ? 37.997 -11.285 -28.984 1.00 68.62 535 ALA A O 1
ATOM 4147 N N . TRP A 1 544 ? 38.605 -12.624 -30.687 1.00 66.49 536 TRP A N 1
ATOM 4148 C CA . TRP A 1 544 ? 38.159 -11.666 -31.691 1.00 61.80 536 TRP A CA 1
ATOM 4149 C C . TRP A 1 544 ? 36.668 -11.382 -31.604 1.00 68.56 536 TRP A C 1
ATOM 4150 O O . TRP A 1 544 ? 36.202 -10.405 -32.206 1.00 69.64 536 TRP A O 1
ATOM 4161 N N . LEU A 1 545 ? 35.917 -12.186 -30.849 1.00 57.28 537 LEU A N 1
ATOM 4162 C CA . LEU A 1 545 ? 34.465 -12.121 -30.860 1.00 57.17 537 LEU A CA 1
ATOM 4163 C C . LEU A 1 545 ? 33.851 -11.754 -29.514 1.00 56.07 537 LEU A C 1
ATOM 4164 O O . LEU A 1 545 ? 32.684 -11.351 -29.480 1.00 54.83 537 LEU A O 1
ATOM 4169 N N . ALA A 1 546 ? 34.596 -11.860 -28.418 1.00 53.59 538 ALA A N 1
ATOM 4170 C CA . ALA A 1 546 ? 34.023 -11.619 -27.102 1.00 53.70 538 ALA A CA 1
ATOM 4171 C C . ALA A 1 546 ? 33.500 -10.188 -26.997 1.00 61.65 538 ALA A C 1
ATOM 4172 O O . ALA A 1 546 ? 34.153 -9.251 -27.475 1.00 59.31 538 ALA A O 1
ATOM 4174 N N . PRO A 1 547 ? 32.334 -9.983 -26.379 1.00 68.54 539 PRO A N 1
ATOM 4175 C CA . PRO A 1 547 ? 31.827 -8.604 -26.223 1.00 64.43 539 PRO A CA 1
ATOM 4176 C C . PRO A 1 547 ? 32.776 -7.706 -25.446 1.00 64.19 539 PRO A C 1
ATOM 4177 O O . PRO A 1 547 ? 33.119 -6.617 -25.920 1.00 67.83 539 PRO A O 1
ATOM 4181 N N . THR A 1 548 ? 33.217 -8.135 -24.268 1.00 61.18 540 THR A N 1
ATOM 4182 C CA . THR A 1 548 ? 34.266 -7.454 -23.517 1.00 60.41 540 THR A CA 1
ATOM 4183 C C . THR A 1 548 ? 35.532 -8.299 -23.619 1.00 74.12 540 THR A C 1
ATOM 4184 O O . THR A 1 548 ? 35.593 -9.412 -23.080 1.00 69.60 540 THR A O 1
ATOM 4188 N N . GLN A 1 549 ? 36.541 -7.769 -24.314 1.00 72.88 541 GLN A N 1
ATOM 4189 C CA . GLN A 1 549 ? 37.761 -8.529 -24.560 1.00 64.35 541 GLN A CA 1
ATOM 4190 C C . GLN A 1 549 ? 38.715 -8.458 -23.377 1.00 69.38 541 GLN A C 1
ATOM 4191 O O . GLN A 1 549 ? 39.300 -9.472 -22.979 1.00 80.22 541 GLN A O 1
ATOM 4197 N N . VAL A 1 550 ? 38.894 -7.269 -22.811 1.00 66.49 542 VAL A N 1
ATOM 4198 C CA . VAL A 1 550 ? 39.882 -7.028 -21.765 1.00 68.55 542 VAL A CA 1
ATOM 4199 C C . VAL A 1 550 ? 39.250 -6.172 -20.677 1.00 72.01 542 VAL A C 1
ATOM 4200 O O . VAL A 1 550 ? 38.545 -5.196 -20.964 1.00 68.25 542 VAL A O 1
ATOM 4204 N N . VAL A 1 551 ? 39.512 -6.534 -19.425 1.00 73.42 543 VAL A N 1
ATOM 4205 C CA . VAL A 1 551 ? 39.136 -5.736 -18.263 1.00 78.31 543 VAL A CA 1
ATOM 4206 C C . VAL A 1 551 ? 40.419 -5.316 -17.553 1.00 80.95 543 VAL A C 1
ATOM 4207 O O . VAL A 1 551 ? 41.205 -6.169 -17.124 1.00 75.98 543 VAL A O 1
ATOM 4211 N N . VAL A 1 552 ? 40.632 -4.008 -17.437 1.00 86.65 544 VAL A N 1
ATOM 4212 C CA . VAL A 1 552 ? 41.773 -3.449 -16.715 1.00 91.95 544 VAL A CA 1
ATOM 4213 C C . VAL A 1 552 ? 41.307 -3.096 -15.307 1.00 95.00 544 VAL A C 1
ATOM 4214 O O . VAL A 1 552 ? 40.403 -2.268 -15.133 1.00 105.55 544 VAL A O 1
ATOM 4218 N N . ALA A 1 553 ? 41.917 -3.719 -14.303 1.00 86.83 545 ALA A N 1
ATOM 4219 C CA . ALA A 1 553 ? 41.523 -3.552 -12.912 1.00 87.82 545 ALA A CA 1
ATOM 4220 C C . ALA A 1 553 ? 42.636 -2.874 -12.124 1.00 100.94 545 ALA A C 1
ATOM 4221 O O . ALA A 1 553 ? 43.771 -2.741 -12.588 1.00 106.96 545 ALA A O 1
ATOM 4223 N N . ASN A 1 554 ? 42.295 -2.450 -10.909 1.00 108.77 546 ASN A N 1
ATOM 4224 C CA . ASN A 1 554 ? 43.209 -1.703 -10.055 1.00 116.26 546 ASN A CA 1
ATOM 4225 C C . ASN A 1 554 ? 43.089 -2.212 -8.627 1.00 117.78 546 ASN A C 1
ATOM 4226 O O . ASN A 1 554 ? 41.981 -2.337 -8.099 1.00 115.22 546 ASN A O 1
ATOM 4231 N N . ILE A 1 555 ? 44.231 -2.519 -8.012 1.00 120.70 547 ILE A N 1
ATOM 4232 C CA . ILE A 1 555 ? 44.216 -3.022 -6.643 1.00 122.88 547 ILE A CA 1
ATOM 4233 C C . ILE A 1 555 ? 43.925 -1.892 -5.663 1.00 128.02 547 ILE A C 1
ATOM 4234 O O . ILE A 1 555 ? 43.235 -2.088 -4.655 1.00 130.42 547 ILE A O 1
ATOM 4236 N N . THR A 1 556 ? 44.434 -0.694 -5.944 1.00 128.24 548 THR A N 1
ATOM 4237 C CA . THR A 1 556 ? 44.293 0.453 -5.062 1.00 128.88 548 THR A CA 1
ATOM 4238 C C . THR A 1 556 ? 43.765 1.646 -5.847 1.00 127.98 548 THR A C 1
ATOM 4239 O O . THR A 1 556 ? 43.714 1.637 -7.080 1.00 123.66 548 THR A O 1
ATOM 4243 N N . ASP A 1 557 ? 43.368 2.685 -5.107 1.00 132.55 549 ASP A N 1
ATOM 4244 C CA . ASP A 1 557 ? 42.958 3.940 -5.726 1.00 130.08 549 ASP A CA 1
ATOM 4245 C C . ASP A 1 557 ? 44.117 4.662 -6.401 1.00 126.39 549 ASP A C 1
ATOM 4246 O O . ASP A 1 557 ? 43.882 5.517 -7.262 1.00 124.55 549 ASP A O 1
ATOM 4251 N N . ALA A 1 558 ? 45.359 4.348 -6.023 1.00 122.66 550 ALA A N 1
ATOM 4252 C CA . ALA A 1 558 ? 46.506 4.984 -6.662 1.00 123.81 550 ALA A CA 1
ATOM 4253 C C . ALA A 1 558 ? 46.595 4.605 -8.133 1.00 118.52 550 ALA A C 1
ATOM 4254 O O . ALA A 1 558 ? 46.866 5.456 -8.989 1.00 114.04 550 ALA A O 1
ATOM 4256 N N . GLN A 1 559 ? 46.360 3.333 -8.449 1.00 115.94 551 GLN A N 1
ATOM 4257 C CA . GLN A 1 559 ? 46.464 2.852 -9.819 1.00 110.01 551 GLN A CA 1
ATOM 4258 C C . GLN A 1 559 ? 45.276 3.253 -10.686 1.00 104.70 551 GLN A C 1
ATOM 4259 O O . GLN A 1 559 ? 45.292 2.960 -11.886 1.00 104.92 551 GLN A O 1
ATOM 4261 N N . ALA A 1 560 ? 44.270 3.927 -10.122 1.00 101.49 552 ALA A N 1
ATOM 4262 C CA . ALA A 1 560 ? 43.030 4.180 -10.853 1.00 99.77 552 ALA A CA 1
ATOM 4263 C C . ALA A 1 560 ? 43.262 5.049 -12.084 1.00 99.70 552 ALA A C 1
ATOM 4264 O O . ALA A 1 560 ? 42.736 4.757 -13.165 1.00 94.68 552 ALA A O 1
ATOM 4266 N N . ASP A 1 561 ? 44.036 6.127 -11.942 1.00 104.11 553 ASP A N 1
ATOM 4267 C CA . ASP A 1 561 ? 44.314 6.986 -13.089 1.00 103.91 553 ASP A CA 1
ATOM 4268 C C . ASP A 1 561 ? 45.163 6.265 -14.130 1.00 98.16 553 ASP A C 1
ATOM 4269 O O . ASP A 1 561 ? 44.927 6.408 -15.335 1.00 94.80 553 ASP A O 1
ATOM 4274 N N . TYR A 1 562 ? 46.157 5.491 -13.684 1.00 98.32 554 TYR A N 1
ATOM 4275 C CA . TYR A 1 562 ? 46.964 4.713 -14.620 1.00 96.98 554 TYR A CA 1
ATOM 4276 C C . TYR A 1 562 ? 46.111 3.681 -15.354 1.00 95.96 554 TYR A C 1
ATOM 4277 O O . TYR A 1 562 ? 46.343 3.401 -16.536 1.00 94.20 554 TYR A O 1
ATOM 4286 N N . VAL A 1 563 ? 45.109 3.118 -14.674 1.00 91.68 555 VAL A N 1
ATOM 4287 C CA . VAL A 1 563 ? 44.221 2.151 -15.316 1.00 95.13 555 VAL A CA 1
ATOM 4288 C C . VAL A 1 563 ? 43.431 2.818 -16.436 1.00 98.34 555 VAL A C 1
ATOM 4289 O O . VAL A 1 563 ? 43.323 2.285 -17.547 1.00 95.93 555 VAL A O 1
ATOM 4293 N N . SER A 1 564 ? 42.871 4.000 -16.161 1.00 100.93 556 SER A N 1
ATOM 4294 C CA . SER A 1 564 ? 42.108 4.714 -17.181 1.00 99.06 556 SER A CA 1
ATOM 4295 C C . SER A 1 564 ? 42.979 5.051 -18.384 1.00 95.21 556 SER A C 1
ATOM 4296 O O . SER A 1 564 ? 42.515 5.007 -19.530 1.00 86.44 556 SER A O 1
ATOM 4299 N N . GLY A 1 565 ? 44.248 5.391 -18.143 1.00 95.90 557 GLY A N 1
ATOM 4300 C CA . GLY A 1 565 ? 45.163 5.612 -19.251 1.00 96.72 557 GLY A CA 1
ATOM 4301 C C . GLY A 1 565 ? 45.396 4.354 -20.066 1.00 96.80 557 GLY A C 1
ATOM 4302 O O . GLY A 1 565 ? 45.457 4.402 -21.298 1.00 90.43 557 GLY A O 1
ATOM 4303 N N . VAL A 1 566 ? 45.527 3.210 -19.389 1.00 89.99 558 VAL A N 1
ATOM 4304 C CA . VAL A 1 566 ? 45.678 1.940 -20.094 1.00 87.37 558 VAL A CA 1
ATOM 4305 C C . VAL A 1 566 ? 44.426 1.638 -20.907 1.00 80.32 558 VAL A C 1
ATOM 4306 O O . VAL A 1 566 ? 44.501 1.260 -22.082 1.00 78.91 558 VAL A O 1
ATOM 4310 N N . THR A 1 567 ? 43.254 1.814 -20.291 1.00 80.26 559 THR A N 1
ATOM 4311 C CA . THR A 1 567 ? 41.999 1.466 -20.952 1.00 81.75 559 THR A CA 1
ATOM 4312 C C . THR A 1 567 ? 41.812 2.269 -22.233 1.00 84.66 559 THR A C 1
ATOM 4313 O O . THR A 1 567 ? 41.470 1.715 -23.285 1.00 81.43 559 THR A O 1
ATOM 4317 N N . LYS A 1 568 ? 42.055 3.580 -22.170 1.00 82.61 560 LYS A N 1
ATOM 4318 C CA . LYS A 1 568 ? 41.860 4.429 -23.339 1.00 83.56 560 LYS A CA 1
ATOM 4319 C C . LYS A 1 568 ? 42.904 4.181 -24.425 1.00 79.22 560 LYS A C 1
ATOM 4320 O O . LYS A 1 568 ? 42.617 4.413 -25.603 1.00 77.30 560 LYS A O 1
ATOM 4326 N N . THR A 1 569 ? 44.100 3.711 -24.069 1.00 83.91 561 THR A N 1
ATOM 4327 C CA . THR A 1 569 ? 45.059 3.336 -25.103 1.00 86.36 561 THR A CA 1
ATOM 4328 C C . THR A 1 569 ? 44.571 2.118 -25.879 1.00 84.56 561 THR A C 1
ATOM 4329 O O . THR A 1 569 ? 44.569 2.117 -27.117 1.00 76.78 561 THR A O 1
ATOM 4333 N N . LEU A 1 570 ? 44.142 1.074 -25.165 1.00 75.89 562 LEU A N 1
ATOM 4334 C CA . LEU A 1 570 ? 43.670 -0.133 -25.835 1.00 81.94 562 LEU A CA 1
ATOM 4335 C C . LEU A 1 570 ? 42.429 0.154 -26.668 1.00 77.27 562 LEU A C 1
ATOM 4336 O O . LEU A 1 570 ? 42.260 -0.408 -27.757 1.00 70.88 562 LEU A O 1
ATOM 4341 N N . ALA A 1 571 ? 41.556 1.039 -26.179 1.00 81.43 563 ALA A N 1
ATOM 4342 C CA . ALA A 1 571 ? 40.360 1.398 -26.936 1.00 82.21 563 ALA A CA 1
ATOM 4343 C C . ALA A 1 571 ? 40.717 2.168 -28.201 1.00 84.57 563 ALA A C 1
ATOM 4344 O O . ALA A 1 571 ? 40.072 1.996 -29.242 1.00 87.45 563 ALA A O 1
ATOM 4346 N N . GLU A 1 572 ? 41.739 3.026 -28.130 1.00 78.53 564 GLU A N 1
ATOM 4347 C CA . GLU A 1 572 ? 42.248 3.663 -29.341 1.00 81.75 564 GLU A CA 1
ATOM 4348 C C . GLU A 1 572 ? 42.862 2.641 -30.292 1.00 82.52 564 GLU A C 1
ATOM 4349 O O . GLU A 1 572 ? 42.820 2.828 -31.514 1.00 79.79 564 GLU A O 1
ATOM 4355 N N . GLN A 1 573 ? 43.418 1.553 -29.758 1.00 81.05 565 GLN A N 1
ATOM 4356 C CA . GLN A 1 573 ? 43.905 0.464 -30.595 1.00 85.11 565 GLN A CA 1
ATOM 4357 C C . GLN A 1 573 ? 42.777 -0.350 -31.216 1.00 83.16 565 GLN A C 1
ATOM 4358 O O . GLN A 1 573 ? 43.059 -1.270 -31.993 1.00 71.90 565 GLN A O 1
ATOM 4364 N N . GLY A 1 574 ? 41.524 -0.043 -30.894 1.00 82.36 566 GLY A N 1
ATOM 4365 C CA . GLY A 1 574 ? 40.391 -0.742 -31.465 1.00 83.49 566 GLY A CA 1
ATOM 4366 C C . GLY A 1 574 ? 39.915 -1.958 -30.701 1.00 77.62 566 GLY A C 1
ATOM 4367 O O . GLY A 1 574 ? 39.105 -2.725 -31.237 1.00 68.17 566 GLY A O 1
ATOM 4368 N N . PHE A 1 575 ? 40.382 -2.160 -29.473 1.00 75.80 567 PHE A N 1
ATOM 4369 C CA . PHE A 1 575 ? 39.985 -3.304 -28.668 1.00 71.31 567 PHE A CA 1
ATOM 4370 C C . PHE A 1 575 ? 38.858 -2.915 -27.723 1.00 75.53 567 PHE A C 1
ATOM 4371 O O . PHE A 1 575 ? 38.789 -1.780 -27.243 1.00 77.09 567 PHE A O 1
ATOM 4379 N N . ARG A 1 576 ? 37.974 -3.876 -27.457 1.00 69.47 568 ARG A N 1
ATOM 4380 C CA . ARG A 1 576 ? 36.828 -3.647 -26.587 1.00 69.45 568 ARG A CA 1
ATOM 4381 C C . ARG A 1 576 ? 37.281 -3.836 -25.149 1.00 64.48 568 ARG A C 1
ATOM 4382 O O . ARG A 1 576 ? 37.495 -4.964 -24.694 1.00 64.46 568 ARG A O 1
ATOM 4390 N N . VAL A 1 577 ? 37.458 -2.720 -24.443 1.00 65.19 569 VAL A N 1
ATOM 4391 C CA . VAL A 1 577 ? 38.077 -2.695 -23.127 1.00 67.30 569 VAL A CA 1
ATOM 4392 C C . VAL A 1 577 ? 37.141 -2.006 -22.150 1.00 67.84 569 VAL A C 1
ATOM 4393 O O . VAL A 1 577 ? 36.412 -1.075 -22.507 1.00 66.95 569 VAL A O 1
ATOM 4397 N N . SER A 1 578 ? 37.165 -2.474 -20.908 1.00 71.83 570 SER A N 1
ATOM 4398 C CA . SER A 1 578 ? 36.393 -1.874 -19.835 1.00 77.29 570 SER A CA 1
ATOM 4399 C C . SER A 1 578 ? 37.258 -1.814 -18.588 1.00 87.31 570 SER A C 1
ATOM 4400 O O . SER A 1 578 ? 37.982 -2.765 -18.277 1.00 81.80 570 SER A O 1
ATOM 4403 N N . SER A 1 579 ? 37.184 -0.695 -17.878 1.00 73.24 571 SER A N 1
ATOM 4404 C CA . SER A 1 579 ? 37.930 -0.515 -16.644 1.00 89.19 571 SER A CA 1
ATOM 4405 C C . SER A 1 579 ? 37.041 -0.860 -15.457 1.00 86.34 571 SER A C 1
ATOM 4406 O O . SER A 1 579 ? 35.849 -0.536 -15.447 1.00 81.22 571 SER A O 1
ATOM 4409 N N . ASP A 1 580 ? 37.622 -1.533 -14.467 1.00 89.40 572 ASP A N 1
ATOM 4410 C CA . ASP A 1 580 ? 36.949 -1.832 -13.205 1.00 90.68 572 ASP A CA 1
ATOM 4411 C C . ASP A 1 580 ? 37.627 -0.995 -12.125 1.00 94.02 572 ASP A C 1
ATOM 4412 O O . ASP A 1 580 ? 38.667 -1.385 -11.585 1.00 90.65 572 ASP A O 1
ATOM 4417 N N . LEU A 1 581 ? 37.032 0.160 -11.819 1.00 100.20 573 LEU A N 1
ATOM 4418 C CA . LEU A 1 581 ? 37.557 1.096 -10.832 1.00 102.66 573 LEU A CA 1
ATOM 4419 C C . LEU A 1 581 ? 36.707 1.138 -9.565 1.00 110.29 573 LEU A C 1
ATOM 4420 O O . LEU A 1 581 ? 36.732 2.137 -8.839 1.00 112.58 573 LEU A O 1
ATOM 4425 N N . ARG A 1 582 ? 35.955 0.077 -9.287 1.00 112.97 574 ARG A N 1
ATOM 4426 C CA . ARG A 1 582 ? 35.021 0.083 -8.171 1.00 117.86 574 ARG A CA 1
ATOM 4427 C C . ARG A 1 582 ? 35.742 -0.151 -6.849 1.00 124.83 574 ARG A C 1
ATOM 4428 O O . ARG A 1 582 ? 36.775 -0.822 -6.788 1.00 123.68 574 ARG A O 1
ATOM 4430 N N . ASN A 1 583 ? 35.178 0.416 -5.780 1.00 131.01 575 ASN A N 1
ATOM 4431 C CA . ASN A 1 583 ? 35.693 0.220 -4.424 1.00 136.46 575 ASN A CA 1
ATOM 4432 C C . ASN A 1 583 ? 35.272 -1.165 -3.935 1.00 134.51 575 ASN A C 1
ATOM 4433 O O . ASN A 1 583 ? 34.408 -1.332 -3.071 1.00 140.19 575 ASN A O 1
ATOM 4435 N N . GLU A 1 584 ? 35.911 -2.176 -4.516 1.00 128.12 576 GLU A N 1
ATOM 4436 C CA . GLU A 1 584 ? 35.558 -3.564 -4.270 1.00 124.86 576 GLU A CA 1
ATOM 4437 C C . GLU A 1 584 ? 36.833 -4.375 -4.096 1.00 128.97 576 GLU A C 1
ATOM 4438 O O . GLU A 1 584 ? 37.906 -3.989 -4.568 1.00 121.32 576 GLU A O 1
ATOM 4444 N N . LYS A 1 585 ? 36.703 -5.507 -3.405 1.00 138.41 577 LYS A N 1
ATOM 4445 C CA . LYS A 1 585 ? 37.825 -6.423 -3.254 1.00 144.09 577 LYS A CA 1
ATOM 4446 C C . LYS A 1 585 ? 38.306 -6.888 -4.623 1.00 138.64 577 LYS A C 1
ATOM 4447 O O . LYS A 1 585 ? 37.504 -7.177 -5.516 1.00 142.38 577 LYS A O 1
ATOM 4449 N N . ILE A 1 586 ? 39.627 -6.952 -4.790 1.00 129.96 578 ILE A N 1
ATOM 4450 C CA . ILE A 1 586 ? 40.182 -7.246 -6.108 1.00 117.97 578 ILE A CA 1
ATOM 4451 C C . ILE A 1 586 ? 39.958 -8.709 -6.474 1.00 121.80 578 ILE A C 1
ATOM 4452 O O . ILE A 1 586 ? 39.700 -9.037 -7.639 1.00 119.93 578 ILE A O 1
ATOM 4457 N N . GLY A 1 587 ? 40.056 -9.611 -5.496 1.00 127.08 579 GLY A N 1
ATOM 4458 C CA . GLY A 1 587 ? 39.719 -11.002 -5.760 1.00 129.36 579 GLY A CA 1
ATOM 4459 C C . GLY A 1 587 ? 38.262 -11.175 -6.142 1.00 126.66 579 GLY A C 1
ATOM 4460 O O . GLY A 1 587 ? 37.926 -12.000 -6.995 1.00 125.11 579 GLY A O 1
ATOM 4461 N N . TYR A 1 588 ? 37.379 -10.398 -5.508 1.00 127.87 580 TYR A N 1
ATOM 4462 C CA . TYR A 1 588 ? 35.975 -10.365 -5.908 1.00 127.99 580 TYR A CA 1
ATOM 4463 C C . TYR A 1 588 ? 35.835 -9.938 -7.363 1.00 127.29 580 TYR A C 1
ATOM 4464 O O . TYR A 1 588 ? 35.058 -10.531 -8.122 1.00 121.25 580 TYR A O 1
ATOM 4473 N N . LYS A 1 589 ? 36.580 -8.907 -7.770 1.00 127.38 581 LYS A N 1
ATOM 4474 C CA . LYS A 1 589 ? 36.574 -8.502 -9.171 1.00 123.02 581 LYS A CA 1
ATOM 4475 C C . LYS A 1 589 ? 37.133 -9.606 -10.061 1.00 119.47 581 LYS A C 1
ATOM 4476 O O . LYS A 1 589 ? 36.658 -9.808 -11.186 1.00 118.10 581 LYS A O 1
ATOM 4478 N N . ILE A 1 590 ? 38.137 -10.337 -9.571 1.00 114.74 582 ILE A N 1
ATOM 4479 C CA . ILE A 1 590 ? 38.712 -11.430 -10.352 1.00 104.34 582 ILE A CA 1
ATOM 4480 C C . ILE A 1 590 ? 37.681 -12.532 -10.555 1.00 101.59 582 ILE A C 1
ATOM 4481 O O . ILE A 1 590 ? 37.477 -13.019 -11.673 1.00 93.01 582 ILE A O 1
ATOM 4483 N N . ARG A 1 591 ? 37.008 -12.937 -9.474 1.00 107.64 583 ARG A N 1
ATOM 4484 C CA . ARG A 1 591 ? 36.002 -13.989 -9.580 1.00 108.60 583 ARG A CA 1
ATOM 4485 C C . ARG A 1 591 ? 34.808 -13.549 -10.415 1.00 110.05 583 ARG A C 1
ATOM 4486 O O . ARG A 1 591 ? 34.194 -14.379 -11.098 1.00 112.75 583 ARG A O 1
ATOM 4494 N N . GLU A 1 592 ? 34.465 -12.259 -10.381 1.00 105.70 584 GLU A N 1
ATOM 4495 C CA . GLU A 1 592 ? 33.289 -11.792 -11.107 1.00 99.73 584 GLU A CA 1
ATOM 4496 C C . GLU A 1 592 ? 33.561 -11.693 -12.604 1.00 90.82 584 GLU A C 1
ATOM 4497 O O . GLU A 1 592 ? 32.722 -12.089 -13.419 1.00 88.45 584 GLU A O 1
ATOM 4503 N N . HIS A 1 593 ? 34.725 -11.165 -12.987 1.00 88.15 585 HIS A N 1
ATOM 4504 C CA . HIS A 1 593 ? 35.053 -11.063 -14.404 1.00 83.44 585 HIS A CA 1
ATOM 4505 C C . HIS A 1 593 ? 35.428 -12.413 -14.999 1.00 79.93 585 HIS A C 1
ATOM 4506 O O . HIS A 1 593 ? 35.239 -12.626 -16.203 1.00 73.21 585 HIS A O 1
ATOM 4513 N N . THR A 1 594 ? 35.956 -13.330 -14.183 1.00 86.95 586 THR A N 1
ATOM 4514 C CA . THR A 1 594 ? 36.219 -14.679 -14.672 1.00 86.16 586 THR A CA 1
ATOM 4515 C C . THR A 1 594 ? 34.922 -15.388 -15.033 1.00 79.07 586 THR A C 1
ATOM 4516 O O . THR A 1 594 ? 34.854 -16.098 -16.043 1.00 79.04 586 THR A O 1
ATOM 4520 N N . LEU A 1 595 ? 33.875 -15.195 -14.225 1.00 78.21 587 LEU A N 1
ATOM 4521 C CA . LEU A 1 595 ? 32.584 -15.807 -14.522 1.00 85.20 587 LEU A CA 1
ATOM 4522 C C . LEU A 1 595 ? 31.970 -15.236 -15.796 1.00 83.33 587 LEU A C 1
ATOM 4523 O O . LEU A 1 595 ? 31.224 -15.934 -16.492 1.00 74.86 587 LEU A O 1
ATOM 4528 N N . GLN A 1 596 ? 32.265 -13.978 -16.117 1.00 83.21 588 GLN A N 1
ATOM 4529 C CA . GLN A 1 596 ? 31.815 -13.403 -17.376 1.00 76.57 588 GLN A CA 1
ATOM 4530 C C . GLN A 1 596 ? 32.630 -13.891 -18.568 1.00 75.46 588 GLN A C 1
ATOM 4531 O O . GLN A 1 596 ? 32.321 -13.511 -19.703 1.00 68.27 588 GLN A O 1
ATOM 4537 N N . ARG A 1 597 ? 33.651 -14.720 -18.337 1.00 73.27 589 ARG A N 1
ATOM 4538 C CA . ARG A 1 597 ? 34.451 -15.321 -19.404 1.00 70.00 589 ARG A CA 1
ATOM 4539 C C . ARG A 1 597 ? 35.152 -14.251 -20.238 1.00 70.84 589 ARG A C 1
ATOM 4540 O O . ARG A 1 597 ? 35.119 -14.267 -21.470 1.00 67.12 589 ARG A O 1
ATOM 4542 N N . VAL A 1 598 ? 35.788 -13.311 -19.554 1.00 76.40 590 VAL A N 1
ATOM 4543 C CA . VAL A 1 598 ? 36.536 -12.259 -20.247 1.00 79.05 590 VAL A CA 1
ATOM 4544 C C . VAL A 1 598 ? 37.917 -12.795 -20.611 1.00 81.94 590 VAL A C 1
ATOM 4545 O O . VAL A 1 598 ? 38.621 -13.320 -19.732 1.00 83.97 590 VAL A O 1
ATOM 4549 N N . PRO A 1 599 ? 38.332 -12.693 -21.879 1.00 78.25 591 PRO A N 1
ATOM 4550 C CA . PRO A 1 599 ? 39.594 -13.335 -22.293 1.00 80.87 591 PRO A CA 1
ATOM 4551 C C . PRO A 1 599 ? 40.817 -12.861 -21.526 1.00 83.16 591 PRO A C 1
ATOM 4552 O O . PRO A 1 599 ? 41.703 -13.674 -21.231 1.00 80.64 591 PRO A O 1
ATOM 4556 N N . TYR A 1 600 ? 40.901 -11.574 -21.194 1.00 76.79 592 TYR A N 1
ATOM 4557 C CA . TYR A 1 600 ? 42.088 -11.050 -20.534 1.00 74.48 592 TYR A CA 1
ATOM 4558 C C . TYR A 1 600 ? 41.697 -10.107 -19.408 1.00 76.83 592 TYR A C 1
ATOM 4559 O O . TYR A 1 600 ? 40.730 -9.348 -19.520 1.00 80.15 592 TYR A O 1
ATOM 4568 N N . LEU A 1 601 ? 42.468 -10.165 -18.326 1.00 79.34 593 LEU A N 1
ATOM 4569 C CA . LEU A 1 601 ? 42.220 -9.379 -17.118 1.00 82.72 593 LEU A CA 1
ATOM 4570 C C . LEU A 1 601 ? 43.559 -8.798 -16.672 1.00 84.31 593 LEU A C 1
ATOM 4571 O O . LEU A 1 601 ? 44.405 -9.513 -16.126 1.00 84.64 593 LEU A O 1
ATOM 4576 N N . LEU A 1 602 ? 43.756 -7.509 -16.926 1.00 84.27 594 LEU A N 1
ATOM 4577 C CA . LEU A 1 602 ? 44.969 -6.820 -16.514 1.00 89.54 594 LEU A CA 1
ATOM 4578 C C . LEU A 1 602 ? 44.796 -6.301 -15.095 1.00 92.48 594 LEU A C 1
ATOM 4579 O O . LEU A 1 602 ? 43.829 -5.592 -14.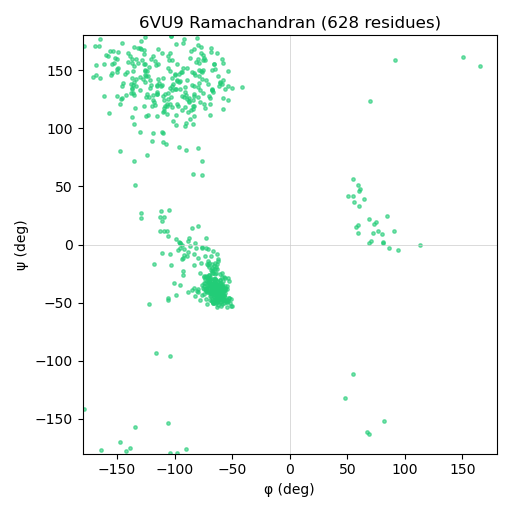800 1.00 94.85 594 LEU A O 1
ATOM 4584 N N . VAL A 1 603 ? 45.726 -6.665 -14.218 1.00 96.99 595 VAL A N 1
ATOM 4585 C CA . VAL A 1 603 ? 45.717 -6.236 -12.825 1.00 102.86 595 VAL A CA 1
ATOM 4586 C C . VAL A 1 603 ? 46.800 -5.182 -12.649 1.00 101.80 595 VAL A C 1
ATOM 4587 O O . VAL A 1 603 ? 47.948 -5.387 -13.064 1.00 104.51 595 VAL A O 1
ATOM 4591 N N . ILE A 1 604 ? 46.438 -4.055 -12.045 1.00 101.88 596 ILE A N 1
ATOM 4592 C CA . ILE A 1 604 ? 47.348 -2.931 -11.866 1.00 110.83 596 ILE A CA 1
ATOM 4593 C C . ILE A 1 604 ? 47.523 -2.678 -10.378 1.00 119.25 596 ILE A C 1
ATOM 4594 O O . ILE A 1 604 ? 46.537 -2.547 -9.643 1.00 119.13 596 ILE A O 1
ATOM 4599 N N . GLY A 1 605 ? 48.777 -2.611 -9.939 1.00 123.47 597 GLY A N 1
ATOM 4600 C CA . GLY A 1 605 ? 49.093 -2.273 -8.568 1.00 128.48 597 GLY A CA 1
ATOM 4601 C C . GLY A 1 605 ? 50.204 -1.248 -8.497 1.00 132.17 597 GLY A C 1
ATOM 4602 O O . GLY A 1 605 ? 50.430 -0.508 -9.459 1.00 132.94 597 GLY A O 1
ATOM 4603 N N . ASP A 1 606 ? 50.907 -1.194 -7.364 1.00 133.58 598 ASP A N 1
ATOM 4604 C CA . ASP A 1 606 ? 52.012 -0.251 -7.235 1.00 135.58 598 ASP A CA 1
ATOM 4605 C C . ASP A 1 606 ? 53.164 -0.620 -8.161 1.00 136.35 598 ASP A C 1
ATOM 4606 O O . ASP A 1 606 ? 53.810 0.262 -8.740 1.00 138.99 598 ASP A O 1
ATOM 4608 N N . ARG A 1 607 ? 53.428 -1.918 -8.325 1.00 133.90 599 ARG A N 1
ATOM 4609 C CA . ARG A 1 607 ? 54.566 -2.344 -9.134 1.00 133.46 599 ARG A CA 1
ATOM 4610 C C . ARG A 1 607 ? 54.308 -2.122 -10.619 1.00 132.37 599 ARG A C 1
ATOM 4611 O O . ARG A 1 607 ? 55.213 -1.719 -11.358 1.00 133.08 599 ARG A O 1
ATOM 4613 N N . GLU A 1 608 ? 53.080 -2.376 -11.074 1.00 130.82 600 GLU A N 1
ATOM 4614 C CA . GLU A 1 608 ? 52.777 -2.245 -12.496 1.00 126.79 600 GLU A CA 1
ATOM 4615 C C . GLU A 1 608 ? 52.742 -0.787 -12.931 1.00 121.90 600 GLU A C 1
ATOM 4616 O O . GLU A 1 608 ? 53.148 -0.468 -14.055 1.00 118.66 600 GLU A O 1
ATOM 4622 N N . LYS A 1 609 ? 52.268 0.107 -12.062 1.00 121.69 601 LYS A N 1
ATOM 4623 C CA . LYS A 1 609 ? 52.235 1.523 -12.410 1.00 118.05 601 LYS A CA 1
ATOM 4624 C C . LYS A 1 609 ? 53.632 2.132 -12.423 1.00 119.73 601 LYS A C 1
ATOM 4625 O O . LYS A 1 609 ? 53.896 3.056 -13.202 1.00 115.45 601 LYS A O 1
ATOM 4627 N N . GLU A 1 610 ? 54.540 1.628 -11.585 1.00 126.85 602 GLU A N 1
ATOM 4628 C CA . GLU A 1 610 ? 55.876 2.212 -11.512 1.00 139.70 602 GLU A CA 1
ATOM 4629 C C . GLU A 1 610 ? 56.773 1.727 -12.644 1.00 142.21 602 GLU A C 1
ATOM 4630 O O . GLU A 1 610 ? 57.548 2.511 -13.203 1.00 145.71 602 GLU A O 1
ATOM 4636 N N . ASN A 1 611 ? 56.687 0.445 -12.996 1.00 140.83 603 ASN A N 1
ATOM 4637 C CA . ASN A 1 611 ? 57.482 -0.084 -14.095 1.00 139.44 603 ASN A CA 1
ATOM 4638 C C . ASN A 1 611 ? 56.851 0.172 -15.456 1.00 135.48 603 ASN A C 1
ATOM 4639 O O . ASN A 1 611 ? 57.496 -0.087 -16.478 1.00 132.83 603 ASN A O 1
ATOM 4641 N N . GLY A 1 612 ? 55.622 0.681 -15.497 1.00 136.74 604 GLY A N 1
ATOM 4642 C CA . GLY A 1 612 ? 54.926 0.863 -16.754 1.00 135.01 604 GLY A CA 1
ATOM 4643 C C . GLY A 1 612 ? 54.393 -0.409 -17.365 1.00 130.12 604 GLY A C 1
ATOM 4644 O O . GLY A 1 612 ? 54.109 -0.435 -18.567 1.00 134.88 604 GLY A O 1
ATOM 4645 N N . ALA A 1 613 ? 54.235 -1.465 -16.573 1.00 123.97 605 ALA A N 1
ATOM 4646 C CA . ALA A 1 613 ? 53.847 -2.772 -17.075 1.00 120.71 605 ALA A CA 1
ATOM 4647 C C . ALA A 1 613 ? 52.376 -3.057 -16.773 1.00 111.56 605 ALA A C 1
ATOM 4648 O O . ALA A 1 613 ? 51.654 -2.242 -16.193 1.00 98.89 605 ALA A O 1
ATOM 4650 N N . VAL A 1 614 ? 51.932 -4.242 -17.187 1.00 113.43 606 VAL A N 1
ATOM 4651 C CA . VAL A 1 614 ? 50.587 -4.737 -16.916 1.00 112.93 606 VAL A CA 1
ATOM 4652 C C . VAL A 1 614 ? 50.681 -6.234 -16.650 1.00 114.37 606 VAL A C 1
ATOM 4653 O O . VAL A 1 614 ? 51.288 -6.972 -17.432 1.00 117.55 606 VAL A O 1
ATOM 4657 N N . ALA A 1 615 ? 50.101 -6.679 -15.538 1.00 110.70 607 ALA A N 1
ATOM 4658 C CA . ALA A 1 615 ? 50.042 -8.098 -15.208 1.00 103.87 607 ALA A CA 1
ATOM 4659 C C . ALA A 1 615 ? 48.797 -8.699 -15.848 1.00 98.85 607 ALA A C 1
ATOM 4660 O O . ALA A 1 615 ? 47.680 -8.244 -15.582 1.00 95.75 607 ALA A O 1
ATOM 4662 N N . VAL A 1 616 ? 48.988 -9.720 -16.681 1.00 99.84 608 VAL A N 1
ATOM 4663 C CA . VAL A 1 616 ? 47.918 -10.308 -17.478 1.00 100.61 608 VAL A CA 1
ATOM 4664 C C . VAL A 1 616 ? 47.574 -11.682 -16.921 1.00 102.29 608 VAL A C 1
ATOM 4665 O O . VAL A 1 616 ? 48.463 -12.518 -16.711 1.00 99.48 608 VAL A O 1
ATOM 4667 N N . ARG A 1 617 ? 46.283 -11.910 -16.684 1.00 100.04 609 ARG A N 1
ATOM 4668 C CA . ARG A 1 617 ? 45.744 -13.220 -16.344 1.00 100.17 609 ARG A CA 1
ATOM 4669 C C . ARG A 1 617 ? 44.690 -13.576 -17.382 1.00 101.54 609 ARG A C 1
ATOM 4670 O O . ARG A 1 617 ? 43.777 -12.784 -17.636 1.00 94.08 609 ARG A O 1
ATOM 4672 N N . THR A 1 618 ? 44.824 -14.752 -17.989 1.00 99.78 610 THR A N 1
ATOM 4673 C CA . THR A 1 618 ? 43.938 -15.140 -19.075 1.00 97.18 610 THR A CA 1
ATOM 4674 C C . THR A 1 618 ? 42.664 -15.783 -18.534 1.00 92.29 610 THR A C 1
ATOM 4675 O O . THR A 1 618 ? 42.562 -16.139 -17.359 1.00 96.53 610 THR A O 1
ATOM 4679 N N . ARG A 1 619 ? 41.675 -15.917 -19.424 1.00 90.85 611 ARG A N 1
ATOM 4680 C CA . ARG A 1 619 ? 40.406 -16.535 -19.050 1.00 86.85 611 ARG A CA 1
ATOM 4681 C C . ARG A 1 619 ? 40.601 -17.984 -18.618 1.00 90.04 611 ARG A C 1
ATOM 4682 O O . ARG A 1 619 ? 39.923 -18.463 -17.700 1.00 81.11 611 ARG A O 1
ATOM 4690 N N . SER A 1 620 ? 41.525 -18.699 -19.269 1.00 89.39 612 SER A N 1
ATOM 4691 C CA . SER A 1 620 ? 41.799 -20.078 -18.878 1.00 104.52 612 SER A CA 1
ATOM 4692 C C . SER A 1 620 ? 42.395 -20.151 -17.479 1.00 108.74 612 SER A C 1
ATOM 4693 O O . SER A 1 620 ? 42.194 -21.142 -16.767 1.00 124.54 612 SER A O 1
ATOM 4696 N N . GLY A 1 621 ? 43.121 -19.114 -17.067 1.00 104.80 613 GLY A N 1
ATOM 4697 C CA . GLY A 1 621 ? 43.832 -19.113 -15.805 1.00 89.72 613 GLY A CA 1
ATOM 4698 C C . GLY A 1 621 ? 45.338 -19.106 -15.938 1.00 101.66 613 GLY A C 1
ATOM 4699 O O . GLY A 1 621 ? 46.032 -19.103 -14.914 1.00 98.32 613 GLY A O 1
ATOM 4700 N N . GLU A 1 622 ? 45.867 -19.113 -17.160 1.00 106.50 614 GLU A N 1
ATOM 4701 C CA . GLU A 1 622 ? 47.308 -19.047 -17.363 1.00 116.21 614 GLU A CA 1
ATOM 4702 C C . GLU A 1 622 ? 47.821 -17.665 -16.975 1.00 123.60 614 GLU A C 1
ATOM 4703 O O . GLU A 1 622 ? 47.385 -16.652 -17.534 1.00 124.37 614 GLU A O 1
ATOM 4709 N N . ASP A 1 623 ? 48.741 -17.619 -16.016 1.00 125.98 615 ASP A N 1
ATOM 4710 C CA . ASP A 1 623 ? 49.342 -16.358 -15.599 1.00 126.37 615 ASP A CA 1
ATOM 4711 C C . ASP A 1 623 ? 50.477 -16.021 -16.558 1.00 123.53 615 ASP A C 1
ATOM 4712 O O . ASP A 1 623 ? 51.511 -16.697 -16.573 1.00 121.91 615 ASP A O 1
ATOM 4717 N N . LEU A 1 624 ? 50.280 -14.979 -17.365 1.00 118.06 616 LEU A N 1
ATOM 4718 C CA . LEU A 1 624 ? 51.323 -14.487 -18.254 1.00 115.57 616 LEU A CA 1
ATOM 4719 C C . LEU A 1 624 ? 52.302 -13.558 -17.549 1.00 113.59 616 LEU A C 1
ATOM 4720 O O . LEU A 1 624 ? 53.229 -13.056 -18.194 1.00 118.05 616 LEU A O 1
ATOM 4722 N N . GLY A 1 625 ? 52.120 -13.321 -16.250 1.00 108.08 617 GLY A N 1
ATOM 4723 C CA . GLY A 1 625 ? 53.030 -12.474 -15.508 1.00 105.86 617 GLY A CA 1
ATOM 4724 C C . GLY A 1 625 ? 52.937 -11.016 -15.932 1.00 105.84 617 GLY A C 1
ATOM 4725 O O . GLY A 1 625 ? 51.970 -10.566 -16.561 1.00 99.04 617 GLY A O 1
ATOM 4726 N N . SER A 1 626 ? 53.972 -10.270 -15.561 1.00 107.33 618 SER A N 1
ATOM 4727 C CA . SER A 1 626 ? 54.086 -8.876 -15.954 1.00 108.34 618 SER A CA 1
ATOM 4728 C C . SER A 1 626 ? 54.504 -8.775 -17.418 1.00 108.02 618 SER A C 1
ATOM 4729 O O . SER A 1 626 ? 55.074 -9.703 -17.999 1.00 116.24 618 SER A O 1
ATOM 4732 N N . MET A 1 627 ? 54.222 -7.620 -18.011 1.00 103.12 619 MET A N 1
ATOM 4733 C CA . MET A 1 627 ? 54.371 -7.443 -19.446 1.00 104.92 619 MET A CA 1
ATOM 4734 C C . MET A 1 627 ? 54.199 -5.968 -19.768 1.00 110.11 619 MET A C 1
ATOM 4735 O O . MET A 1 627 ? 53.396 -5.285 -19.128 1.00 111.56 619 MET A O 1
ATOM 4740 N N . SER A 1 628 ? 54.953 -5.483 -20.749 1.00 108.10 620 SER A N 1
ATOM 4741 C CA . SER A 1 628 ? 54.750 -4.118 -21.207 1.00 105.23 620 SER A CA 1
ATOM 4742 C C . SER A 1 628 ? 53.399 -4.001 -21.902 1.00 102.29 620 SER A C 1
ATOM 4743 O O . SER A 1 628 ? 52.885 -4.965 -22.480 1.00 91.89 620 SER A O 1
ATOM 4746 N N . LEU A 1 629 ? 52.810 -2.804 -21.821 1.00 101.72 621 LEU A N 1
ATOM 4747 C CA . LEU A 1 629 ? 51.530 -2.571 -22.479 1.00 92.05 621 LEU A CA 1
ATOM 4748 C C . LEU A 1 629 ? 51.632 -2.788 -23.982 1.00 88.60 621 LEU A C 1
ATOM 4749 O O . LEU A 1 629 ? 50.681 -3.275 -24.607 1.00 85.70 621 LEU A O 1
ATOM 4751 N N . GLN A 1 630 ? 52.780 -2.454 -24.576 1.00 91.88 622 GLN A N 1
ATOM 4752 C CA . GLN A 1 630 ? 52.966 -2.689 -26.001 1.00 102.87 622 GLN A CA 1
ATOM 4753 C C . GLN A 1 630 ? 53.077 -4.177 -26.317 1.00 107.38 622 GLN A C 1
ATOM 4754 O O . GLN A 1 630 ? 52.657 -4.610 -27.398 1.00 106.61 622 GLN A O 1
ATOM 4760 N N . ALA A 1 631 ? 53.633 -4.977 -25.399 1.00 103.41 623 ALA A N 1
ATOM 4761 C CA . ALA A 1 631 ? 53.747 -6.406 -25.664 1.00 100.18 623 ALA A CA 1
ATOM 4762 C C . ALA A 1 631 ? 52.400 -7.109 -25.542 1.00 98.06 623 ALA A C 1
ATOM 4763 O O . ALA A 1 631 ? 52.186 -8.147 -26.176 1.00 91.72 623 ALA A O 1
ATOM 4765 N N . PHE A 1 632 ? 51.484 -6.569 -24.736 1.00 104.30 624 PHE A N 1
ATOM 4766 C CA . PHE A 1 632 ? 50.137 -7.127 -24.686 1.00 108.44 624 PHE A CA 1
ATOM 4767 C C . PHE A 1 632 ? 49.363 -6.800 -25.958 1.00 103.22 624 PHE A C 1
ATOM 4768 O O . PHE A 1 632 ? 48.604 -7.636 -26.461 1.00 101.24 624 PHE A O 1
ATOM 4776 N N . ILE A 1 633 ? 49.553 -5.592 -26.494 1.00 99.20 625 ILE A N 1
ATOM 4777 C CA . ILE A 1 633 ? 48.914 -5.212 -27.753 1.00 94.14 625 ILE A CA 1
ATOM 4778 C C . ILE A 1 633 ? 49.431 -6.076 -28.897 1.00 93.67 625 ILE A C 1
ATOM 4779 O O . ILE A 1 633 ? 48.678 -6.438 -29.811 1.00 97.25 625 ILE A O 1
ATOM 4784 N N . GLU A 1 634 ? 50.718 -6.428 -28.866 1.00 94.55 626 GLU A N 1
ATOM 4785 C CA . GLU A 1 634 ? 51.260 -7.303 -29.902 1.00 100.50 626 GLU A CA 1
ATOM 4786 C C . GLU A 1 634 ? 50.656 -8.702 -29.820 1.00 90.76 626 GLU A C 1
ATOM 4787 O O . GLU A 1 634 ? 50.361 -9.315 -30.853 1.00 82.69 626 GLU A O 1
ATOM 4793 N N . ARG A 1 635 ? 50.455 -9.220 -28.604 1.00 89.65 627 ARG A N 1
ATOM 4794 C CA . ARG A 1 635 ? 49.829 -10.530 -28.450 1.00 90.07 627 ARG A CA 1
ATOM 4795 C C . ARG A 1 635 ? 48.411 -10.538 -29.001 1.00 94.46 627 ARG A C 1
ATOM 4796 O O . ARG A 1 635 ? 47.964 -11.548 -29.560 1.00 93.27 627 ARG A O 1
ATOM 4804 N N . LEU A 1 636 ? 47.691 -9.422 -28.859 1.00 90.45 628 LEU A N 1
ATOM 4805 C CA . LEU A 1 636 ? 46.312 -9.370 -29.332 1.00 87.17 628 LEU A CA 1
ATOM 4806 C C . LEU A 1 636 ? 46.240 -9.406 -30.854 1.00 86.37 628 LEU A C 1
ATOM 4807 O O . LEU A 1 636 ? 45.356 -10.056 -31.424 1.00 82.05 628 LEU A O 1
ATOM 4812 N N . HIS A 1 637 ? 47.152 -8.704 -31.530 1.00 94.84 629 HIS A N 1
ATOM 4813 C CA . HIS A 1 637 ? 47.119 -8.682 -32.989 1.00 100.08 629 HIS A CA 1
ATOM 4814 C C . HIS A 1 637 ? 47.565 -10.010 -33.583 1.00 97.83 629 HIS A C 1
ATOM 4815 O O . HIS A 1 637 ? 47.138 -10.365 -34.687 1.00 97.46 629 HIS A O 1
ATOM 4822 N N . ALA A 1 638 ? 48.420 -10.752 -32.874 1.00 98.55 630 ALA A N 1
ATOM 4823 C CA . ALA A 1 638 ? 48.851 -12.057 -33.364 1.00 103.68 630 ALA A CA 1
ATOM 4824 C C . ALA A 1 638 ? 47.675 -13.019 -33.458 1.00 107.13 630 ALA A C 1
ATOM 4825 O O . ALA A 1 638 ? 47.467 -13.668 -34.490 1.00 107.01 630 ALA A O 1
ATOM 4827 N N . GLU A 1 639 ? 46.883 -13.116 -32.390 1.00 106.79 631 GLU A N 1
ATOM 4828 C CA . GLU A 1 639 ? 45.730 -14.004 -32.365 1.00 103.19 631 GLU A CA 1
ATOM 4829 C C . GLU A 1 639 ? 44.523 -13.422 -33.090 1.00 98.82 631 GLU A C 1
ATOM 4830 O O . GLU A 1 639 ? 43.403 -13.917 -32.909 1.00 89.16 631 GLU A O 1
ATOM 4836 N N . GLY A 1 640 ? 44.733 -12.394 -33.910 1.00 104.69 632 GLY A N 1
ATOM 4837 C CA . GLY A 1 640 ? 43.655 -11.824 -34.701 1.00 107.62 632 GLY A CA 1
ATOM 4838 C C . GLY A 1 640 ? 42.505 -11.278 -33.888 1.00 101.73 632 GLY A C 1
ATOM 4839 O O . GLY A 1 640 ? 41.355 -11.349 -34.332 1.00 104.94 632 GLY A O 1
ATOM 4840 N N . ALA A 1 641 ? 42.783 -10.737 -32.705 1.00 90.97 633 ALA A N 1
ATOM 4841 C CA . ALA A 1 641 ? 41.737 -10.189 -31.847 1.00 83.90 633 ALA A CA 1
ATOM 4842 C C . ALA A 1 641 ? 41.280 -8.823 -32.347 1.00 84.70 633 ALA A C 1
ATOM 4843 O O . ALA A 1 641 ? 40.129 -8.432 -32.151 1.00 77.73 633 ALA A O 1
#

Solvent-accessible surface area: 29314 Å² total; per-residue (Å²): 66,10,53,18,100,108,62,37,66,92,97,59,104,80,85,13,10,5,37,84,2,0,104,78,84,25,86,56,54,12,151,42,0,0,0,0,2,24,95,64,96,68,31,8,4,69,38,100,16,112,117,88,14,46,12,90,27,0,25,23,188,48,78,49,0,18,82,6,2,20,40,0,1,0,5,2,0,0,0,0,0,27,64,51,38,87,126,14,48,1,2,64,14,41,46,68,96,68,2,0,26,2,2,0,68,12,165,116,91,12,65,103,116,12,34,65,40,0,62,142,77,1,28,86,11,10,80,99,82,24,81,16,110,53,40,122,9,74,50,80,92,0,72,61,36,1,57,94,66,29,1,60,15,9,38,109,47,0,82,82,62,62,101,138,65,72,39,7,6,0,2,65,0,80,107,1,6,1,25,36,96,20,8,2,2,26,8,2,98,30,3,87,9,27,20,13,48,54,45,56,57,8,89,18,129,68,73,78,97,61,60,122,2,21,52,0,61,4,0,0,38,37,57,55,163,76,22,110,50,24,74,62,114,87,62,51,65,60,95,52,43,0,116,48,7,0,177,91,6,77,0,14,66,59,74,148,146,22,40,3,50,29,90,48,44,115,46,0,106,25,0,8,61,21,0,24,75,44,2,70,95,16,5,165,109,13,40,17,39,73,32,193,8,90,71,93,28,35,22,50,24,4,115,116,1,28,14,58,112,91,33,82,114,28,8,69,86,57,127,60,170,99,122,54,38,0,27,3,0,19,6,9,0,7,0,0,66,52,1,57,156,39,109,23,30,100,192,71,9,41,35,56,30,0,0,15,0,48,3,40,65,55,38,86,69,82,40,39,72,13,0,30,126,17,33,11,22,15,59,0,14,0,0,1,0,0,20,104,142,49,4,66,70,18,0,24,36,2,4,116,44,0,64,53,3,5,145,79,7,52,10,100,116,66,54,13,48,0,0,20,56,17,176,94,78,68,41,100,74,73,38,0,86,54,2,10,26,16,0,80,48,0,0,77,80,38,70,23,156,64,105,65,18,108,42,104,9,24,50,34,0,0,43,0,14,0,19,3,22,3,66,85,55,85,90,43,54,6,0,35,1,11,0,0,37,43,2,1,33,119,13,42,0,90,19,65,44,98,86,96,51,71,31,100,2,12,0,0,22,4,7,0,0,4,16,0,10,57,0,0,0,1,0,0,10,22,38,22,4,97,4,44,16,46,1,2,11,26,3,0,3,0,4,19,41,76,130,93,2,24,124,63,0,37,40,14,18,156,67,4,55,146,79,61,10,60,28,54,45,27,80,62,105,98,65,68,34,108,8,38,162,85,30,78,129,44,18,11,8,14,18,1,50,0,12,85,72,32,34,156,86,37,13,0,24,3,35,21,54,99,56,110,115,35,31,74,36,59,34,110,38,1,10,116,94,2,110,91,78,52,36

Radius of gyration: 33.54 Å; Cα contacts (8 Å, |Δi|>4): 1181; chains: 1; bounding box: 74×86×88 Å

InterPro domains:
  IPR002314 Aminoacyl-tRNA synthetase, class II (G/ P/ S/T) [PF00587] (320-529)
  IPR002320 Threonine-tRNA ligase, class IIa [MF_00184] (66-633)
  IPR002320 Threonine-tRNA ligase, class IIa [PR01047] (329-357)
  IPR002320 Threonine-tRNA ligase, class IIa [PR01047] (362-385)
  IPR002320 Threonine-tRNA ligase, class IIa [PR01047] (464-492)
  IPR002320 Threonine-tRNA ligase, class IIa [PR01047] (507-520)
  IPR002320 Threonine-tRNA ligase, class IIa [PR01047] (534-546)
  IPR002320 Threonine-tRNA ligase, class IIa [TIGR00418] (72-631)
  IPR004095 TGS [PF02824] (2-61)
  IPR004095 TGS [PS51880] (1-61)
  IPR004154 Anticodon-binding [PF03129] (541-629)
  IPR006195 Aminoacyl-tRNA synthetase, class II [PS50862] (243-534)
  IPR012675 Beta-grasp domain superfamily [G3DSA:3.10.20.30] (1-64)
  IPR012676 TGS-like [SSF81271] (2-61)
  IPR012947 Threonyl/alanyl tRNA synthetase, SAD [PF07973] (173-219)
  IPR012947 Threonyl/alanyl tRNA synthetase, SAD [SM00863] (170-219)
  IPR018163 Threonyl/alanyl tRNA synthetase, class II-like, putative editing domain superfamily [SSF55186] (63-240)
  IPR033728 Threonine-tRNA ligase catalytic core domain [cd00771] (242-539)
  IPR036621 Anticodon-binding domain superfamily [G3DSA:3.40.50.800] (532-632)
  IPR045864 Class II Aminoacyl-tRNA synthetase/Biotinyl protein ligase (BPL) and lipoyl protein ligase (LPL) [G3DSA:3.30.930.10] (223-531)

B-factor: mean 73.17, std 22.34, range [23.65, 156.4]